Protein AF-A0AA96CWD0-F1 (afdb_monomer)

Organism: NCBI:txid3074453

Mean predicted aligned error: 17.25 Å

Nearest PDB structures (foldseek):
  5u0a-assembly1_D  TM=1.627E-01  e=8.931E+00  Thermobifida fusca YX

Foldseek 3Di:
DDDDDDDDDDDDDPPDPLVVLLCLLLVPCQQVPDPLPADWDKDFQQFKWKKKFQEFEAALPDAQCCVLFVLLLQLVLLQCVWQQKWKWKWWQAQQFIIIMIMGGQDTDDDPPPPDPDDDDDDPCSRCVSVVSSVCSRCVSRPQTDIDTRDDDPQDAADWKWWKWFFFDFAADPVRGGDQFPCLLDVLLDNATKMKMKIKGFDDPVLLVLLLVLLVVVLVVLVVVFKDWDKDKDKDKDKDDDDDDDDDDDDDDDDDDDDDFDFDFDFDDDDDDDDDDDDDDDDDDDDDDDDDDDDDDDDDDDDDDDDDDFPWGWTWGWGWDWDWDDDDDDDPDDDDDDDGDTITMTMTMTMTIGMDGDVSSVVSSVSSVVVSVQSVLCSVSTKIFMIMMMHHNDPVSRVSSLVSCQVSRHHDPRVSNHMDIHHTNVSPVVDRVSSVIWIFQPLVDASSSGSSVRGSTDIGHSSRVSSVNGHHCADTSSHHYYHDHADDQDDDPPQPPQFWQFQAFRDGSNHGDPDTDTHHPVVCVVPDDFDDDVVPCRLVSVLSVVLRQQPRPRDPHGDDDDDDDDDDCSNVVCCVRDPPDDDADEPDPPGPDDDDLLDDDQDPPVPDGDDPVNSLVVVLVVCVVVDPDDDCRSVVSSVVSVVVVVVVVVVVVVVVVVVVPD

Structure (mmCIF, N/CA/C/O backbone):
data_AF-A0AA96CWD0-F1
#
_entry.id   AF-A0AA96CWD0-F1
#
loop_
_atom_site.group_PDB
_atom_site.id
_atom_site.type_symbol
_atom_site.label_atom_id
_atom_site.label_alt_id
_atom_site.label_comp_id
_atom_site.label_asym_id
_atom_site.label_entity_id
_atom_site.label_seq_id
_atom_site.pdbx_PDB_ins_code
_atom_site.Cartn_x
_atom_site.Cartn_y
_atom_site.Cartn_z
_atom_site.occupancy
_atom_site.B_iso_or_equiv
_atom_site.auth_seq_id
_atom_site.auth_comp_id
_atom_site.auth_asym_id
_atom_site.auth_atom_id
_atom_site.pdbx_PDB_model_num
ATOM 1 N N . MET A 1 1 ? 33.778 1.135 -29.334 1.00 26.89 1 MET A N 1
ATOM 2 C CA . MET A 1 1 ? 33.347 -0.256 -29.577 1.00 26.89 1 MET A CA 1
ATOM 3 C C . MET A 1 1 ? 33.107 -0.353 -31.072 1.00 26.89 1 MET A C 1
ATOM 5 O O . MET A 1 1 ? 32.214 0.327 -31.556 1.00 26.89 1 MET A O 1
ATOM 9 N N . GLU A 1 2 ? 33.987 -1.024 -31.812 1.00 25.05 2 GLU A N 1
ATOM 10 C CA . GLU A 1 2 ? 33.908 -1.065 -33.279 1.00 25.05 2 GLU A CA 1
ATOM 11 C C . GLU A 1 2 ? 32.860 -2.088 -33.725 1.00 25.05 2 GLU A C 1
ATOM 13 O O . GLU A 1 2 ? 32.905 -3.245 -33.310 1.00 25.05 2 GLU A O 1
ATOM 18 N N . LEU A 1 3 ? 31.926 -1.665 -34.577 1.00 28.36 3 LEU A N 1
ATOM 19 C CA . LEU A 1 3 ? 31.007 -2.561 -35.273 1.00 28.36 3 LEU A CA 1
ATOM 20 C C . LEU A 1 3 ? 31.587 -2.868 -36.654 1.00 28.36 3 LEU A C 1
ATOM 22 O O . LEU A 1 3 ? 31.652 -1.993 -37.516 1.00 28.36 3 LEU A O 1
ATOM 26 N N . GLN A 1 4 ? 32.024 -4.113 -36.854 1.00 28.06 4 GLN A N 1
ATOM 27 C CA . GLN A 1 4 ? 32.469 -4.585 -38.162 1.00 28.06 4 GLN A CA 1
ATOM 28 C C . GLN A 1 4 ? 31.293 -4.594 -39.144 1.00 28.06 4 GLN A C 1
ATOM 30 O O . GLN A 1 4 ? 30.294 -5.282 -38.936 1.00 28.06 4 GLN A O 1
ATOM 35 N N . VAL A 1 5 ? 31.432 -3.845 -40.237 1.00 31.55 5 VAL A N 1
ATOM 36 C CA . VAL A 1 5 ? 30.447 -3.798 -41.320 1.00 31.55 5 VAL A CA 1
ATOM 37 C C . VAL A 1 5 ? 30.596 -5.052 -42.179 1.00 31.55 5 VAL A C 1
ATOM 39 O O . VAL A 1 5 ? 31.511 -5.149 -42.997 1.00 31.55 5 VAL A O 1
ATOM 42 N N . TYR A 1 6 ? 29.690 -6.015 -42.011 1.00 26.88 6 TYR A N 1
ATOM 43 C CA . TYR A 1 6 ? 29.583 -7.144 -42.932 1.00 26.88 6 TYR A CA 1
ATOM 44 C C . TYR A 1 6 ? 28.806 -6.712 -44.180 1.00 26.88 6 TYR A C 1
ATOM 46 O O . TYR A 1 6 ? 27.611 -6.428 -44.120 1.00 26.88 6 TYR A O 1
ATOM 54 N N . ASN A 1 7 ? 29.495 -6.651 -45.320 1.00 33.72 7 ASN A N 1
ATOM 55 C CA . ASN A 1 7 ? 28.885 -6.305 -46.600 1.00 33.72 7 ASN A CA 1
ATOM 56 C C . ASN A 1 7 ? 27.889 -7.384 -47.048 1.00 33.72 7 ASN A C 1
ATOM 58 O O . ASN A 1 7 ? 28.291 -8.494 -47.387 1.00 33.72 7 ASN A O 1
ATOM 62 N N . ASN A 1 8 ? 26.615 -7.014 -47.166 1.00 27.94 8 ASN A N 1
ATOM 63 C CA . ASN A 1 8 ? 25.709 -7.597 -48.151 1.00 27.94 8 ASN A CA 1
ATOM 64 C C . ASN A 1 8 ? 24.702 -6.537 -48.612 1.00 27.94 8 ASN A C 1
ATOM 66 O O . ASN A 1 8 ? 24.084 -5.849 -47.801 1.00 27.94 8 ASN A O 1
ATOM 70 N N . MET A 1 9 ? 24.563 -6.375 -49.928 1.00 33.97 9 MET A N 1
ATOM 71 C CA . MET A 1 9 ? 23.697 -5.354 -50.519 1.00 33.97 9 MET A CA 1
ATOM 72 C C . MET A 1 9 ? 22.221 -5.737 -50.383 1.00 33.97 9 MET A C 1
ATOM 74 O O . MET A 1 9 ? 21.738 -6.534 -51.180 1.00 33.97 9 MET A O 1
ATOM 78 N N . LEU A 1 10 ? 21.509 -5.136 -49.425 1.00 30.64 10 LEU A N 1
ATOM 79 C CA . LEU A 1 10 ? 20.051 -4.923 -49.426 1.00 30.64 10 LEU A CA 1
ATOM 80 C C . LEU A 1 10 ? 19.692 -3.940 -48.292 1.00 30.64 10 LEU A C 1
ATOM 82 O O . LEU A 1 10 ? 19.923 -4.242 -47.129 1.00 30.64 10 LEU A O 1
ATOM 86 N N . ASN A 1 11 ? 19.140 -2.769 -48.636 1.00 30.25 11 ASN A N 1
ATOM 87 C CA . ASN A 1 11 ? 18.630 -1.728 -47.721 1.00 30.25 11 ASN A CA 1
ATOM 88 C C . ASN A 1 11 ? 19.458 -1.445 -46.449 1.00 30.25 11 ASN A C 1
ATOM 90 O O . ASN A 1 11 ? 19.058 -1.784 -45.335 1.00 30.25 11 ASN A O 1
ATOM 94 N N . VAL A 1 12 ? 20.544 -0.678 -46.596 1.00 31.80 12 VAL A N 1
ATOM 95 C CA . VAL A 1 12 ? 21.165 0.010 -45.454 1.00 31.80 12 VAL A CA 1
ATOM 96 C C . VAL A 1 12 ? 20.226 1.128 -44.985 1.00 31.80 12 VAL A C 1
ATOM 98 O O . VAL A 1 12 ? 20.250 2.237 -45.517 1.00 31.80 12 VAL A O 1
ATOM 101 N N . GLN A 1 13 ? 19.385 0.849 -43.986 1.00 36.16 13 GLN A N 1
ATOM 102 C CA . GLN A 1 13 ? 18.829 1.921 -43.162 1.00 36.16 13 GLN A CA 1
ATOM 103 C C . GLN A 1 13 ? 19.978 2.546 -42.369 1.00 36.16 13 GLN A C 1
ATOM 105 O O . GLN A 1 13 ? 20.659 1.867 -41.603 1.00 36.16 13 GLN A O 1
ATOM 110 N N . GLU A 1 14 ? 20.181 3.848 -42.542 1.00 38.09 14 GLU A N 1
ATOM 111 C CA . GLU A 1 14 ? 21.115 4.627 -41.736 1.00 38.09 14 GLU A CA 1
ATOM 112 C C . GLU A 1 14 ? 20.566 4.732 -40.300 1.00 38.09 14 GLU A C 1
ATOM 114 O O . GLU A 1 14 ? 19.774 5.621 -39.969 1.00 38.09 14 GLU A O 1
ATOM 119 N N . ILE A 1 15 ? 20.930 3.768 -39.444 1.00 50.06 15 ILE A N 1
ATOM 120 C CA . ILE A 1 15 ? 20.527 3.756 -38.035 1.00 50.06 15 ILE A CA 1
ATOM 121 C C . ILE A 1 15 ? 21.251 4.899 -37.325 1.00 50.06 15 ILE A C 1
ATOM 123 O O . ILE A 1 15 ? 22.397 4.778 -36.893 1.00 50.06 15 ILE A O 1
ATOM 127 N N . LYS A 1 16 ? 20.550 6.026 -37.190 1.00 66.25 16 LYS A N 1
ATOM 128 C CA . LYS A 1 16 ? 20.989 7.156 -36.373 1.00 66.25 16 LYS A CA 1
ATOM 129 C C . LYS A 1 16 ? 21.209 6.698 -34.930 1.00 66.25 16 LYS A C 1
ATOM 131 O O . LYS A 1 16 ? 20.263 6.275 -34.264 1.00 66.25 16 LYS A O 1
ATOM 136 N N . LEU A 1 17 ? 22.455 6.793 -34.461 1.00 72.50 17 LEU A N 1
ATOM 137 C CA . LEU A 1 17 ? 22.888 6.324 -33.141 1.00 72.50 17 LEU A CA 1
ATOM 138 C C . LEU A 1 17 ? 22.046 6.926 -32.005 1.00 72.50 17 LEU A C 1
ATOM 140 O O . LEU A 1 17 ? 21.678 6.218 -31.073 1.00 72.50 17 LEU A O 1
ATOM 144 N N . ASP A 1 18 ? 21.664 8.198 -32.125 1.00 70.25 18 ASP A N 1
ATOM 145 C CA . ASP A 1 18 ? 20.766 8.880 -31.193 1.00 70.25 18 ASP A CA 1
ATOM 146 C C . ASP A 1 18 ? 19.390 8.204 -31.071 1.00 70.25 18 ASP A C 1
ATOM 148 O O . ASP A 1 18 ? 18.892 8.039 -29.961 1.00 70.25 18 ASP A O 1
ATOM 152 N N . LYS A 1 19 ? 18.804 7.723 -32.175 1.00 76.19 19 LYS A N 1
ATOM 153 C CA . LYS A 1 19 ? 17.524 6.995 -32.147 1.00 76.19 19 LYS A CA 1
ATOM 154 C C . LYS A 1 19 ? 17.652 5.596 -31.546 1.00 76.19 19 LYS A C 1
ATOM 156 O O . LYS A 1 19 ? 16.719 5.119 -30.907 1.00 76.19 19 LYS A O 1
ATOM 161 N N . ALA A 1 20 ? 18.792 4.935 -31.748 1.00 79.31 20 ALA A N 1
ATOM 162 C CA . ALA A 1 20 ? 19.068 3.648 -31.115 1.00 79.31 20 ALA A CA 1
ATOM 163 C C . ALA A 1 20 ? 19.204 3.802 -29.589 1.00 79.31 20 ALA A C 1
ATOM 165 O O . ALA A 1 20 ? 18.610 3.026 -28.843 1.00 79.31 20 ALA A O 1
ATOM 166 N N . ILE A 1 21 ? 19.907 4.846 -29.132 1.00 82.06 21 ILE A N 1
ATOM 167 C CA . ILE A 1 21 ? 20.021 5.198 -27.708 1.00 82.06 21 ILE A CA 1
ATOM 168 C C . ILE A 1 21 ? 18.653 5.587 -27.128 1.00 82.06 21 ILE A C 1
ATOM 170 O O . ILE A 1 21 ? 18.319 5.131 -26.037 1.00 82.06 21 ILE A O 1
ATOM 174 N N . GLN A 1 22 ? 17.831 6.349 -27.858 1.00 84.50 22 GLN A N 1
ATOM 175 C CA . GLN A 1 22 ? 16.472 6.689 -27.426 1.00 84.50 22 GLN A CA 1
ATOM 176 C C . GLN A 1 22 ? 15.615 5.434 -27.202 1.00 84.50 22 GLN A C 1
ATOM 178 O O . GLN A 1 22 ? 15.097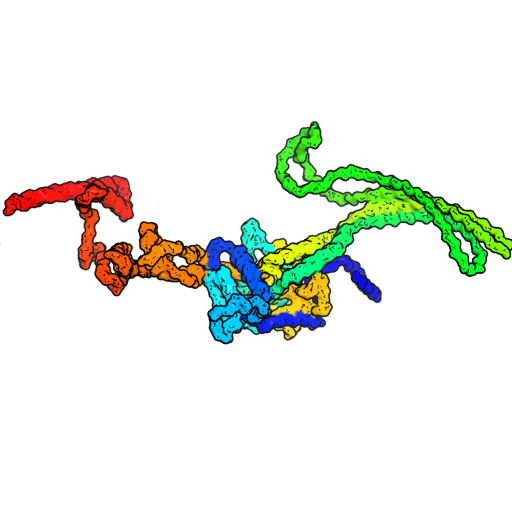 5.236 -26.107 1.00 84.50 22 GLN A O 1
ATOM 183 N N . ASN A 1 23 ? 15.525 4.546 -28.199 1.00 83.50 23 ASN A N 1
ATOM 184 C CA . ASN A 1 23 ? 14.752 3.303 -28.084 1.00 83.50 23 ASN A CA 1
ATOM 185 C C . ASN A 1 23 ? 15.246 2.396 -26.947 1.00 83.50 23 ASN A C 1
ATOM 187 O O . ASN A 1 23 ? 14.436 1.727 -26.307 1.00 83.50 23 ASN A O 1
ATOM 191 N N . PHE A 1 24 ? 16.556 2.389 -26.688 1.00 86.06 24 PHE A N 1
ATOM 192 C CA . PHE A 1 24 ? 17.161 1.683 -25.561 1.00 86.06 24 PHE A CA 1
ATOM 193 C C . PHE A 1 24 ? 16.743 2.282 -24.207 1.00 86.06 24 PHE A C 1
ATOM 195 O O . PHE A 1 24 ? 16.298 1.544 -23.330 1.00 86.06 24 PHE A O 1
ATOM 202 N N . LEU A 1 25 ? 16.831 3.607 -24.041 1.00 86.06 25 LEU A N 1
ATOM 203 C CA . LEU A 1 25 ? 16.458 4.304 -22.801 1.00 86.06 25 LEU A CA 1
ATOM 204 C C . LEU A 1 25 ? 14.950 4.242 -22.514 1.00 86.06 25 LEU A C 1
ATOM 206 O O . LEU A 1 25 ? 14.556 4.118 -21.358 1.00 86.06 25 LEU A O 1
ATOM 210 N N . GLU A 1 26 ? 14.109 4.301 -23.546 1.00 86.81 26 GLU A N 1
ATOM 211 C CA . GLU A 1 26 ? 12.646 4.157 -23.443 1.00 86.81 26 GLU A CA 1
ATOM 212 C C . GLU A 1 26 ? 12.194 2.683 -23.337 1.00 86.81 26 GLU A C 1
ATOM 214 O O . GLU A 1 26 ? 11.003 2.411 -23.147 1.00 86.81 26 GLU A O 1
ATOM 219 N N . ARG A 1 27 ? 13.130 1.727 -23.479 1.00 85.88 27 ARG A N 1
ATOM 220 C CA . ARG A 1 27 ? 12.914 0.265 -23.518 1.00 85.88 27 ARG A CA 1
ATOM 221 C C . ARG A 1 27 ? 11.836 -0.163 -24.523 1.00 85.88 27 ARG A C 1
ATOM 223 O O . ARG A 1 27 ? 11.023 -1.048 -24.250 1.00 85.88 27 ARG A O 1
ATOM 230 N N . ASN A 1 28 ? 11.796 0.501 -25.676 1.00 82.38 28 ASN A N 1
ATOM 231 C CA . ASN A 1 28 ? 10.819 0.233 -26.731 1.00 82.38 28 ASN A CA 1
ATOM 232 C C . ASN A 1 28 ? 11.059 -1.146 -27.363 1.00 82.38 28 ASN A C 1
ATOM 234 O O . ASN A 1 28 ? 12.200 -1.585 -27.495 1.00 82.38 28 ASN A O 1
ATOM 238 N N . SER A 1 29 ? 9.994 -1.801 -27.828 1.00 83.44 29 SER A N 1
ATOM 239 C CA . SER A 1 29 ? 10.010 -3.148 -28.427 1.00 83.44 29 SER A CA 1
ATOM 240 C C . SER A 1 29 ? 10.345 -4.307 -27.482 1.00 83.44 29 SER A C 1
ATOM 242 O O . SER A 1 29 ? 10.312 -5.451 -27.929 1.00 83.44 29 SER A O 1
ATOM 244 N N . TYR A 1 30 ? 10.591 -4.061 -26.190 1.00 84.06 30 TYR A N 1
ATOM 245 C CA . TYR A 1 30 ? 10.771 -5.129 -25.192 1.00 84.06 30 TYR A CA 1
ATOM 246 C C . TYR A 1 30 ? 9.483 -5.960 -25.038 1.00 84.06 30 TYR A C 1
ATOM 248 O O . TYR A 1 30 ? 9.532 -7.164 -24.805 1.00 84.06 30 TYR A O 1
ATOM 256 N N . GLU A 1 31 ? 8.323 -5.331 -25.233 1.00 85.12 31 GLU A N 1
ATOM 257 C CA . GLU A 1 31 ? 7.006 -5.969 -25.286 1.00 85.12 31 GLU A CA 1
ATOM 258 C C . GLU A 1 31 ? 6.828 -6.966 -26.449 1.00 85.12 31 GLU A C 1
ATOM 260 O O . GLU A 1 31 ? 6.049 -7.907 -26.320 1.00 85.12 31 GLU A O 1
ATOM 265 N N . ASN A 1 32 ? 7.585 -6.797 -27.540 1.00 85.56 32 ASN A N 1
ATOM 266 C CA . ASN A 1 32 ? 7.528 -7.630 -28.750 1.00 85.56 32 ASN A CA 1
ATOM 267 C C . ASN A 1 32 ? 8.599 -8.743 -28.750 1.00 85.56 32 ASN A C 1
ATOM 269 O O . ASN A 1 32 ? 8.912 -9.315 -29.796 1.00 85.56 32 ASN A O 1
ATOM 273 N N . TYR A 1 33 ? 9.236 -9.006 -27.606 1.00 82.81 33 TYR A N 1
ATOM 274 C CA . TYR A 1 33 ? 10.258 -10.041 -27.485 1.00 82.81 33 TYR A CA 1
ATOM 275 C C . TYR A 1 33 ? 9.620 -11.434 -27.599 1.00 82.81 33 TYR A C 1
ATOM 277 O O . TYR A 1 33 ? 8.812 -11.814 -26.756 1.00 82.81 33 TYR A O 1
ATOM 285 N N . ASN A 1 34 ? 9.981 -12.206 -28.632 1.00 76.31 34 ASN A N 1
ATOM 286 C CA . ASN A 1 34 ? 9.360 -13.504 -28.912 1.00 76.31 34 ASN A CA 1
ATOM 287 C C . ASN A 1 34 ? 9.898 -14.614 -27.989 1.00 76.31 34 ASN A C 1
ATOM 289 O O . ASN A 1 34 ? 10.918 -15.254 -28.256 1.00 76.31 34 ASN A O 1
ATOM 293 N N . ILE A 1 35 ? 9.128 -14.878 -26.937 1.00 75.88 35 ILE A N 1
ATOM 294 C CA . ILE A 1 35 ? 9.398 -15.851 -25.870 1.00 75.88 35 ILE A CA 1
ATOM 295 C C . ILE A 1 35 ? 9.294 -17.314 -26.340 1.00 75.88 35 ILE A C 1
ATOM 297 O O . ILE A 1 35 ? 9.825 -18.214 -25.691 1.00 75.88 35 ILE A O 1
ATOM 301 N N . ALA A 1 36 ? 8.603 -17.591 -27.448 1.00 69.50 36 ALA A N 1
ATOM 302 C CA . ALA A 1 36 ? 8.403 -18.955 -27.945 1.00 69.50 36 ALA A CA 1
ATOM 303 C C . ALA A 1 36 ? 9.600 -19.491 -28.756 1.00 69.50 36 ALA A C 1
ATOM 305 O O . ALA A 1 36 ? 9.686 -20.695 -28.994 1.00 69.50 36 ALA A O 1
ATOM 306 N N . THR A 1 37 ? 10.504 -18.609 -29.198 1.00 60.78 37 THR A N 1
ATOM 307 C CA . THR A 1 37 ? 11.629 -18.950 -30.097 1.00 60.78 37 THR A CA 1
ATOM 308 C C . THR A 1 37 ? 13.017 -18.700 -29.508 1.00 60.78 37 THR A C 1
ATOM 310 O O . THR A 1 37 ? 14.006 -19.047 -30.150 1.00 60.78 37 THR A O 1
ATOM 313 N N . GLN A 1 38 ? 13.105 -18.100 -28.318 1.00 66.38 38 GLN A N 1
ATOM 314 C CA . GLN A 1 38 ? 14.365 -17.731 -27.670 1.00 66.38 38 GLN A CA 1
ATOM 315 C C . GLN A 1 38 ? 14.415 -18.302 -26.252 1.00 66.38 38 GLN A C 1
ATOM 317 O O . GLN A 1 38 ? 13.410 -18.288 -25.539 1.00 66.38 38 GLN A O 1
ATOM 322 N N . ASP A 1 39 ? 15.585 -18.798 -25.847 1.00 68.44 39 ASP A N 1
A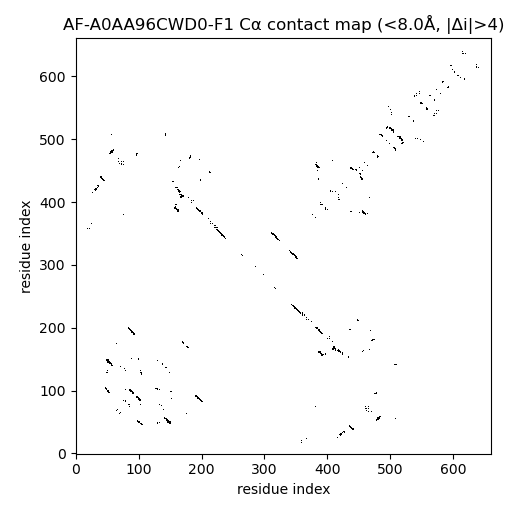TOM 323 C CA . ASP A 1 39 ? 15.792 -19.311 -24.495 1.00 68.44 39 ASP A CA 1
ATOM 324 C C . ASP A 1 39 ? 15.718 -18.157 -23.481 1.00 68.44 39 ASP A C 1
ATOM 326 O O . ASP A 1 39 ? 16.476 -17.188 -23.547 1.00 68.44 39 ASP A O 1
ATOM 330 N N . MET A 1 40 ? 14.777 -18.263 -22.541 1.00 78.44 40 MET A N 1
ATOM 331 C CA . MET A 1 40 ? 14.627 -17.328 -21.427 1.00 78.44 40 MET A CA 1
ATOM 332 C C . MET A 1 40 ? 15.193 -17.919 -20.142 1.00 78.44 40 MET A C 1
ATOM 334 O O . MET A 1 40 ? 14.894 -19.059 -19.783 1.00 78.44 40 MET A O 1
ATOM 338 N N . ASP A 1 41 ? 15.921 -17.099 -19.390 1.00 82.06 41 ASP A N 1
ATOM 339 C CA . ASP A 1 41 ? 16.363 -17.451 -18.047 1.00 82.06 41 ASP A CA 1
ATOM 340 C C . ASP A 1 41 ? 15.245 -17.174 -17.036 1.00 82.06 41 ASP A C 1
ATOM 342 O O . ASP A 1 41 ? 14.846 -16.027 -16.814 1.00 82.06 41 ASP A O 1
ATOM 346 N N . ILE A 1 42 ? 14.758 -18.234 -16.390 1.00 85.38 42 ILE A N 1
ATOM 347 C CA . ILE A 1 42 ? 13.667 -18.178 -15.411 1.00 85.38 42 ILE A CA 1
ATOM 348 C C . ILE A 1 42 ? 14.236 -18.321 -13.997 1.00 85.38 42 ILE A C 1
ATOM 350 O O . ILE A 1 42 ? 14.920 -19.295 -13.682 1.00 85.38 42 ILE A O 1
ATOM 354 N N . GLU A 1 43 ? 13.918 -17.372 -13.117 1.00 85.12 43 GLU A N 1
ATOM 355 C CA . GLU A 1 43 ? 14.274 -17.426 -11.696 1.00 85.12 43 GLU A CA 1
ATOM 356 C C . GLU A 1 43 ? 13.014 -17.583 -10.832 1.00 85.12 43 GLU A C 1
ATOM 358 O O . GLU A 1 43 ? 12.274 -16.628 -10.609 1.00 85.12 43 GLU A O 1
ATOM 363 N N . GLU A 1 44 ? 12.732 -18.811 -10.388 1.00 85.06 44 GLU A N 1
ATOM 364 C CA . GLU A 1 44 ? 11.509 -19.166 -9.650 1.00 85.06 44 GLU A CA 1
ATOM 365 C C . GLU A 1 44 ? 11.613 -18.878 -8.140 1.00 85.06 44 GLU A C 1
ATOM 367 O O . GLU A 1 44 ? 12.567 -19.287 -7.471 1.00 85.06 44 GLU A O 1
ATOM 372 N N . ASN A 1 45 ? 10.581 -18.262 -7.558 1.00 80.94 45 ASN A N 1
ATOM 373 C CA . ASN A 1 45 ? 10.537 -17.890 -6.141 1.00 80.94 45 ASN A CA 1
ATOM 374 C C . ASN A 1 45 ? 9.756 -18.915 -5.297 1.00 80.94 45 ASN A C 1
ATOM 376 O O . ASN A 1 45 ? 8.623 -18.687 -4.876 1.00 80.94 45 ASN A O 1
ATOM 380 N N . LYS A 1 46 ? 10.393 -20.057 -5.012 1.00 70.25 46 LYS A N 1
ATOM 381 C CA . LYS A 1 46 ? 9.760 -21.217 -4.340 1.00 70.25 46 LYS A CA 1
ATOM 382 C C . LYS A 1 46 ? 9.575 -21.077 -2.820 1.00 70.25 46 LYS A C 1
ATOM 384 O O . LYS A 1 46 ? 8.708 -21.731 -2.244 1.00 70.25 46 LYS A O 1
ATOM 389 N N . ASP A 1 47 ? 10.346 -20.202 -2.172 1.00 80.31 47 ASP A N 1
ATOM 390 C CA . ASP A 1 47 ? 10.356 -20.005 -0.713 1.00 80.31 47 ASP A CA 1
ATOM 391 C C . ASP A 1 47 ? 9.655 -18.708 -0.276 1.00 80.31 47 ASP A C 1
ATOM 393 O O . ASP A 1 47 ? 10.211 -17.898 0.468 1.00 80.31 47 ASP A O 1
ATOM 397 N N . ILE A 1 48 ? 8.415 -18.512 -0.731 1.00 86.69 48 ILE A N 1
ATOM 398 C CA . ILE A 1 48 ? 7.538 -17.410 -0.311 1.00 86.69 48 ILE A CA 1
ATOM 399 C C . ILE A 1 48 ? 6.415 -17.934 0.594 1.00 86.69 48 ILE A C 1
ATOM 401 O O . ILE A 1 48 ? 5.777 -18.950 0.285 1.00 86.69 48 ILE A O 1
ATOM 405 N N . ASP A 1 49 ? 6.143 -17.195 1.672 1.00 88.56 49 ASP A N 1
ATOM 406 C CA . ASP A 1 49 ? 4.915 -17.307 2.465 1.00 88.56 49 ASP A CA 1
ATOM 407 C C . ASP A 1 49 ? 4.105 -16.009 2.422 1.00 88.56 49 ASP A C 1
ATOM 409 O O . ASP A 1 49 ? 4.643 -14.928 2.169 1.00 88.56 49 ASP A O 1
ATOM 413 N N . PHE A 1 50 ? 2.803 -16.131 2.690 1.00 91.88 50 PHE A N 1
ATOM 414 C CA . PHE A 1 50 ? 1.810 -15.081 2.475 1.00 91.88 50 PHE A CA 1
ATOM 415 C C . PHE A 1 50 ? 0.964 -14.785 3.714 1.00 91.88 50 PHE A C 1
ATOM 417 O O . PHE A 1 50 ? 0.591 -15.686 4.473 1.00 91.88 50 PHE A O 1
ATOM 424 N N . ILE A 1 51 ? 0.615 -13.509 3.874 1.00 93.94 51 ILE A N 1
ATOM 425 C CA . ILE A 1 51 ? -0.534 -13.067 4.660 1.00 93.94 51 ILE A CA 1
ATOM 426 C C . ILE A 1 51 ? -1.682 -12.723 3.715 1.00 93.94 51 ILE A C 1
ATOM 428 O O . ILE A 1 51 ? -1.494 -11.957 2.772 1.00 93.94 51 ILE A O 1
ATOM 432 N N . LYS A 1 52 ? -2.881 -13.248 3.982 1.00 95.12 52 LYS A N 1
ATOM 433 C CA . LYS A 1 52 ? -4.114 -12.750 3.357 1.00 95.12 52 LYS A CA 1
ATOM 434 C C . LYS A 1 52 ? -4.649 -11.571 4.169 1.00 95.12 52 LYS A C 1
ATOM 436 O O . LYS A 1 52 ? -4.740 -11.675 5.394 1.00 95.12 52 LYS A O 1
ATOM 441 N N . ILE A 1 53 ? -5.038 -10.483 3.512 1.00 95.12 53 ILE A N 1
ATOM 442 C CA . ILE A 1 53 ? -5.703 -9.329 4.131 1.00 95.12 53 ILE A CA 1
ATOM 443 C C . ILE A 1 53 ? -7.225 -9.531 4.070 1.00 95.12 53 ILE A C 1
ATOM 445 O O . ILE A 1 53 ? -7.779 -9.743 2.997 1.00 95.12 53 ILE A O 1
ATOM 449 N N . ASN A 1 54 ? -7.904 -9.433 5.219 1.00 93.12 54 ASN A N 1
ATOM 450 C CA . ASN A 1 54 ? -9.372 -9.530 5.319 1.00 93.12 54 ASN A CA 1
ATOM 451 C C . ASN A 1 54 ? -10.030 -8.206 5.759 1.00 93.12 54 ASN A C 1
ATOM 453 O O . ASN A 1 54 ? -11.193 -7.932 5.452 1.00 93.12 54 ASN A O 1
ATOM 457 N N . HIS A 1 55 ? -9.311 -7.405 6.550 1.00 94.00 55 HIS A N 1
ATOM 458 C CA . HIS A 1 55 ? -9.788 -6.119 7.049 1.00 94.00 55 HIS A CA 1
ATOM 459 C C . HIS A 1 55 ? -8.655 -5.104 7.073 1.00 94.00 55 HIS A C 1
ATOM 461 O O . HIS A 1 55 ? -7.592 -5.417 7.608 1.00 94.00 55 HIS A O 1
ATOM 467 N N . ILE A 1 56 ? -8.904 -3.884 6.599 1.00 93.38 56 ILE A N 1
ATOM 468 C CA . ILE A 1 56 ? -7.962 -2.765 6.686 1.00 93.38 56 ILE A CA 1
ATOM 469 C C . ILE A 1 56 ? -8.539 -1.656 7.573 1.00 93.38 56 ILE A C 1
ATOM 471 O O . ILE A 1 56 ? -9.723 -1.313 7.521 1.00 93.38 56 ILE A O 1
ATOM 475 N N . SER A 1 57 ? -7.695 -1.107 8.442 1.00 91.75 57 SER A N 1
ATOM 476 C CA . SER A 1 57 ? -8.059 -0.091 9.429 1.00 91.75 57 SER A CA 1
ATOM 477 C C . SER A 1 57 ? -7.200 1.157 9.242 1.00 91.75 57 SER A C 1
ATOM 479 O O . SER A 1 57 ? -6.018 1.169 9.590 1.00 91.75 57 SER A O 1
ATOM 481 N N . TYR A 1 58 ? -7.810 2.217 8.713 1.00 91.00 58 TYR A N 1
ATOM 482 C CA . TYR A 1 58 ? -7.154 3.496 8.441 1.00 91.00 58 TYR A CA 1
ATOM 483 C C . TYR A 1 58 ? -7.433 4.528 9.528 1.00 91.00 58 TYR A C 1
ATOM 485 O O . TYR A 1 58 ? -8.499 4.530 10.149 1.00 91.00 58 TYR A O 1
ATOM 493 N N . ASP A 1 59 ? -6.497 5.456 9.728 1.00 87.25 59 ASP A N 1
ATOM 494 C CA . ASP A 1 59 ? -6.767 6.623 10.563 1.00 87.25 59 ASP A CA 1
ATOM 495 C C . ASP A 1 59 ? -7.758 7.556 9.867 1.00 87.25 59 ASP A C 1
ATOM 497 O O . ASP A 1 59 ? -7.564 7.926 8.712 1.00 87.25 59 ASP A O 1
ATOM 501 N N . ARG A 1 60 ? -8.798 7.988 10.578 1.00 85.00 60 ARG A N 1
ATOM 502 C CA . ARG A 1 60 ? -9.766 8.959 10.057 1.00 85.00 60 ARG A CA 1
ATOM 503 C C . ARG A 1 60 ? -9.137 10.332 9.788 1.00 85.00 60 ARG A C 1
ATOM 505 O O . ARG A 1 60 ? -9.725 11.100 9.035 1.00 85.00 60 ARG A O 1
ATOM 512 N N . SER A 1 61 ? -8.000 10.657 10.410 1.00 83.88 61 SER A N 1
ATOM 513 C CA . SER A 1 61 ? -7.315 11.940 10.197 1.00 83.88 61 SER A CA 1
ATOM 514 C C . SER A 1 61 ? -6.310 11.951 9.043 1.00 83.88 61 SER A C 1
ATOM 516 O O . SER A 1 61 ? -5.834 13.032 8.713 1.00 83.88 61 SER A O 1
ATOM 518 N N . LYS A 1 62 ? -5.942 10.791 8.482 1.00 82.25 62 LYS A N 1
ATOM 519 C CA . LYS A 1 62 ? -5.012 10.708 7.345 1.00 82.25 62 LYS A CA 1
ATOM 520 C C . LYS A 1 62 ? -5.755 10.876 6.025 1.00 82.25 62 LYS A C 1
ATOM 522 O O . LYS A 1 62 ? -6.912 10.463 5.911 1.00 82.25 62 LYS A O 1
ATOM 527 N N . ASP A 1 63 ? -5.079 11.456 5.040 1.00 84.19 63 ASP A N 1
ATOM 528 C CA . ASP A 1 63 ? -5.572 11.488 3.665 1.00 84.19 63 ASP A CA 1
ATOM 529 C C . ASP A 1 63 ? -5.170 10.223 2.881 1.00 84.19 63 ASP A C 1
ATOM 531 O O . ASP A 1 63 ? -4.480 9.334 3.384 1.00 84.19 63 ASP A O 1
ATOM 535 N N . GLU A 1 64 ? -5.653 10.106 1.644 1.00 76.31 64 GLU A N 1
ATOM 536 C CA . GLU A 1 64 ? -5.419 8.922 0.807 1.00 76.31 64 GLU A CA 1
ATOM 537 C C . GLU A 1 64 ? -3.972 8.817 0.296 1.00 76.31 64 GLU A C 1
ATOM 539 O O . GLU A 1 64 ? -3.533 7.717 -0.046 1.00 76.31 64 GLU A O 1
ATOM 544 N N . THR A 1 65 ? -3.228 9.928 0.295 1.00 80.06 65 THR A N 1
ATOM 545 C CA . THR A 1 65 ? -1.802 10.010 -0.058 1.00 80.06 65 THR A CA 1
ATOM 546 C C . THR A 1 65 ? -0.955 9.411 1.062 1.00 80.06 65 THR A C 1
ATOM 548 O O . THR A 1 65 ? -0.132 8.527 0.816 1.00 80.06 65 THR A O 1
ATOM 551 N N . ASP A 1 66 ? -1.210 9.833 2.304 1.00 79.88 66 ASP A N 1
ATOM 552 C CA . ASP A 1 66 ? -0.590 9.268 3.505 1.00 79.88 66 ASP A CA 1
ATOM 553 C C . ASP A 1 66 ? -0.841 7.757 3.587 1.00 79.88 66 ASP A C 1
ATOM 555 O O . ASP A 1 66 ? 0.078 6.981 3.848 1.00 79.88 66 ASP A O 1
ATOM 559 N N . ILE A 1 67 ? -2.093 7.344 3.354 1.00 81.94 67 ILE A N 1
ATOM 560 C CA . ILE A 1 67 ? -2.552 5.956 3.493 1.00 81.94 67 ILE A CA 1
ATOM 561 C C . ILE A 1 67 ? -1.934 5.021 2.445 1.00 81.94 67 ILE A C 1
ATOM 563 O O . ILE A 1 67 ? -1.488 3.932 2.810 1.00 81.94 67 ILE A O 1
ATOM 567 N N . ASN A 1 68 ? -1.925 5.406 1.164 1.00 80.50 68 ASN A N 1
ATOM 568 C CA . ASN A 1 68 ? -1.547 4.494 0.075 1.00 80.50 68 ASN A CA 1
ATOM 569 C C . ASN A 1 68 ? -0.093 4.638 -0.378 1.00 80.50 68 ASN A C 1
ATOM 571 O O . ASN A 1 68 ? 0.489 3.657 -0.826 1.00 80.50 68 ASN A O 1
ATOM 575 N N . LEU A 1 69 ? 0.516 5.821 -0.247 1.00 87.94 69 LEU A N 1
ATOM 576 C CA . LEU A 1 69 ? 1.911 6.026 -0.640 1.00 87.94 69 LEU A CA 1
ATOM 577 C C . LEU A 1 69 ? 2.849 5.973 0.557 1.00 87.94 69 LEU A C 1
ATOM 579 O O . LEU A 1 69 ? 3.732 5.122 0.589 1.00 87.94 69 LEU A O 1
ATOM 583 N N . ILE A 1 70 ? 2.681 6.869 1.532 1.00 89.25 70 ILE A N 1
ATOM 584 C CA . ILE A 1 70 ? 3.681 7.089 2.591 1.00 89.25 70 ILE A CA 1
ATOM 585 C C . ILE A 1 70 ? 3.696 5.932 3.597 1.00 89.25 70 ILE A C 1
ATOM 587 O O . ILE A 1 70 ? 4.766 5.449 3.977 1.00 89.25 70 ILE A O 1
ATOM 591 N N . ASP A 1 71 ? 2.527 5.455 4.017 1.00 91.25 71 ASP A N 1
ATOM 592 C CA . ASP A 1 71 ? 2.401 4.293 4.901 1.00 91.25 71 ASP A CA 1
ATOM 593 C C . ASP A 1 71 ? 2.867 3.003 4.209 1.00 91.25 71 ASP A C 1
ATOM 595 O O . ASP A 1 71 ? 3.575 2.197 4.815 1.00 91.25 71 ASP A O 1
ATOM 599 N N . PHE A 1 72 ? 2.570 2.834 2.919 1.00 92.50 72 PHE A N 1
ATOM 600 C CA . PHE A 1 72 ? 2.998 1.651 2.171 1.00 92.50 72 PHE A CA 1
ATOM 601 C C . PHE A 1 72 ? 4.503 1.673 1.841 1.00 92.50 72 PHE A C 1
ATOM 603 O O . PHE A 1 72 ? 5.179 0.652 1.965 1.00 92.50 72 PHE A O 1
ATOM 610 N N . GLN A 1 73 ? 5.082 2.847 1.560 1.00 92.75 73 GLN A N 1
ATOM 611 C CA . GLN A 1 73 ? 6.535 3.027 1.421 1.00 92.75 73 GLN A CA 1
ATOM 612 C C . GLN A 1 73 ? 7.292 2.626 2.695 1.00 92.75 73 GLN A C 1
ATOM 614 O O . GLN A 1 73 ? 8.375 2.048 2.606 1.00 92.75 73 GLN A O 1
ATOM 619 N N . GLN A 1 74 ? 6.731 2.884 3.883 1.00 92.00 74 GLN A N 1
ATOM 620 C CA . GLN A 1 74 ? 7.322 2.430 5.149 1.00 92.00 74 GLN A CA 1
ATOM 621 C C . GLN A 1 74 ? 7.308 0.898 5.273 1.00 92.00 74 GLN A C 1
ATOM 623 O O . GLN A 1 74 ? 8.293 0.324 5.742 1.00 92.00 74 GLN A O 1
ATOM 628 N N . ILE A 1 75 ? 6.243 0.227 4.813 1.00 93.94 75 ILE A N 1
ATOM 629 C CA . ILE A 1 75 ? 6.188 -1.244 4.736 1.00 93.94 75 ILE A CA 1
ATOM 630 C C . ILE A 1 75 ? 7.279 -1.759 3.794 1.00 93.94 75 ILE A C 1
ATOM 632 O O . ILE A 1 75 ? 8.081 -2.603 4.192 1.00 93.94 75 ILE A O 1
ATOM 636 N N . LEU A 1 76 ? 7.356 -1.221 2.575 1.00 94.75 76 LEU A N 1
ATOM 637 C CA . LEU A 1 76 ? 8.360 -1.612 1.584 1.00 94.75 76 LEU A CA 1
ATOM 638 C C . LEU A 1 76 ? 9.786 -1.401 2.112 1.00 94.75 76 LEU A C 1
ATOM 640 O O . LEU A 1 76 ? 10.595 -2.326 2.076 1.00 94.75 76 LEU A O 1
ATOM 644 N N . SER A 1 77 ? 10.0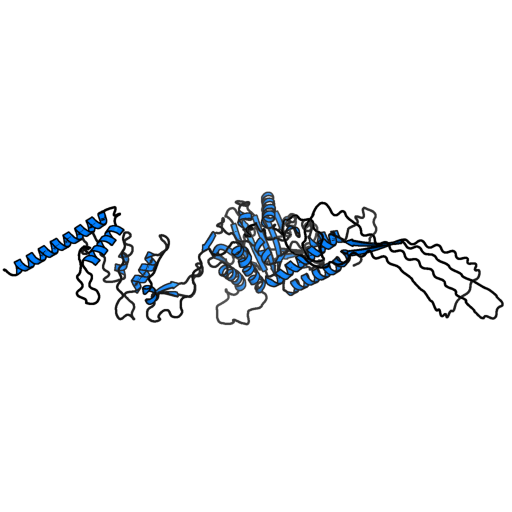86 -0.237 2.690 1.00 91.88 77 SER A N 1
ATOM 645 C CA . SER A 1 77 ? 11.397 0.062 3.284 1.00 91.88 77 SER A CA 1
ATOM 646 C C . SER A 1 77 ? 11.778 -0.935 4.392 1.00 91.88 77 SER A C 1
ATOM 648 O O . SER A 1 77 ? 12.895 -1.462 4.411 1.00 91.88 77 SER A O 1
ATOM 650 N N . ALA A 1 78 ? 10.829 -1.290 5.267 1.00 90.88 78 ALA A N 1
ATOM 651 C CA . ALA A 1 78 ? 11.037 -2.305 6.297 1.00 90.88 78 ALA A CA 1
ATOM 652 C C . ALA A 1 78 ? 11.328 -3.696 5.693 1.00 90.88 78 ALA A C 1
ATOM 654 O O . ALA A 1 78 ? 12.253 -4.378 6.143 1.00 90.88 78 ALA A O 1
ATOM 655 N N . ILE A 1 79 ? 10.604 -4.098 4.645 1.00 90.94 79 ILE A N 1
ATOM 656 C CA . ILE A 1 79 ? 10.797 -5.372 3.928 1.00 90.94 79 ILE A CA 1
ATOM 657 C C . ILE A 1 79 ? 12.153 -5.410 3.203 1.00 90.94 79 ILE A C 1
ATOM 659 O O . ILE A 1 79 ? 12.893 -6.384 3.355 1.00 90.94 79 ILE A O 1
ATOM 663 N N . SER A 1 80 ? 12.534 -4.335 2.505 1.00 89.88 80 SER A N 1
ATOM 664 C CA . SER A 1 80 ? 13.852 -4.162 1.872 1.00 89.88 80 SER A CA 1
ATOM 665 C C . SER A 1 80 ? 14.988 -4.383 2.877 1.00 89.88 80 SER A C 1
ATOM 667 O O . SER A 1 80 ? 15.907 -5.162 2.619 1.00 89.88 80 SER A O 1
ATOM 669 N N . SER A 1 81 ? 14.880 -3.798 4.076 1.00 84.81 81 SER A N 1
ATOM 670 C CA . SER A 1 81 ? 15.894 -3.949 5.130 1.00 84.81 81 SER A CA 1
ATOM 671 C C . SER A 1 81 ? 16.036 -5.372 5.693 1.00 84.81 81 SER A C 1
ATOM 673 O O . SER A 1 81 ? 17.095 -5.715 6.222 1.00 84.81 81 SER A O 1
ATOM 675 N N . LYS A 1 82 ? 14.978 -6.196 5.617 1.00 82.88 82 LYS A N 1
ATOM 676 C CA . LYS A 1 82 ? 14.861 -7.457 6.366 1.00 82.88 82 LYS A CA 1
ATOM 677 C C . LYS A 1 82 ? 14.916 -8.698 5.482 1.00 82.88 82 LYS A C 1
ATOM 679 O O . LYS A 1 82 ? 15.732 -9.582 5.724 1.00 82.88 82 LYS A O 1
ATOM 684 N N . THR A 1 83 ? 14.020 -8.788 4.508 1.00 83.12 83 THR A N 1
ATOM 685 C CA . THR A 1 83 ? 13.777 -9.994 3.699 1.00 83.12 83 THR A CA 1
ATOM 686 C C . THR A 1 83 ? 14.115 -9.788 2.229 1.00 83.12 83 THR A C 1
ATOM 688 O O . THR A 1 83 ? 14.332 -10.761 1.516 1.00 83.12 83 THR A O 1
ATOM 691 N N . LYS A 1 84 ? 14.200 -8.532 1.771 1.00 90.31 84 LYS A N 1
ATOM 692 C CA . LYS A 1 84 ? 14.526 -8.114 0.395 1.00 90.31 84 LYS A CA 1
ATOM 693 C C . LYS A 1 84 ? 13.558 -8.569 -0.700 1.00 90.31 84 LYS A C 1
ATOM 695 O O . LYS A 1 84 ? 13.629 -8.005 -1.782 1.00 90.31 84 LYS A O 1
ATOM 700 N N . LYS A 1 85 ? 12.653 -9.519 -0.453 1.00 92.62 85 LYS A N 1
ATOM 701 C CA . LYS A 1 85 ? 11.617 -9.940 -1.408 1.00 92.62 85 LYS A CA 1
ATOM 702 C C . LYS A 1 85 ? 10.230 -9.529 -0.926 1.00 92.62 85 LYS A C 1
ATOM 704 O O . LYS A 1 85 ? 9.844 -9.844 0.204 1.00 92.62 85 LYS A O 1
ATOM 709 N N . PHE A 1 86 ? 9.489 -8.852 -1.793 1.00 95.50 86 PHE A N 1
ATOM 710 C CA . PHE A 1 86 ? 8.106 -8.444 -1.592 1.00 95.50 86 PHE A CA 1
ATOM 711 C C . PHE A 1 86 ? 7.245 -9.007 -2.720 1.00 95.50 86 PHE A C 1
ATOM 713 O O . PHE A 1 86 ? 7.553 -8.804 -3.892 1.00 95.50 86 PHE A O 1
ATOM 720 N N . ILE A 1 87 ? 6.169 -9.701 -2.361 1.00 95.94 87 ILE A N 1
ATOM 721 C CA . ILE A 1 87 ? 5.172 -10.201 -3.305 1.00 95.94 87 ILE A CA 1
ATOM 722 C C . ILE A 1 87 ? 3.829 -9.548 -2.975 1.00 95.94 87 ILE A C 1
ATOM 724 O O . ILE A 1 87 ? 3.462 -9.452 -1.804 1.00 95.94 87 ILE A O 1
ATOM 728 N N . TYR A 1 88 ? 3.077 -9.143 -3.990 1.00 96.94 88 TYR A N 1
ATOM 729 C CA . TYR A 1 88 ? 1.707 -8.644 -3.850 1.00 96.94 88 TYR A CA 1
ATOM 730 C C . TYR A 1 88 ? 0.825 -9.384 -4.856 1.00 96.94 88 TYR A C 1
ATOM 732 O O . TYR A 1 88 ? 1.170 -9.458 -6.035 1.00 96.94 88 TYR A O 1
ATOM 740 N N . VAL A 1 89 ? -0.278 -9.979 -4.396 1.00 95.81 89 VAL A N 1
ATOM 741 C CA . VAL A 1 89 ? -1.192 -10.758 -5.247 1.00 95.81 89 VAL A CA 1
ATOM 742 C C . VAL A 1 89 ? -2.628 -10.324 -5.010 1.00 95.81 89 VAL A C 1
ATOM 744 O O . VAL A 1 89 ? -3.096 -10.350 -3.873 1.00 95.81 89 VAL A O 1
ATOM 747 N N . ILE A 1 90 ? -3.330 -9.993 -6.091 1.00 94.94 90 ILE A N 1
ATOM 748 C CA . ILE A 1 90 ? -4.791 -9.880 -6.125 1.00 94.94 90 ILE A CA 1
ATOM 749 C C . ILE A 1 90 ? -5.324 -11.078 -6.899 1.00 94.94 90 ILE A C 1
ATOM 751 O O . ILE A 1 90 ? -4.858 -11.351 -8.005 1.00 94.94 90 ILE A O 1
ATOM 755 N N . GLU A 1 91 ? -6.323 -11.750 -6.346 1.00 92.88 91 GLU A N 1
ATOM 756 C CA . GLU A 1 91 ? -7.036 -12.858 -6.971 1.00 92.88 91 GLU A CA 1
ATOM 757 C C . GLU A 1 91 ? -8.541 -12.563 -6.940 1.00 92.88 91 GLU A C 1
ATOM 759 O O . GLU A 1 91 ? -9.135 -12.442 -5.871 1.00 92.88 91 GLU A O 1
ATOM 764 N N . SER A 1 92 ? -9.149 -12.399 -8.116 1.00 92.31 92 SER A N 1
ATOM 765 C CA . SER A 1 92 ? -10.586 -12.168 -8.286 1.00 92.31 92 SER A CA 1
ATOM 766 C C . SER A 1 92 ? -11.267 -13.449 -8.757 1.00 92.31 92 SER A C 1
ATOM 768 O O . SER A 1 92 ? -10.819 -14.099 -9.708 1.00 92.31 92 SER A O 1
ATOM 770 N N . SER A 1 93 ? -12.366 -13.815 -8.103 1.00 87.50 93 SER A N 1
ATOM 771 C CA . SER A 1 93 ? -13.136 -15.031 -8.377 1.00 87.50 93 SER A CA 1
ATOM 772 C C . SER A 1 93 ? 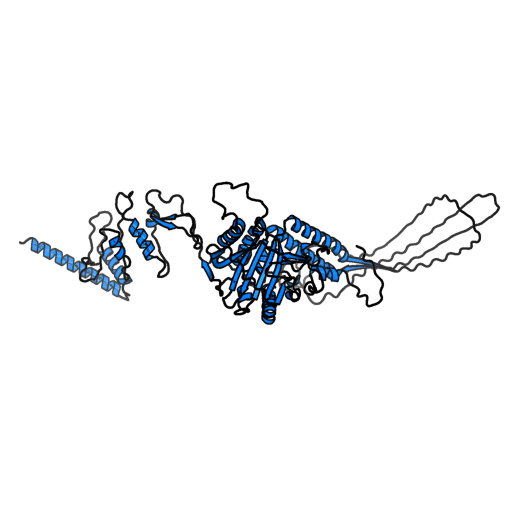-14.636 -14.789 -8.185 1.00 87.50 93 SER A C 1
ATOM 774 O O . SER A 1 93 ? -15.044 -13.739 -7.695 1.00 87.50 93 SER A O 1
ATOM 776 N N . GLU A 1 94 ? -15.469 -15.791 -8.477 1.00 80.12 94 GLU A N 1
ATOM 777 C CA . GLU A 1 94 ? -16.906 -15.765 -8.143 1.00 80.12 94 GLU A CA 1
ATOM 778 C C . GLU A 1 94 ? -17.190 -15.592 -6.634 1.00 80.12 94 GLU A C 1
ATOM 780 O O . GLU A 1 94 ? -18.302 -15.242 -6.253 1.00 80.12 94 GLU A O 1
ATOM 785 N N . ASN A 1 95 ? -16.196 -15.833 -5.768 1.00 80.69 95 ASN A N 1
ATOM 786 C CA . ASN A 1 95 ? -16.309 -15.707 -4.310 1.00 80.69 95 ASN A CA 1
ATOM 787 C C . ASN A 1 95 ? -15.801 -14.351 -3.776 1.00 80.69 95 ASN A C 1
ATOM 789 O O . ASN A 1 95 ? -15.587 -14.221 -2.569 1.00 80.69 95 ASN A O 1
ATOM 793 N N . GLY A 1 96 ? -15.559 -13.379 -4.660 1.00 88.88 96 GLY A N 1
ATOM 794 C CA . GLY A 1 96 ? -14.994 -12.073 -4.327 1.00 88.88 96 GLY A CA 1
ATOM 795 C C . GLY A 1 96 ? -13.478 -11.996 -4.528 1.00 88.88 96 GLY A C 1
ATOM 796 O O . GLY A 1 96 ? -12.890 -12.779 -5.285 1.00 88.88 96 GLY A O 1
ATOM 797 N N . ILE A 1 97 ? -12.863 -11.007 -3.872 1.00 92.31 97 ILE A N 1
ATOM 798 C CA . ILE A 1 97 ? -11.484 -10.569 -4.112 1.00 92.31 97 ILE A CA 1
ATOM 799 C C . ILE A 1 97 ? -10.603 -10.907 -2.908 1.00 92.31 97 ILE A C 1
ATOM 801 O O . ILE A 1 97 ? -10.825 -10.438 -1.788 1.00 92.31 97 ILE A O 1
ATOM 805 N N . ASP A 1 98 ? -9.549 -11.676 -3.161 1.00 94.12 98 ASP A N 1
ATOM 806 C CA . ASP A 1 98 ? -8.540 -12.048 -2.179 1.00 94.12 98 ASP A CA 1
ATOM 807 C C . ASP A 1 98 ? -7.244 -11.258 -2.435 1.00 94.12 98 ASP A C 1
ATOM 809 O O . ASP A 1 98 ? -6.676 -11.297 -3.526 1.00 94.12 98 ASP A O 1
ATOM 813 N N . LEU A 1 99 ? -6.765 -10.538 -1.414 1.00 95.12 99 LEU A N 1
ATOM 814 C CA . LEU A 1 99 ? -5.507 -9.784 -1.446 1.00 95.12 99 LEU A CA 1
ATOM 815 C C . LEU A 1 99 ? -4.474 -10.428 -0.524 1.00 95.12 99 LEU A C 1
ATOM 817 O O . LEU A 1 99 ? -4.741 -10.665 0.660 1.00 95.12 99 LEU A O 1
ATOM 821 N N . TYR A 1 100 ? -3.272 -10.633 -1.050 1.00 95.69 100 TYR A N 1
ATOM 822 C CA . TYR A 1 100 ? -2.159 -11.241 -0.338 1.00 95.69 100 TYR A CA 1
ATOM 823 C C . TYR A 1 100 ? -0.903 -10.378 -0.413 1.00 95.69 100 TYR A C 1
ATOM 825 O O . TYR A 1 100 ? -0.543 -9.880 -1.479 1.00 95.69 100 TYR A O 1
ATOM 833 N N . LEU A 1 101 ? -0.187 -10.287 0.708 1.00 96.06 101 LEU A N 1
ATOM 834 C CA . LEU A 1 101 ? 1.194 -9.804 0.753 1.00 96.06 101 LEU A CA 1
ATOM 835 C C . LEU A 1 101 ? 2.103 -10.983 1.099 1.00 96.06 101 LEU A C 1
ATOM 837 O O . LEU A 1 101 ? 1.797 -11.747 2.014 1.00 96.06 101 LEU A O 1
ATOM 841 N N . GLY A 1 102 ? 3.216 -11.135 0.391 1.00 93.44 102 GLY A N 1
ATOM 842 C CA . GLY A 1 102 ? 4.160 -12.233 0.573 1.00 93.44 102 GLY A CA 1
ATOM 843 C C . GLY A 1 102 ? 5.597 -11.767 0.762 1.00 93.44 102 GLY A C 1
ATOM 844 O O . GLY A 1 102 ? 5.985 -10.670 0.354 1.00 93.44 102 GLY A O 1
ATOM 845 N N . THR A 1 103 ? 6.404 -12.610 1.400 1.00 91.75 103 THR A N 1
ATOM 846 C CA . THR A 1 103 ? 7.841 -12.373 1.576 1.00 91.75 103 THR A CA 1
ATOM 847 C C . THR A 1 103 ? 8.614 -13.688 1.706 1.00 91.75 103 THR A C 1
ATOM 849 O O . THR A 1 103 ? 8.021 -14.755 1.874 1.00 91.75 103 THR A O 1
ATOM 852 N N . SER A 1 104 ? 9.942 -13.626 1.601 1.00 86.69 104 SER A N 1
ATOM 853 C CA . SER A 1 104 ? 10.811 -14.806 1.662 1.00 86.69 104 SER A CA 1
ATOM 854 C C . SER A 1 104 ? 10.771 -15.491 3.029 1.00 86.69 104 SER A C 1
ATOM 856 O O . SER A 1 104 ? 10.908 -14.817 4.052 1.00 86.69 104 SER A O 1
ATOM 858 N N . LYS A 1 105 ? 10.724 -16.825 3.044 1.00 74.75 105 LYS A N 1
ATOM 859 C CA . LYS A 1 105 ? 10.794 -17.654 4.261 1.00 74.75 105 LYS A CA 1
ATOM 860 C C . LYS A 1 105 ? 12.070 -17.472 5.072 1.00 74.75 105 LYS A C 1
ATOM 862 O O . LYS A 1 105 ? 12.020 -17.501 6.293 1.00 74.75 105 LYS A O 1
ATOM 867 N N . ASN A 1 106 ? 13.203 -17.313 4.388 1.00 64.31 106 ASN A N 1
ATOM 868 C CA . ASN A 1 106 ? 14.527 -17.258 4.997 1.00 64.31 106 ASN A CA 1
ATOM 869 C C . ASN A 1 106 ? 15.225 -15.953 4.607 1.00 64.31 106 ASN A C 1
ATOM 871 O O . ASN A 1 106 ? 15.655 -15.795 3.462 1.00 64.31 106 ASN A O 1
ATOM 875 N N . SER A 1 107 ? 15.394 -15.036 5.559 1.00 53.34 107 SER A N 1
ATOM 876 C CA . SER A 1 107 ? 16.349 -13.935 5.409 1.00 53.34 107 SER A CA 1
ATOM 877 C C . SER A 1 107 ? 17.782 -14.436 5.642 1.00 53.34 107 SER A C 1
ATOM 879 O O . SER A 1 107 ? 18.032 -15.238 6.544 1.00 53.34 107 SER A O 1
ATOM 881 N N . LYS A 1 108 ? 18.756 -13.969 4.842 1.00 44.53 108 LYS A N 1
ATOM 882 C CA . LYS A 1 108 ? 20.179 -14.173 5.174 1.00 44.53 108 LYS A CA 1
ATOM 883 C C . LYS A 1 108 ? 20.488 -13.466 6.498 1.00 44.53 108 LYS A C 1
ATOM 885 O O . LYS A 1 108 ? 20.041 -12.343 6.719 1.00 44.53 108 LYS A O 1
ATOM 890 N N . GLU A 1 109 ? 21.247 -14.141 7.358 1.00 44.59 109 GLU A N 1
ATOM 891 C CA . GLU A 1 109 ? 21.524 -13.750 8.744 1.00 44.59 109 GLU A CA 1
ATOM 892 C C . GLU A 1 109 ? 21.930 -12.274 8.907 1.00 44.59 109 GLU A C 1
ATOM 894 O O . GLU A 1 109 ? 22.926 -11.824 8.343 1.00 44.59 109 GLU A O 1
ATOM 899 N N . PHE A 1 110 ? 21.209 -11.535 9.759 1.00 40.03 110 PHE A N 1
ATOM 900 C CA . PHE A 1 110 ? 21.698 -10.246 10.276 1.00 40.03 110 PHE A CA 1
ATOM 901 C C . PHE A 1 110 ? 21.308 -9.929 11.734 1.00 40.03 110 PHE A C 1
ATOM 903 O O . PHE A 1 110 ? 21.828 -8.981 12.312 1.00 40.03 110 PHE A O 1
ATOM 910 N N . LEU A 1 111 ? 20.404 -10.692 12.368 1.00 40.59 111 LEU A N 1
ATOM 911 C CA . LEU A 1 111 ? 19.866 -10.361 13.703 1.00 40.59 111 LEU A CA 1
ATOM 912 C C . LEU A 1 111 ? 19.635 -11.585 14.612 1.00 40.59 111 LEU A C 1
ATOM 914 O O . LEU A 1 111 ? 18.585 -11.691 15.246 1.00 40.59 111 LEU A O 1
ATOM 918 N N . ASP A 1 112 ? 20.620 -12.482 14.711 1.00 42.97 112 ASP A N 1
ATOM 919 C CA . ASP A 1 112 ? 20.611 -13.571 15.711 1.00 42.97 112 ASP A CA 1
ATOM 920 C C . ASP A 1 112 ? 21.523 -13.297 16.934 1.00 42.97 112 ASP A C 1
ATOM 922 O O . ASP A 1 112 ? 21.377 -13.952 17.962 1.00 42.97 112 ASP A O 1
ATOM 926 N N . ASN A 1 113 ? 22.373 -12.257 16.900 1.00 36.81 113 ASN A N 1
ATOM 927 C CA . ASN A 1 113 ? 23.403 -11.993 17.927 1.00 36.81 113 ASN A CA 1
ATOM 928 C C . ASN A 1 113 ? 23.081 -10.901 18.977 1.00 36.81 113 ASN A C 1
ATOM 930 O O . ASN A 1 113 ? 23.976 -10.508 19.721 1.00 36.81 113 ASN A O 1
ATOM 934 N N . THR A 1 114 ? 21.851 -10.370 19.064 1.00 38.06 114 THR A N 1
ATOM 935 C CA . THR A 1 114 ? 21.557 -9.228 19.977 1.00 38.06 114 THR A CA 1
ATOM 936 C C . THR A 1 114 ? 20.373 -9.433 20.931 1.00 38.06 114 THR A C 1
ATOM 938 O O . THR A 1 114 ? 20.254 -8.699 21.905 1.00 38.06 114 THR A O 1
ATOM 941 N N . PHE A 1 115 ? 19.520 -10.443 20.718 1.00 37.84 115 PHE A N 1
ATOM 942 C CA . PHE A 1 115 ? 18.374 -10.731 21.599 1.00 37.84 115 PHE A CA 1
ATOM 943 C C . PHE A 1 115 ? 18.203 -12.233 21.889 1.00 37.84 115 PHE A C 1
ATOM 945 O O . PHE A 1 115 ? 17.111 -12.793 21.794 1.00 37.84 115 PHE A O 1
ATOM 952 N N . SER A 1 116 ? 19.280 -12.900 22.313 1.00 37.16 116 SER A N 1
ATOM 953 C CA . SER A 1 116 ? 19.218 -14.242 22.911 1.00 37.16 116 SER A CA 1
ATOM 954 C C . SER A 1 116 ? 18.707 -14.169 24.362 1.00 37.16 116 SER A C 1
ATOM 956 O O . SER A 1 116 ? 19.456 -14.376 25.317 1.00 37.16 116 SER A O 1
ATOM 958 N N . GLY A 1 117 ? 17.429 -13.822 24.530 1.00 37.12 117 GLY A N 1
ATOM 959 C CA . GLY A 1 117 ? 16.803 -13.560 25.828 1.00 37.12 117 GLY A CA 1
ATOM 960 C C . GLY A 1 117 ? 15.433 -14.216 25.973 1.00 37.12 117 GLY A C 1
ATOM 961 O O . GLY A 1 117 ? 14.429 -13.520 25.947 1.00 37.12 117 GLY A O 1
ATOM 962 N N . ILE A 1 118 ? 15.425 -15.543 26.161 1.00 43.41 118 ILE A N 1
ATOM 963 C CA . ILE A 1 118 ? 14.288 -16.355 26.640 1.00 43.41 118 ILE A CA 1
ATOM 964 C C . ILE A 1 118 ? 12.975 -16.149 25.856 1.00 43.41 118 ILE A C 1
ATOM 966 O O . ILE A 1 118 ? 12.148 -15.363 26.287 1.00 43.41 118 ILE A O 1
ATOM 970 N N . TYR A 1 119 ? 12.713 -16.945 24.808 1.00 36.91 119 TYR A N 1
ATOM 971 C CA . TYR A 1 119 ? 11.370 -17.508 24.555 1.00 36.91 119 TYR A CA 1
ATOM 972 C C . TYR A 1 119 ? 11.401 -18.700 23.572 1.00 36.91 119 TYR A C 1
ATOM 974 O O . TYR A 1 119 ? 11.800 -18.559 22.423 1.00 36.91 119 TYR A O 1
ATOM 982 N N . SER A 1 120 ? 10.850 -19.829 24.045 1.00 34.28 120 SER A N 1
ATOM 983 C CA . SER A 1 120 ? 9.986 -20.760 23.288 1.00 34.28 120 SER A CA 1
ATOM 984 C C . SER A 1 120 ? 10.566 -21.681 22.184 1.00 34.28 120 SER A C 1
ATOM 986 O O . SER A 1 120 ? 11.640 -21.491 21.621 1.00 34.28 120 SER A O 1
ATOM 988 N N . LYS A 1 121 ? 9.847 -22.792 21.957 1.00 38.12 121 LYS A N 1
ATOM 989 C CA . LYS A 1 121 ? 10.287 -24.029 21.283 1.00 38.12 121 LYS A CA 1
ATOM 990 C C . LYS A 1 121 ? 9.823 -24.115 19.823 1.00 38.12 121 LYS A C 1
ATOM 992 O O . LYS A 1 121 ? 8.641 -23.943 19.551 1.00 38.12 121 LYS A O 1
ATOM 997 N N . THR A 1 122 ? 10.744 -24.510 18.940 1.00 41.69 122 THR A N 1
ATOM 998 C CA . THR A 1 122 ? 10.609 -25.254 17.656 1.00 41.69 122 THR A CA 1
ATOM 999 C C . THR A 1 122 ? 9.567 -24.877 16.582 1.00 41.69 122 THR A C 1
ATOM 1001 O O . THR A 1 122 ? 9.869 -25.099 15.417 1.00 41.69 122 THR A O 1
ATOM 1004 N N . HIS A 1 123 ? 8.400 -24.305 16.887 1.00 41.72 123 HIS A N 1
ATOM 1005 C CA . HIS A 1 123 ? 7.425 -23.836 15.885 1.00 41.72 123 HIS A CA 1
ATOM 1006 C C . HIS A 1 123 ? 7.574 -22.340 15.561 1.00 41.72 123 HIS A C 1
ATOM 1008 O O . HIS A 1 123 ? 7.216 -21.902 14.473 1.00 41.72 123 HIS A O 1
ATOM 1014 N N . GLU A 1 124 ? 8.148 -21.534 16.461 1.00 47.50 124 GLU A N 1
ATOM 1015 C CA . GLU A 1 124 ? 8.288 -20.089 16.217 1.00 47.50 124 GLU A CA 1
ATOM 1016 C C . GLU A 1 124 ? 9.385 -19.710 15.218 1.00 47.50 124 GLU A C 1
ATOM 1018 O O . GLU A 1 124 ? 9.353 -18.596 14.697 1.00 47.50 124 GLU A O 1
ATOM 1023 N N . LYS A 1 125 ? 10.307 -20.631 14.899 1.00 48.91 125 LYS A N 1
ATOM 1024 C CA . LYS A 1 125 ? 11.319 -20.414 13.855 1.00 48.91 125 LYS A CA 1
ATOM 1025 C C . LYS A 1 125 ? 10.733 -20.380 12.440 1.00 48.91 125 LYS A C 1
ATOM 1027 O O . LYS A 1 125 ? 11.304 -19.700 11.603 1.00 48.91 125 LYS A O 1
ATOM 1032 N N . LEU A 1 126 ? 9.620 -21.073 12.176 1.00 53.03 126 LEU A N 1
ATOM 1033 C CA . LEU A 1 126 ? 9.135 -21.301 10.806 1.00 53.03 126 LEU A CA 1
ATOM 1034 C C . LEU A 1 126 ? 8.442 -20.090 10.155 1.00 53.03 126 LEU A C 1
ATOM 1036 O O . LEU A 1 126 ? 8.214 -20.104 8.956 1.00 53.03 126 LEU A O 1
ATOM 1040 N N . TYR A 1 127 ? 8.112 -19.055 10.936 1.00 63.97 127 TYR A N 1
ATOM 1041 C CA . TYR A 1 127 ? 7.342 -17.892 10.476 1.00 63.97 127 TYR A CA 1
ATOM 1042 C C . TYR A 1 127 ? 7.937 -16.554 10.951 1.00 63.97 127 TYR A C 1
ATOM 1044 O O . TYR A 1 127 ? 7.197 -15.591 11.133 1.00 63.97 127 TYR A O 1
ATOM 1052 N N . LYS A 1 128 ? 9.245 -16.463 11.229 1.00 79.88 128 LYS A N 1
ATOM 1053 C CA . LYS A 1 128 ? 9.872 -15.234 11.770 1.00 79.88 128 LYS A CA 1
ATOM 1054 C C . LYS A 1 128 ? 9.729 -14.056 10.791 1.00 79.88 128 LYS A C 1
ATOM 1056 O O . LYS A 1 128 ? 9.330 -12.964 11.197 1.00 79.88 128 LYS A O 1
ATOM 1061 N N . GLU A 1 129 ? 9.965 -14.301 9.511 1.00 83.81 129 GLU A N 1
ATOM 1062 C CA . GLU A 1 129 ? 9.846 -13.367 8.392 1.00 83.81 129 GLU A CA 1
ATOM 1063 C C . GLU A 1 129 ? 8.379 -13.038 8.079 1.00 83.81 129 GLU A C 1
ATOM 1065 O O . GLU A 1 129 ? 8.016 -11.869 7.943 1.00 83.81 129 GLU A O 1
ATOM 1070 N N . LEU A 1 130 ? 7.502 -14.046 8.074 1.00 86.31 130 LEU A N 1
ATOM 1071 C CA . LEU A 1 130 ? 6.071 -13.841 7.844 1.00 86.31 130 LEU A CA 1
ATOM 1072 C C . LEU A 1 130 ? 5.407 -13.041 8.978 1.00 86.31 130 LEU A C 1
ATOM 1074 O O . LEU A 1 130 ? 4.652 -12.103 8.726 1.00 86.31 130 LEU A O 1
ATOM 1078 N N . LYS A 1 131 ? 5.747 -13.345 10.239 1.00 87.62 131 LYS A N 1
ATOM 1079 C CA . LYS A 1 131 ? 5.354 -12.542 11.408 1.00 87.62 131 LYS A CA 1
ATOM 1080 C C . LYS A 1 131 ? 5.945 -11.133 11.347 1.00 87.62 131 LYS A C 1
ATOM 1082 O O . LYS A 1 131 ? 5.336 -10.219 11.892 1.00 87.62 131 LYS A O 1
ATOM 1087 N N . PHE A 1 132 ? 7.115 -10.926 10.742 1.00 90.25 132 PHE A N 1
ATOM 1088 C CA . PHE A 1 132 ? 7.669 -9.583 10.560 1.00 90.25 132 PHE A CA 1
ATOM 1089 C C . PHE A 1 132 ? 6.823 -8.769 9.572 1.00 90.25 132 PHE A C 1
ATOM 1091 O O . PHE A 1 132 ? 6.446 -7.645 9.907 1.00 90.25 132 PHE A O 1
ATOM 1098 N N . LEU A 1 133 ? 6.450 -9.349 8.425 1.00 91.75 133 LEU A N 1
ATOM 1099 C CA . LEU A 1 133 ? 5.530 -8.730 7.463 1.00 91.75 133 LEU A CA 1
ATOM 1100 C C . LEU A 1 133 ? 4.185 -8.386 8.125 1.00 91.75 133 LEU A C 1
ATOM 1102 O O . LEU A 1 133 ? 3.755 -7.233 8.090 1.00 91.75 133 LEU A O 1
ATOM 1106 N N . ASP A 1 134 ? 3.578 -9.357 8.812 1.00 91.88 134 ASP A N 1
ATOM 1107 C CA . ASP A 1 134 ? 2.304 -9.191 9.520 1.00 91.88 134 ASP A CA 1
ATOM 1108 C C . ASP A 1 134 ? 2.345 -8.098 10.599 1.00 91.88 134 ASP A C 1
ATOM 1110 O O . ASP A 1 134 ? 1.470 -7.233 10.648 1.00 91.88 134 ASP A O 1
ATOM 1114 N N . ASN A 1 135 ? 3.381 -8.086 11.446 1.00 89.81 135 ASN A N 1
ATOM 1115 C CA . ASN A 1 135 ? 3.528 -7.067 12.488 1.00 89.81 135 ASN A CA 1
ATOM 1116 C C . ASN A 1 135 ? 3.846 -5.681 11.917 1.00 89.81 135 ASN A C 1
ATOM 1118 O O . ASN A 1 135 ? 3.452 -4.687 12.524 1.00 89.81 135 ASN A O 1
ATOM 1122 N N . THR A 1 136 ? 4.527 -5.603 10.772 1.00 92.56 136 THR A N 1
ATOM 1123 C CA . THR A 1 136 ? 4.813 -4.337 10.081 1.00 92.56 136 THR A CA 1
ATOM 1124 C C . THR A 1 136 ? 3.526 -3.752 9.505 1.00 92.56 136 THR A C 1
ATOM 1126 O O . THR A 1 136 ? 3.149 -2.631 9.856 1.00 92.56 136 THR A O 1
ATOM 1129 N N . PHE A 1 137 ? 2.787 -4.548 8.725 1.00 92.94 137 PHE A N 1
ATOM 1130 C CA . PHE A 1 137 ? 1.484 -4.172 8.172 1.00 92.94 137 PHE A CA 1
ATOM 1131 C C . PHE A 1 137 ? 0.487 -3.799 9.281 1.00 92.94 137 PHE A C 1
ATOM 1133 O O . PHE A 1 137 ? -0.074 -2.705 9.280 1.00 92.94 137 PHE A O 1
ATOM 1140 N N . SER A 1 138 ? 0.334 -4.660 10.292 1.00 89.06 138 SER A N 1
ATOM 1141 C CA . SER A 1 138 ? -0.554 -4.442 11.444 1.00 89.06 138 SER A CA 1
ATOM 1142 C C . SER A 1 138 ? -0.068 -3.365 12.422 1.00 89.06 138 SER A C 1
ATOM 1144 O O . SER A 1 138 ? -0.804 -3.003 13.344 1.00 89.06 138 SER A O 1
ATOM 1146 N N . GLY A 1 139 ? 1.170 -2.887 12.285 1.00 87.50 139 GLY A N 1
ATOM 1147 C CA . GLY A 1 139 ? 1.701 -1.746 13.027 1.00 87.50 139 GLY A CA 1
ATOM 1148 C C . GLY A 1 139 ? 1.255 -0.437 12.386 1.00 87.50 139 GLY A C 1
ATOM 1149 O O . GLY A 1 139 ? 0.630 0.394 13.048 1.00 87.50 139 GLY A O 1
ATOM 1150 N N . ILE A 1 140 ? 1.513 -0.301 11.085 1.00 90.06 140 ILE A N 1
ATOM 1151 C CA . ILE A 1 140 ? 1.174 0.876 10.277 1.00 90.06 140 ILE A CA 1
ATOM 1152 C C . ILE A 1 140 ? -0.352 0.998 10.130 1.00 90.06 140 ILE A C 1
ATOM 1154 O O . ILE A 1 140 ? -0.954 1.947 10.644 1.00 90.06 140 ILE A O 1
ATOM 1158 N N . TYR A 1 141 ? -1.012 -0.030 9.596 1.00 90.50 141 TYR A N 1
ATOM 1159 C CA . TYR A 1 141 ? -2.473 -0.129 9.518 1.00 90.50 141 TYR A CA 1
ATOM 1160 C C . TYR A 1 141 ? -3.050 -0.769 10.790 1.00 90.50 141 TYR A C 1
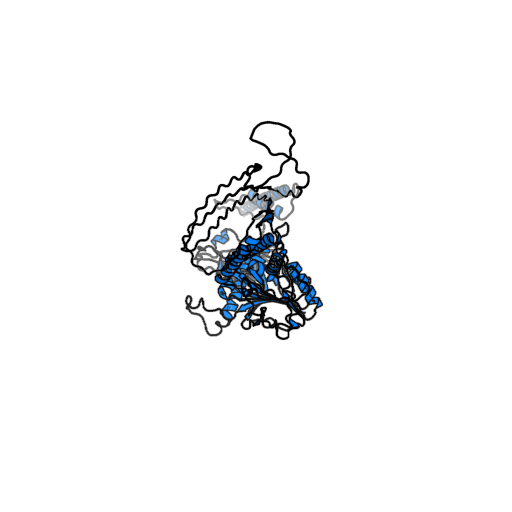ATOM 1162 O O . TYR A 1 141 ? -3.729 -1.799 10.762 1.00 90.50 141 TYR A O 1
ATOM 1170 N N . SER A 1 142 ? -2.749 -0.171 11.946 1.00 87.25 142 SER A N 1
ATOM 1171 C CA . SER A 1 142 ? -3.217 -0.652 13.252 1.00 87.25 142 SER A CA 1
ATOM 1172 C C . SER A 1 142 ? -4.743 -0.848 13.287 1.00 87.25 142 SER A C 1
ATOM 1174 O O . SER A 1 142 ? -5.516 0.067 12.993 1.00 87.25 142 SER A O 1
ATOM 1176 N N . GLY A 1 143 ? -5.166 -2.053 13.680 1.00 86.12 143 GLY A N 1
ATOM 1177 C CA . GLY A 1 143 ? -6.572 -2.481 13.732 1.00 86.12 143 GLY A CA 1
ATOM 1178 C C . GLY A 1 143 ? -7.033 -3.349 12.560 1.00 86.12 143 GLY A C 1
ATOM 1179 O O . GLY A 1 143 ? -8.161 -3.842 12.596 1.00 86.12 143 GLY A O 1
ATOM 1180 N N . SER A 1 144 ? -6.177 -3.531 11.553 1.00 91.38 144 SER A N 1
ATOM 1181 C CA . SER A 1 144 ? -6.381 -4.446 10.424 1.00 91.38 144 SER A CA 1
ATOM 1182 C C . SER A 1 144 ? -6.393 -5.913 10.870 1.00 91.38 144 SER A C 1
ATOM 1184 O O . SER A 1 144 ? -5.964 -6.237 11.981 1.00 91.38 144 SER A O 1
ATOM 1186 N N . GLN A 1 145 ? -6.908 -6.801 10.017 1.00 91.00 145 GLN A N 1
ATOM 1187 C CA . GLN A 1 145 ? -6.961 -8.245 10.264 1.00 91.00 145 GLN A CA 1
ATOM 1188 C C . GLN A 1 145 ? -6.423 -9.026 9.069 1.00 91.00 145 GLN A C 1
ATOM 1190 O O . GLN A 1 145 ? -6.818 -8.800 7.921 1.00 91.00 145 GLN A O 1
ATOM 1195 N N . THR A 1 146 ? -5.560 -9.982 9.383 1.00 92.44 146 THR A N 1
ATOM 1196 C CA . THR A 1 146 ? -4.774 -10.792 8.456 1.00 92.44 146 THR A CA 1
ATOM 1197 C C . THR A 1 146 ? -4.922 -12.281 8.787 1.00 92.44 146 THR A C 1
ATOM 1199 O O . THR A 1 146 ? -5.281 -12.655 9.908 1.00 92.44 146 THR A O 1
ATOM 1202 N N . GLN A 1 147 ? -4.656 -13.153 7.814 1.00 90.62 147 GLN A N 1
ATOM 1203 C CA . GLN A 1 147 ? -4.521 -14.601 8.009 1.00 90.62 147 GLN A CA 1
ATOM 1204 C C . GLN A 1 147 ? -3.113 -15.025 7.583 1.00 90.62 147 GLN A C 1
ATOM 1206 O O . GLN A 1 147 ? -2.743 -14.839 6.426 1.00 90.62 147 GLN A O 1
ATOM 1211 N N . LEU A 1 148 ? -2.337 -15.574 8.522 1.00 85.50 148 LEU A N 1
ATOM 1212 C CA . LEU A 1 148 ? -0.988 -16.103 8.288 1.00 85.50 148 LEU A CA 1
ATOM 1213 C C . LEU A 1 148 ? -1.041 -17.427 7.510 1.00 85.50 148 LEU A C 1
ATOM 1215 O O . LEU A 1 148 ? -1.961 -18.218 7.708 1.00 85.50 148 LEU A O 1
ATOM 1219 N N . ASP A 1 149 ? -0.019 -17.665 6.685 1.00 76.38 149 ASP A N 1
ATOM 1220 C CA . ASP A 1 149 ? 0.232 -18.901 5.923 1.00 76.38 149 ASP A CA 1
ATOM 1221 C C . ASP A 1 149 ? -0.954 -19.356 5.059 1.00 76.38 149 ASP A C 1
ATOM 1223 O O . ASP A 1 149 ? -1.264 -20.537 4.902 1.00 76.38 149 ASP A O 1
ATOM 1227 N N . LYS A 1 150 ? -1.651 -18.374 4.486 1.00 77.31 150 LYS A N 1
ATOM 1228 C CA . LYS A 1 150 ? -2.710 -18.610 3.514 1.00 77.31 150 LYS A CA 1
ATOM 1229 C C . LYS A 1 150 ? -2.193 -18.211 2.146 1.00 77.31 150 LYS A C 1
ATOM 1231 O O . LYS A 1 150 ? -2.161 -17.030 1.814 1.00 77.31 150 LYS A O 1
ATOM 1236 N N . LYS A 1 151 ? -1.756 -19.205 1.378 1.00 79.69 151 LYS A N 1
ATOM 1237 C CA . LYS A 1 151 ? -1.271 -19.011 0.010 1.00 79.69 151 LYS A CA 1
ATOM 1238 C C . LYS A 1 151 ? -2.425 -18.634 -0.939 1.00 79.69 151 LYS A C 1
ATOM 1240 O O . LYS A 1 151 ? -3.566 -19.034 -0.672 1.00 79.69 151 LYS A O 1
ATOM 1245 N N . PRO A 1 152 ? -2.145 -17.891 -2.026 1.00 81.50 152 PRO A N 1
ATOM 1246 C CA . PRO A 1 152 ? -3.046 -17.786 -3.172 1.00 81.50 152 PRO A CA 1
ATOM 1247 C C . PRO A 1 152 ? -3.427 -19.170 -3.700 1.00 81.50 152 PRO A C 1
ATOM 1249 O O . PRO A 1 152 ? -2.652 -20.127 -3.565 1.00 81.50 152 PRO A O 1
ATOM 1252 N N . LYS A 1 153 ? -4.606 -19.295 -4.312 1.00 71.25 153 LYS A N 1
ATOM 1253 C CA . LYS A 1 153 ? -4.989 -20.529 -5.002 1.00 71.25 153 LYS A CA 1
ATOM 1254 C C . LYS A 1 153 ? -4.429 -20.477 -6.413 1.00 71.25 153 LYS A C 1
ATOM 1256 O O . LYS A 1 153 ? -5.124 -20.100 -7.346 1.00 71.25 153 LYS A O 1
ATOM 1261 N N . PHE A 1 154 ? -3.158 -20.845 -6.547 1.00 63.47 154 PHE A N 1
ATOM 1262 C CA . PHE A 1 154 ? -2.419 -20.823 -7.807 1.00 63.47 154 PHE A CA 1
ATOM 1263 C C . PHE A 1 154 ? -2.935 -21.848 -8.839 1.00 63.47 154 PHE A C 1
ATOM 1265 O O . PHE A 1 154 ? -2.264 -22.818 -9.161 1.00 63.47 154 PHE A O 1
ATOM 1272 N N . GLU A 1 155 ? -4.136 -21.642 -9.367 1.00 69.31 155 GLU A N 1
ATOM 1273 C CA . GLU A 1 155 ? -4.588 -22.284 -10.601 1.00 69.31 155 GLU A CA 1
ATOM 1274 C C . GLU A 1 155 ? -4.024 -21.484 -11.789 1.00 69.31 155 GLU A C 1
ATOM 1276 O O . GLU A 1 155 ? -4.111 -20.249 -11.806 1.00 69.31 155 GLU A O 1
ATOM 1281 N N . ASP A 1 156 ? -3.377 -22.160 -12.744 1.00 67.00 156 ASP A N 1
ATOM 1282 C CA . ASP A 1 156 ? -2.803 -21.535 -13.942 1.00 67.00 156 ASP A CA 1
ATOM 1283 C C . ASP A 1 156 ? -3.932 -21.136 -14.912 1.00 67.00 156 ASP A C 1
ATOM 1285 O O . ASP A 1 156 ? -4.420 -21.950 -15.696 1.00 67.00 156 ASP A O 1
ATOM 1289 N N . GLY A 1 157 ? -4.335 -19.863 -14.865 1.00 75.75 157 GLY A N 1
ATOM 1290 C CA . GLY A 1 157 ? -5.278 -19.285 -15.821 1.00 75.75 157 GLY A CA 1
ATOM 1291 C C . GLY A 1 157 ? -4.712 -19.240 -17.246 1.00 75.75 157 GLY A C 1
ATOM 1292 O O . GLY A 1 157 ? -3.515 -18.985 -17.440 1.00 75.75 157 GLY A O 1
ATOM 1293 N N . LYS A 1 158 ? -5.582 -19.476 -18.233 1.00 86.94 158 LYS A N 1
ATOM 1294 C CA . LYS A 1 158 ? -5.258 -19.795 -19.639 1.00 86.94 158 LYS A CA 1
ATOM 1295 C C . LYS A 1 158 ? -4.460 -18.744 -20.419 1.00 86.94 158 LYS A C 1
ATOM 1297 O O . LYS A 1 158 ? -3.692 -19.128 -21.304 1.00 86.94 158 LYS A O 1
ATOM 1302 N N . TYR A 1 159 ? -4.593 -17.460 -20.110 1.00 91.88 159 TYR A N 1
ATOM 1303 C CA . TYR A 1 159 ? -3.867 -16.366 -20.765 1.00 91.88 159 TYR A CA 1
ATOM 1304 C C . TYR A 1 159 ? -3.101 -15.540 -19.736 1.00 91.88 159 TYR A C 1
ATOM 1306 O O . TYR A 1 159 ? -3.614 -15.286 -18.643 1.00 91.88 159 TYR A O 1
ATOM 1314 N N . SER A 1 160 ? -1.900 -15.080 -20.085 1.00 93.12 160 SER A N 1
ATOM 1315 C CA . SER A 1 160 ? -1.076 -14.276 -19.185 1.00 93.12 160 SER A CA 1
ATOM 1316 C C . SER A 1 160 ? -0.125 -13.316 -19.902 1.00 93.12 160 SER A C 1
ATOM 1318 O O . SER A 1 160 ? 0.324 -13.581 -21.014 1.00 93.12 160 SER A O 1
ATOM 1320 N N . LYS A 1 161 ? 0.191 -12.181 -19.271 1.00 94.44 161 LYS A N 1
ATOM 1321 C CA . LYS A 1 161 ? 1.117 -11.159 -19.800 1.00 94.44 161 LYS A CA 1
ATOM 1322 C C . LYS A 1 161 ? 1.977 -10.564 -18.691 1.00 94.44 161 LYS A C 1
ATOM 1324 O O . LYS A 1 161 ? 1.517 -10.444 -17.556 1.00 94.44 161 LYS A O 1
ATOM 1329 N N . ALA A 1 162 ? 3.190 -10.135 -19.030 1.00 95.19 162 ALA A N 1
ATOM 1330 C CA . ALA A 1 162 ? 4.027 -9.299 -18.174 1.00 95.19 162 ALA A CA 1
ATOM 1331 C C . ALA A 1 162 ? 3.822 -7.813 -18.500 1.00 95.19 162 ALA A C 1
ATOM 1333 O O . ALA A 1 162 ? 3.664 -7.455 -19.667 1.00 95.19 162 ALA A O 1
ATOM 1334 N N . MET A 1 163 ? 3.860 -6.946 -17.488 1.00 95.81 163 MET A N 1
ATOM 1335 C CA . MET A 1 163 ? 3.812 -5.491 -17.634 1.00 95.81 163 MET A CA 1
ATOM 1336 C C . MET A 1 163 ? 5.220 -4.886 -17.606 1.00 95.81 163 MET A C 1
ATOM 1338 O O . MET A 1 163 ? 6.023 -5.152 -16.709 1.00 95.81 163 MET A O 1
ATOM 1342 N N . LEU A 1 164 ? 5.478 -4.001 -18.560 1.00 93.88 164 LEU A N 1
ATOM 1343 C CA . LEU A 1 164 ? 6.668 -3.166 -18.675 1.00 93.88 164 LEU A CA 1
ATOM 1344 C C . LEU A 1 164 ? 6.307 -1.690 -18.473 1.00 93.88 164 LEU A C 1
ATOM 1346 O O . LEU A 1 164 ? 5.161 -1.290 -18.694 1.00 93.88 164 LEU A O 1
ATOM 1350 N N . GLY A 1 165 ? 7.302 -0.885 -18.107 1.00 93.62 165 GLY A N 1
ATOM 1351 C CA . GLY A 1 165 ? 7.179 0.562 -17.941 1.00 93.62 165 GLY A CA 1
ATOM 1352 C C . GLY A 1 165 ? 7.066 1.013 -16.485 1.00 93.62 165 GLY A C 1
ATOM 1353 O O . GLY A 1 165 ? 6.924 0.209 -15.558 1.00 93.62 165 GLY A O 1
ATOM 1354 N N . ILE A 1 166 ? 7.145 2.329 -16.285 1.00 94.75 166 ILE A N 1
ATOM 1355 C CA . ILE A 1 166 ? 7.216 2.953 -14.960 1.00 94.75 166 ILE A CA 1
ATOM 1356 C C . ILE A 1 166 ? 5.866 3.608 -14.612 1.00 94.75 166 ILE A C 1
ATOM 1358 O O . ILE A 1 166 ? 5.408 4.513 -15.324 1.00 94.75 166 ILE A O 1
ATOM 1362 N N . PRO A 1 167 ? 5.212 3.197 -13.507 1.00 94.38 167 PRO A N 1
ATOM 1363 C CA . PRO A 1 167 ? 4.041 3.899 -13.002 1.00 94.38 167 PRO A CA 1
ATOM 1364 C C . PRO A 1 167 ? 4.468 5.267 -12.469 1.00 94.38 167 PRO A C 1
ATOM 1366 O O . PRO A 1 167 ? 5.552 5.416 -11.909 1.00 94.38 167 PRO A O 1
ATOM 1369 N N . SER A 1 168 ? 3.605 6.268 -12.579 1.00 92.56 168 SER A N 1
ATOM 1370 C CA . SER A 1 168 ? 3.856 7.561 -11.944 1.00 92.56 168 SER A CA 1
ATOM 1371 C C . SER A 1 168 ? 2.592 8.101 -11.297 1.00 92.56 168 SER A C 1
ATOM 1373 O O . SER A 1 168 ? 1.478 7.662 -11.594 1.00 92.56 168 SER A O 1
ATOM 1375 N N . LEU A 1 169 ? 2.760 9.079 -10.410 1.00 89.25 169 LEU A N 1
ATOM 1376 C CA . LEU A 1 169 ? 1.625 9.735 -9.777 1.00 89.25 169 LEU A CA 1
ATOM 1377 C C . LEU A 1 169 ? 0.800 10.509 -10.802 1.00 89.25 169 LEU A C 1
ATOM 1379 O O . LEU A 1 169 ? 1.356 11.172 -11.677 1.00 89.25 169 LEU A O 1
ATOM 1383 N N . LYS A 1 170 ? -0.522 10.437 -10.661 1.00 85.56 170 LYS A N 1
ATOM 1384 C CA . LYS A 1 170 ? -1.484 11.263 -11.393 1.00 85.56 170 LYS A CA 1
ATOM 1385 C C . LYS A 1 170 ? -2.051 12.329 -10.462 1.00 85.56 170 LYS A C 1
ATOM 1387 O O . LYS A 1 170 ? -2.889 12.013 -9.609 1.00 85.56 170 LYS A O 1
ATOM 1392 N N . ARG A 1 171 ? -1.585 13.573 -10.585 1.00 71.56 171 ARG A N 1
ATOM 1393 C CA . ARG A 1 171 ? -1.986 14.679 -9.700 1.00 71.56 171 ARG A CA 1
ATOM 1394 C C . ARG A 1 171 ? -3.057 15.543 -10.368 1.00 71.56 171 ARG A C 1
ATOM 1396 O O . ARG A 1 171 ? -2.783 16.256 -11.325 1.00 71.56 171 ARG A O 1
ATOM 1403 N N . ASP A 1 172 ? -4.267 15.539 -9.808 1.00 67.19 172 ASP A N 1
ATOM 1404 C CA . ASP A 1 172 ? -5.283 16.543 -10.160 1.00 67.19 172 ASP A CA 1
ATOM 1405 C C . ASP A 1 172 ? -4.888 17.939 -9.637 1.00 67.19 172 ASP A C 1
ATOM 1407 O O . ASP A 1 172 ? -3.996 18.080 -8.794 1.00 67.19 172 ASP A O 1
ATOM 1411 N N . SER A 1 173 ? -5.619 18.976 -10.069 1.00 62.44 173 SER A N 1
ATOM 1412 C CA . SER A 1 173 ? -5.509 20.363 -9.571 1.00 62.44 173 SER A CA 1
ATOM 1413 C C . SER A 1 173 ? -5.460 20.472 -8.043 1.00 62.44 173 SER A C 1
ATOM 1415 O O . SER A 1 173 ? -4.763 21.323 -7.491 1.00 62.44 173 SER A O 1
ATOM 1417 N N . ASP A 1 174 ? -6.181 19.579 -7.366 1.00 61.16 174 ASP A N 1
ATOM 1418 C CA . ASP A 1 174 ? -6.337 19.516 -5.914 1.00 61.16 174 ASP A CA 1
ATOM 1419 C C . ASP A 1 174 ? -5.176 18.796 -5.198 1.00 61.16 174 ASP A C 1
ATOM 1421 O O . ASP A 1 174 ? -5.202 18.674 -3.974 1.00 61.16 174 ASP A O 1
ATOM 1425 N N . LYS A 1 175 ? -4.182 18.278 -5.938 1.00 63.09 175 LYS A N 1
ATOM 1426 C CA . LYS A 1 175 ? -3.053 17.455 -5.450 1.00 63.09 175 LYS A CA 1
ATOM 1427 C C . LYS A 1 175 ? -3.437 16.161 -4.712 1.00 63.09 175 LYS A C 1
ATOM 1429 O O . LYS A 1 175 ? -2.581 15.549 -4.081 1.00 63.09 175 LYS A O 1
ATOM 1434 N N . LYS A 1 176 ? -4.697 15.728 -4.792 1.00 66.62 176 LYS A N 1
ATOM 1435 C CA . LYS A 1 176 ? -5.173 14.486 -4.164 1.00 66.62 176 LYS A CA 1
ATOM 1436 C C . LYS A 1 176 ? -4.610 13.264 -4.887 1.00 66.62 176 LYS A C 1
ATOM 1438 O O . LYS A 1 176 ? -4.590 13.229 -6.118 1.00 66.62 176 LYS A O 1
ATOM 1443 N N . TYR A 1 177 ? -4.201 12.256 -4.118 1.00 72.50 177 TYR A N 1
ATOM 1444 C CA . TYR A 1 177 ? -3.902 10.935 -4.658 1.00 72.50 177 TYR A CA 1
ATOM 1445 C C . TYR A 1 177 ? -5.153 10.326 -5.296 1.00 72.50 177 TYR A C 1
ATOM 1447 O O . TYR A 1 177 ? -6.241 10.392 -4.732 1.00 72.50 177 TYR A O 1
ATOM 1455 N N . ASN A 1 178 ? -4.991 9.750 -6.486 1.00 70.75 178 ASN A N 1
ATOM 1456 C CA . ASN A 1 178 ? -6.107 9.389 -7.357 1.00 70.75 178 ASN A CA 1
ATOM 1457 C C . ASN A 1 178 ? -6.029 7.950 -7.888 1.00 70.75 178 ASN A C 1
ATOM 1459 O O . ASN A 1 178 ? -6.840 7.578 -8.735 1.00 70.75 178 ASN A O 1
ATOM 1463 N N . GLN A 1 179 ? -5.065 7.147 -7.441 1.00 81.94 179 GLN A N 1
ATOM 1464 C CA . GLN A 1 179 ? -4.770 5.818 -7.990 1.00 81.94 179 GLN A CA 1
ATOM 1465 C C . GLN A 1 179 ? -5.083 4.748 -6.935 1.00 81.94 179 GLN A C 1
ATOM 1467 O O . GLN A 1 179 ? -4.200 4.076 -6.411 1.00 81.94 179 GLN A O 1
ATOM 1472 N N . SER A 1 180 ? -6.361 4.662 -6.555 1.00 83.62 180 SER A N 1
ATOM 1473 C CA . SER A 1 180 ? -6.840 3.683 -5.576 1.00 83.62 180 SER A CA 1
ATOM 1474 C C . SER A 1 180 ? -7.178 2.347 -6.241 1.00 83.62 180 SER A C 1
ATOM 1476 O O . SER A 1 180 ? -7.527 2.299 -7.426 1.00 83.62 180 SER A O 1
ATOM 1478 N N . LEU A 1 181 ? -7.095 1.260 -5.470 1.00 90.69 181 LEU A N 1
ATOM 1479 C CA . LEU A 1 181 ? -7.290 -0.094 -5.984 1.00 90.69 181 LEU A CA 1
ATOM 1480 C C . LEU A 1 181 ? -8.695 -0.302 -6.589 1.00 90.69 181 LEU A C 1
ATOM 1482 O O . LEU A 1 181 ? -8.854 -1.017 -7.576 1.00 90.69 181 LEU A O 1
ATOM 1486 N N . GLU A 1 182 ? -9.718 0.383 -6.077 1.00 91.62 182 GLU A N 1
ATOM 1487 C CA . GLU A 1 182 ? -11.090 0.315 -6.597 1.00 91.62 182 GLU A CA 1
ATOM 1488 C C . GLU A 1 182 ? -11.206 0.745 -8.065 1.00 91.62 182 GLU A C 1
ATOM 1490 O O . GLU A 1 182 ? -12.071 0.238 -8.778 1.00 91.62 182 GLU A O 1
ATOM 1495 N N . LYS A 1 183 ? -10.317 1.623 -8.557 1.00 91.25 183 LYS A N 1
ATOM 1496 C CA . LYS A 1 183 ? -10.299 2.015 -9.978 1.00 91.25 183 LYS A CA 1
ATOM 1497 C C . LYS A 1 183 ? -9.857 0.876 -10.903 1.00 91.25 183 LYS A C 1
ATOM 1499 O O . LYS A 1 183 ? -10.132 0.943 -12.096 1.00 91.25 183 LYS A O 1
ATOM 1504 N N . ILE A 1 184 ? -9.218 -0.160 -10.356 1.00 94.31 184 ILE A N 1
ATOM 1505 C CA . ILE A 1 184 ? -8.901 -1.415 -11.050 1.00 94.31 184 ILE A CA 1
ATOM 1506 C C . ILE A 1 184 ? -10.037 -2.423 -10.853 1.00 94.31 184 ILE A C 1
ATOM 1508 O O . ILE A 1 184 ? -10.471 -3.065 -11.804 1.00 94.31 184 ILE A O 1
ATOM 1512 N N . LEU A 1 185 ? -10.544 -2.552 -9.625 1.00 93.75 185 LEU A N 1
ATOM 1513 C CA . LEU A 1 185 ? -11.482 -3.619 -9.267 1.00 93.75 185 LEU A CA 1
ATOM 1514 C C . LEU A 1 185 ? -12.923 -3.377 -9.737 1.00 93.75 185 LEU A C 1
ATOM 1516 O O . LEU A 1 185 ? -13.597 -4.334 -10.102 1.00 93.75 185 LEU A O 1
ATOM 1520 N N . PHE A 1 186 ? -13.414 -2.133 -9.753 1.00 92.19 186 PHE A N 1
ATOM 1521 C CA . PHE A 1 186 ? -14.803 -1.846 -10.143 1.00 92.19 186 PHE A CA 1
ATOM 1522 C C . PHE A 1 186 ? -15.089 -2.089 -11.642 1.00 92.19 186 PHE A C 1
ATOM 1524 O O . PHE A 1 186 ? -16.108 -2.713 -11.932 1.00 92.19 186 PHE A O 1
ATOM 1531 N N . PRO A 1 187 ? -14.221 -1.705 -12.607 1.00 93.00 187 PRO A N 1
ATOM 1532 C CA . PRO A 1 187 ? -14.376 -2.127 -14.010 1.00 93.00 187 PRO A CA 1
ATOM 1533 C C . PRO A 1 187 ? -14.301 -3.653 -14.194 1.00 93.00 187 PRO A C 1
ATOM 1535 O O . PRO A 1 187 ? -14.933 -4.230 -15.082 1.00 93.00 187 PRO A O 1
ATOM 1538 N N . MET A 1 188 ? -13.549 -4.321 -13.318 1.00 93.19 188 MET A N 1
ATOM 1539 C CA . MET A 1 188 ? -13.297 -5.759 -13.364 1.00 93.19 188 MET A CA 1
ATOM 1540 C C . MET A 1 188 ? -14.254 -6.588 -12.485 1.00 93.19 188 MET A C 1
ATOM 1542 O O . MET A 1 188 ? -14.013 -7.774 -12.253 1.00 93.19 188 MET A O 1
ATOM 1546 N N . GLN A 1 189 ? -15.348 -5.993 -11.996 1.00 88.38 189 GLN A N 1
ATOM 1547 C CA . GLN A 1 189 ? -16.293 -6.665 -11.106 1.00 88.38 189 GLN A CA 1
ATOM 1548 C C . GLN A 1 189 ? -16.913 -7.911 -11.769 1.00 88.38 189 GLN A C 1
ATOM 1550 O O . GLN A 1 189 ? -17.290 -7.886 -12.941 1.00 88.38 189 GLN A O 1
ATOM 1555 N N . ASN A 1 190 ? -17.045 -8.994 -10.994 1.00 86.56 190 ASN A N 1
ATOM 1556 C CA . ASN A 1 190 ? -17.540 -10.314 -11.419 1.00 86.56 190 ASN A CA 1
ATOM 1557 C C . ASN A 1 190 ? -16.695 -11.019 -12.502 1.00 86.56 190 ASN A C 1
ATOM 1559 O O . ASN A 1 190 ? -17.168 -11.979 -13.109 1.00 86.56 190 ASN A O 1
ATOM 1563 N N . LYS A 1 191 ? -15.458 -10.573 -12.757 1.00 91.69 191 LYS A N 1
ATOM 1564 C CA . LYS A 1 191 ? -14.530 -11.221 -13.697 1.00 91.69 191 LYS A CA 1
ATOM 1565 C C . LYS A 1 191 ? -13.427 -11.933 -12.925 1.00 91.69 191 LYS A C 1
ATOM 1567 O O . LYS A 1 191 ? -12.931 -11.402 -11.929 1.00 91.69 191 LYS A O 1
ATOM 1572 N N . SER A 1 192 ? -13.020 -13.115 -13.389 1.00 92.50 192 SER A N 1
ATOM 1573 C CA . SER A 1 192 ? -11.896 -13.825 -12.779 1.00 92.50 192 SER A CA 1
ATOM 1574 C C . SER A 1 192 ? -10.575 -13.421 -13.424 1.00 92.50 192 SER A C 1
ATOM 1576 O O . SER A 1 192 ? -10.397 -13.500 -14.642 1.00 92.50 192 SER A O 1
ATOM 1578 N N . PHE A 1 193 ? -9.657 -12.944 -12.593 1.00 93.81 193 PHE A N 1
ATOM 1579 C CA . PHE A 1 193 ? -8.324 -12.520 -12.995 1.00 93.81 193 PHE A CA 1
ATOM 1580 C C . PHE A 1 193 ? -7.376 -12.552 -11.796 1.00 93.81 193 PHE A C 1
ATOM 1582 O O . PHE A 1 193 ? -7.805 -12.486 -10.641 1.00 93.81 193 PHE A O 1
ATOM 1589 N N . ARG A 1 194 ? -6.076 -12.590 -12.077 1.00 93.94 194 ARG A N 1
ATOM 1590 C CA . ARG A 1 194 ? -5.008 -12.468 -11.086 1.00 93.94 194 ARG A CA 1
ATOM 1591 C C . ARG A 1 194 ? -4.043 -11.357 -11.492 1.00 93.94 194 ARG A C 1
ATOM 1593 O O . ARG A 1 194 ? -3.710 -11.227 -12.670 1.00 93.94 194 ARG A O 1
ATOM 1600 N N . ILE A 1 195 ? -3.582 -10.584 -10.514 1.00 95.81 195 ILE A N 1
ATOM 1601 C CA . ILE A 1 195 ? -2.444 -9.663 -10.638 1.00 95.81 195 ILE A CA 1
ATOM 1602 C C . ILE A 1 195 ? -1.372 -10.161 -9.672 1.00 95.81 195 ILE A C 1
ATOM 1604 O O . ILE A 1 195 ? -1.667 -10.368 -8.496 1.00 95.81 195 ILE A O 1
ATOM 1608 N N . VAL A 1 196 ? -0.144 -10.350 -10.149 1.00 95.75 196 VAL A N 1
ATOM 1609 C CA . VAL A 1 196 ? 0.998 -10.826 -9.354 1.00 95.75 196 VAL A CA 1
ATOM 1610 C C . VAL A 1 196 ? 2.157 -9.855 -9.520 1.00 95.75 196 VAL A C 1
ATOM 1612 O O . VAL A 1 196 ? 2.642 -9.662 -10.628 1.00 95.75 196 VAL A O 1
ATOM 1615 N N . ILE A 1 197 ? 2.638 -9.275 -8.426 1.00 97.31 197 ILE A N 1
ATOM 1616 C CA . ILE A 1 197 ? 3.841 -8.440 -8.390 1.00 97.31 197 ILE A CA 1
ATOM 1617 C C . ILE A 1 197 ? 4.925 -9.205 -7.637 1.00 97.31 197 ILE A C 1
ATOM 1619 O O . ILE A 1 197 ? 4.713 -9.607 -6.493 1.00 97.31 197 ILE A O 1
ATOM 1623 N N . VAL A 1 198 ? 6.085 -9.376 -8.267 1.00 96.19 198 VAL A N 1
ATOM 1624 C CA . VAL A 1 198 ? 7.295 -9.988 -7.703 1.00 96.19 198 VAL A CA 1
ATOM 1625 C C . VAL A 1 198 ? 8.382 -8.918 -7.663 1.00 96.19 198 VAL A C 1
ATOM 1627 O O . VAL A 1 198 ? 8.874 -8.519 -8.717 1.00 96.19 198 VAL A O 1
ATOM 1630 N N . ALA A 1 199 ? 8.743 -8.432 -6.474 1.00 96.31 199 ALA A N 1
ATOM 1631 C CA . ALA A 1 199 ? 9.699 -7.341 -6.293 1.00 96.31 199 ALA A CA 1
ATOM 1632 C C . ALA A 1 199 ? 10.896 -7.753 -5.423 1.00 96.31 199 ALA A C 1
ATOM 1634 O O . ALA A 1 199 ? 10.740 -8.198 -4.282 1.00 96.31 199 ALA A O 1
ATOM 1635 N N . GLU A 1 200 ? 12.107 -7.541 -5.938 1.00 94.75 200 GLU A N 1
ATOM 1636 C CA . GLU A 1 200 ? 13.364 -7.816 -5.238 1.00 94.75 200 GLU A CA 1
ATOM 1637 C C . GLU A 1 200 ? 14.167 -6.540 -5.014 1.00 94.75 200 GLU A C 1
ATOM 1639 O O . GLU A 1 200 ? 14.466 -5.796 -5.945 1.00 94.75 200 GLU A O 1
ATOM 1644 N N . SER A 1 201 ? 14.522 -6.269 -3.763 1.00 95.00 201 SER A N 1
ATOM 1645 C CA . SER A 1 201 ? 15.212 -5.045 -3.386 1.00 95.00 201 SER A CA 1
ATOM 1646 C C . SER A 1 201 ? 16.666 -5.065 -3.853 1.00 95.00 201 SER A C 1
ATOM 1648 O O . SER A 1 201 ? 17.453 -5.921 -3.438 1.00 95.00 201 SER A O 1
ATOM 1650 N N . TYR A 1 202 ? 17.044 -4.050 -4.631 1.00 95.06 202 TYR A N 1
ATOM 1651 C CA . TYR A 1 202 ? 18.445 -3.748 -4.904 1.00 95.06 202 TYR A CA 1
ATOM 1652 C C . TYR A 1 202 ? 19.182 -3.393 -3.610 1.00 95.06 202 TYR A C 1
ATOM 1654 O O . TYR A 1 202 ? 18.594 -2.835 -2.681 1.00 95.06 202 TYR A O 1
ATOM 1662 N N . ASP A 1 203 ? 20.485 -3.670 -3.562 1.00 92.69 203 ASP A N 1
ATOM 1663 C CA . ASP A 1 203 ? 21.340 -3.128 -2.512 1.00 92.69 203 ASP A CA 1
ATOM 1664 C C . ASP A 1 203 ? 21.904 -1.744 -2.891 1.00 92.69 203 ASP A C 1
ATOM 1666 O O . ASP A 1 203 ? 21.937 -1.327 -4.053 1.00 92.69 203 ASP A O 1
ATOM 1670 N N . ASN A 1 204 ? 22.380 -1.011 -1.883 1.00 93.12 204 ASN A N 1
ATOM 1671 C CA . ASN A 1 204 ? 22.927 0.335 -2.070 1.00 93.12 204 ASN A CA 1
ATOM 1672 C C . ASN A 1 204 ? 24.218 0.364 -2.908 1.00 93.12 204 ASN A C 1
ATOM 1674 O O . ASN A 1 204 ? 24.664 1.453 -3.277 1.00 93.12 204 ASN A O 1
ATOM 1678 N N . ARG A 1 205 ? 24.848 -0.787 -3.183 1.00 94.75 205 ARG A N 1
ATOM 1679 C CA . ARG A 1 205 ? 26.001 -0.883 -4.083 1.00 94.75 205 ARG A CA 1
ATOM 1680 C C . ARG A 1 205 ? 25.512 -0.914 -5.528 1.00 94.75 205 ARG A C 1
ATOM 1682 O O . ARG A 1 205 ? 25.936 -0.056 -6.295 1.00 94.75 205 ARG A O 1
ATOM 1689 N N . THR A 1 206 ? 24.577 -1.801 -5.862 1.00 95.06 206 THR A N 1
ATOM 1690 C CA . THR A 1 206 ? 23.958 -1.892 -7.191 1.00 95.06 206 THR A CA 1
ATOM 1691 C C . THR A 1 206 ? 23.283 -0.582 -7.593 1.00 95.06 206 THR A C 1
ATOM 1693 O O . THR A 1 206 ? 23.463 -0.134 -8.720 1.00 95.06 206 THR A O 1
ATOM 1696 N N . ILE A 1 207 ? 22.582 0.100 -6.677 1.00 96.12 207 ILE A N 1
ATOM 1697 C CA . ILE A 1 207 ? 21.972 1.413 -6.973 1.00 96.12 207 ILE A CA 1
ATOM 1698 C C . ILE A 1 207 ? 23.043 2.446 -7.375 1.00 96.12 207 ILE A C 1
ATOM 1700 O O . ILE A 1 207 ? 22.869 3.169 -8.353 1.00 96.12 207 ILE A O 1
ATOM 1704 N N . LYS A 1 208 ? 24.175 2.502 -6.658 1.00 96.56 208 LYS A N 1
ATOM 1705 C CA . LYS A 1 208 ? 25.287 3.418 -6.976 1.00 96.56 208 LYS A CA 1
ATOM 1706 C C . LYS A 1 208 ? 26.011 3.042 -8.268 1.00 96.56 208 LYS A C 1
ATOM 1708 O O . LYS A 1 208 ? 26.423 3.933 -9.002 1.00 96.56 208 LYS A O 1
ATOM 1713 N N . GLU A 1 209 ? 26.150 1.750 -8.543 1.00 96.38 209 GLU A N 1
ATOM 1714 C CA . GLU A 1 209 ? 26.720 1.229 -9.787 1.00 96.38 209 GLU A CA 1
ATOM 1715 C C . GLU A 1 209 ? 25.855 1.619 -10.993 1.00 96.38 209 GLU A C 1
ATOM 1717 O O . GLU A 1 209 ? 26.364 2.204 -11.943 1.00 96.38 209 GLU A O 1
ATOM 1722 N N . ILE A 1 210 ? 24.533 1.435 -10.906 1.00 96.19 210 ILE A N 1
ATOM 1723 C CA . ILE A 1 210 ? 23.574 1.882 -11.927 1.00 96.19 210 ILE A CA 1
ATOM 1724 C C . ILE A 1 210 ? 23.663 3.398 -12.158 1.00 96.19 210 ILE A C 1
ATOM 1726 O O . ILE A 1 210 ? 23.728 3.830 -13.308 1.00 96.19 210 ILE A O 1
ATOM 1730 N N . ILE A 1 211 ? 23.710 4.211 -11.092 1.00 96.75 211 ILE A N 1
ATOM 1731 C CA . ILE A 1 211 ? 23.886 5.672 -11.206 1.00 96.75 211 ILE A CA 1
ATOM 1732 C C . ILE A 1 211 ? 25.196 6.005 -11.933 1.00 96.75 211 ILE A C 1
ATOM 1734 O O . ILE A 1 211 ? 25.185 6.816 -12.856 1.00 96.75 211 ILE A O 1
ATOM 1738 N N . SER A 1 212 ? 26.305 5.360 -11.560 1.00 96.12 212 SER A N 1
ATOM 1739 C CA . SER A 1 212 ? 27.607 5.562 -12.206 1.00 96.12 212 SER A CA 1
ATOM 1740 C C . SER A 1 212 ? 27.572 5.183 -13.688 1.00 96.12 212 SER A C 1
ATOM 1742 O O . SER A 1 212 ? 28.127 5.903 -14.512 1.00 96.12 212 SER A O 1
ATOM 1744 N N . ASN A 1 213 ? 26.891 4.094 -14.048 1.00 94.38 213 ASN A N 1
ATOM 1745 C CA . ASN A 1 213 ? 26.805 3.627 -15.432 1.00 94.38 213 ASN A CA 1
ATOM 1746 C C . ASN A 1 213 ? 25.920 4.551 -16.287 1.00 94.38 213 ASN A C 1
ATOM 1748 O O . ASN A 1 213 ? 26.276 4.850 -17.426 1.00 94.38 213 ASN A O 1
ATOM 1752 N N . TYR A 1 214 ? 24.832 5.094 -15.725 1.00 94.44 214 TYR A N 1
ATOM 1753 C CA . TYR A 1 214 ? 24.061 6.166 -16.367 1.00 94.44 214 TYR A CA 1
ATOM 1754 C C . TYR A 1 214 ? 24.883 7.451 -16.541 1.00 94.44 214 TYR A C 1
ATOM 1756 O O . TYR A 1 214 ? 24.857 8.036 -17.620 1.00 94.44 214 TYR A O 1
ATOM 1764 N N . GLN A 1 215 ? 25.667 7.864 -15.540 1.00 92.50 215 GLN A N 1
ATOM 1765 C CA . GLN A 1 215 ? 26.576 9.016 -15.654 1.00 92.50 215 GLN A CA 1
ATOM 1766 C C . GLN A 1 215 ? 27.641 8.803 -16.742 1.00 92.50 215 GLN A C 1
ATOM 1768 O O . GLN A 1 215 ? 27.932 9.716 -17.514 1.00 92.50 215 GLN A O 1
ATOM 1773 N N . THR A 1 216 ? 28.203 7.596 -16.851 1.00 91.31 216 THR A N 1
ATOM 1774 C CA . THR A 1 216 ? 29.134 7.239 -17.931 1.00 91.31 216 THR A CA 1
ATOM 1775 C C . THR A 1 216 ? 28.456 7.290 -19.300 1.00 91.31 216 THR A C 1
ATOM 1777 O O . THR A 1 216 ? 29.027 7.871 -20.222 1.00 91.31 216 THR A O 1
ATOM 1780 N N . LEU A 1 217 ? 27.234 6.762 -19.438 1.00 87.62 217 LEU A N 1
ATOM 1781 C CA . LEU A 1 217 ? 26.468 6.861 -20.685 1.00 87.62 217 LEU A CA 1
ATOM 1782 C C . LEU A 1 217 ? 26.159 8.323 -21.050 1.00 87.62 217 LEU A C 1
ATOM 1784 O O . LEU A 1 217 ? 26.316 8.697 -22.209 1.00 87.62 217 LEU A O 1
ATOM 1788 N N . GLY A 1 218 ? 25.791 9.156 -20.071 1.00 87.25 218 GLY A N 1
ATOM 1789 C CA . GLY A 1 218 ? 25.575 10.594 -20.255 1.00 87.25 218 GLY A CA 1
ATOM 1790 C C . GLY A 1 218 ? 26.826 11.308 -20.772 1.00 87.25 218 GLY A C 1
ATOM 1791 O O . GLY A 1 218 ? 26.756 12.024 -21.764 1.00 87.25 218 GLY A O 1
ATOM 1792 N N . ASN A 1 219 ? 27.998 11.033 -20.189 1.00 83.62 219 ASN A N 1
ATOM 1793 C CA . ASN A 1 219 ? 29.275 11.597 -20.649 1.00 83.62 219 ASN A CA 1
ATOM 1794 C C . ASN A 1 219 ? 29.634 11.204 -22.096 1.00 83.62 219 ASN A C 1
ATOM 1796 O O . ASN A 1 219 ? 30.233 12.002 -22.819 1.00 83.62 219 ASN A O 1
ATOM 1800 N N . GLU A 1 220 ? 29.304 9.983 -22.528 1.00 83.00 220 GLU A N 1
ATOM 1801 C CA . GLU A 1 220 ? 29.497 9.556 -23.921 1.00 83.00 220 GLU A CA 1
ATOM 1802 C C . GLU A 1 220 ? 28.485 10.218 -24.864 1.00 83.00 220 GLU A C 1
ATOM 1804 O O . GLU A 1 220 ? 28.857 10.687 -25.941 1.00 83.00 220 GLU A O 1
ATOM 1809 N N . LEU A 1 221 ? 27.225 10.318 -24.439 1.00 82.44 221 LEU A N 1
ATOM 1810 C CA . LEU A 1 221 ? 26.152 10.958 -25.191 1.00 82.44 221 LEU A CA 1
ATOM 1811 C C . LEU A 1 221 ? 26.384 12.465 -25.376 1.00 82.44 221 LEU A C 1
ATOM 1813 O O . LEU A 1 221 ? 26.156 12.970 -26.475 1.00 82.44 221 LEU A O 1
ATOM 1817 N N . HIS A 1 222 ? 26.911 13.164 -24.366 1.00 84.44 222 HIS A N 1
ATOM 1818 C CA . HIS A 1 222 ? 27.193 14.606 -24.405 1.00 84.44 222 HIS A CA 1
ATOM 1819 C C . HIS A 1 222 ? 28.065 15.011 -25.600 1.00 84.44 222 HIS A C 1
ATOM 1821 O O . HIS A 1 222 ? 27.851 16.049 -26.229 1.00 84.44 222 HIS A O 1
ATOM 1827 N N . LYS A 1 223 ? 29.011 14.141 -25.982 1.00 81.00 223 LYS A N 1
ATOM 1828 C CA . LYS A 1 223 ? 29.899 14.319 -27.147 1.00 81.00 223 LYS A CA 1
ATOM 1829 C C . LYS A 1 223 ? 29.130 14.422 -28.469 1.00 81.00 223 LYS A C 1
ATOM 1831 O O . LYS A 1 223 ? 29.642 14.987 -29.430 1.00 81.00 223 LYS A O 1
ATOM 1836 N N . LEU A 1 224 ? 27.917 13.870 -28.530 1.00 77.12 224 LEU A N 1
ATOM 1837 C CA . LEU A 1 224 ? 27.051 13.890 -29.708 1.00 77.12 224 LEU A CA 1
ATOM 1838 C C . LEU A 1 224 ? 26.118 15.108 -29.739 1.00 77.12 224 LEU A C 1
ATOM 1840 O O . LEU A 1 224 ? 25.614 15.435 -30.815 1.00 77.12 224 LEU A O 1
ATOM 1844 N N . VAL A 1 225 ? 25.885 15.769 -28.597 1.00 79.50 225 VAL A N 1
ATOM 1845 C CA . VAL A 1 225 ? 24.860 16.815 -28.430 1.00 79.50 225 VAL A CA 1
ATOM 1846 C C . VAL A 1 225 ? 25.247 18.125 -29.098 1.00 79.50 225 VAL A C 1
ATOM 1848 O O . VAL A 1 225 ? 24.396 18.739 -29.736 1.00 79.50 225 VAL A O 1
ATOM 1851 N N . LYS A 1 226 ? 26.510 18.551 -28.982 1.00 76.94 226 LYS A N 1
ATOM 1852 C CA . LYS A 1 226 ? 27.031 19.764 -29.630 1.00 76.94 226 LYS A CA 1
ATOM 1853 C C . LYS A 1 226 ? 28.237 19.420 -30.484 1.00 76.94 226 LYS A C 1
ATOM 1855 O O . LYS A 1 226 ? 29.249 18.960 -29.964 1.00 76.94 226 LYS A O 1
ATOM 1860 N N . GLN A 1 227 ? 28.131 19.669 -31.784 1.00 68.62 227 GLN A N 1
ATOM 1861 C CA . GLN A 1 227 ? 29.192 19.389 -32.745 1.00 68.62 227 GLN A CA 1
ATOM 1862 C C . GLN A 1 227 ? 29.483 20.644 -33.565 1.00 68.62 227 GLN A C 1
ATOM 1864 O O . GLN A 1 227 ? 28.648 21.081 -34.357 1.00 68.62 227 GLN A O 1
ATOM 1869 N N . SER A 1 228 ? 30.677 21.210 -33.399 1.00 67.44 228 SER A N 1
ATOM 1870 C CA . SER A 1 228 ? 31.177 22.276 -34.269 1.00 67.44 228 SER A CA 1
ATOM 1871 C C . SER A 1 228 ? 31.665 21.655 -35.577 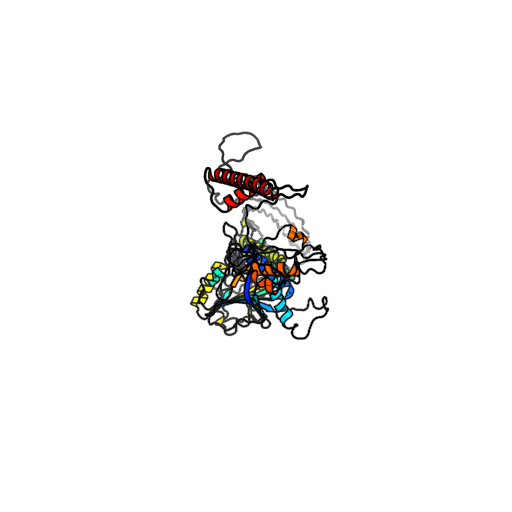1.00 67.44 228 SER A C 1
ATOM 1873 O O . SER A 1 228 ? 32.730 21.035 -35.621 1.00 67.44 228 SER A O 1
ATOM 1875 N N . LYS A 1 229 ? 30.885 21.794 -36.649 1.00 60.22 229 LYS A N 1
ATOM 1876 C CA . LYS A 1 229 ? 31.257 21.320 -37.986 1.00 60.22 229 LYS A CA 1
ATOM 1877 C C . LYS A 1 229 ? 32.003 22.429 -38.715 1.00 60.22 229 LYS A C 1
ATOM 1879 O O . LYS A 1 229 ? 31.477 23.525 -38.892 1.00 60.22 229 LYS A O 1
ATOM 1884 N N . ASN A 1 230 ? 33.228 22.136 -39.143 1.00 58.91 230 ASN A N 1
ATOM 1885 C CA . ASN A 1 230 ? 33.997 22.997 -40.030 1.00 58.91 230 ASN A CA 1
ATOM 1886 C C . ASN A 1 230 ? 33.979 22.389 -41.436 1.00 58.91 230 ASN A C 1
ATOM 1888 O O . ASN A 1 230 ? 34.426 21.260 -41.630 1.00 58.91 230 ASN A O 1
ATOM 1892 N N . ILE A 1 231 ? 33.429 23.129 -42.396 1.00 57.09 231 ILE A N 1
ATOM 1893 C CA . ILE A 1 231 ? 33.520 22.812 -43.819 1.00 57.09 231 ILE A CA 1
ATOM 1894 C C . ILE A 1 231 ? 34.554 23.765 -44.404 1.00 57.09 231 ILE A C 1
ATOM 1896 O O . ILE A 1 231 ? 34.335 24.977 -44.451 1.00 57.09 231 ILE A O 1
ATOM 1900 N N . GLN A 1 232 ? 35.679 23.201 -44.829 1.00 54.78 232 GLN A N 1
ATOM 1901 C CA . GLN A 1 232 ? 36.776 23.922 -45.451 1.00 54.78 232 GLN A CA 1
ATOM 1902 C C . GLN A 1 232 ? 36.890 23.479 -46.906 1.00 54.78 232 GLN A C 1
ATOM 1904 O O . GLN A 1 232 ? 37.152 22.308 -47.171 1.00 54.78 232 GLN A O 1
ATOM 1909 N N . ASP A 1 233 ? 36.714 24.420 -47.830 1.00 44.78 233 ASP A N 1
ATOM 1910 C CA . ASP A 1 233 ? 37.002 24.210 -49.247 1.00 44.78 233 ASP A CA 1
ATOM 1911 C C . ASP A 1 233 ? 38.259 25.008 -49.627 1.00 44.78 233 ASP A C 1
ATOM 1913 O O . ASP A 1 233 ? 38.420 26.175 -49.239 1.00 44.78 233 ASP A O 1
ATOM 1917 N N . SER A 1 234 ? 39.192 24.353 -50.316 1.00 53.06 234 SER A N 1
ATOM 1918 C CA . SER A 1 234 ? 40.530 24.887 -50.580 1.00 53.06 234 SER A CA 1
ATOM 1919 C C . SER A 1 234 ? 41.052 24.442 -51.941 1.00 53.06 234 SER A C 1
ATOM 1921 O O . SER A 1 234 ? 41.485 23.302 -52.117 1.00 53.06 234 SER A O 1
ATOM 1923 N N . SER A 1 235 ? 41.083 25.375 -52.890 1.00 39.66 235 SER A N 1
ATOM 1924 C CA . SER A 1 235 ? 41.738 25.194 -54.184 1.00 39.66 235 SER A CA 1
ATOM 1925 C C . SER A 1 235 ? 43.173 25.723 -54.125 1.00 39.66 235 SER A C 1
ATOM 1927 O O . SER A 1 235 ? 43.381 26.921 -53.910 1.00 39.66 235 SER A O 1
ATOM 1929 N N . SER A 1 236 ? 44.159 24.859 -54.357 1.00 47.06 236 SER A N 1
ATOM 1930 C CA . SER A 1 236 ? 45.564 25.236 -54.530 1.00 47.06 236 SER A CA 1
ATOM 1931 C C . SER A 1 236 ? 46.026 24.892 -55.946 1.00 47.06 236 SER A C 1
ATOM 1933 O O . SER A 1 236 ? 45.831 23.777 -56.421 1.00 47.06 236 SER A O 1
ATOM 1935 N N . ASN A 1 237 ? 46.649 25.854 -56.629 1.00 39.53 237 ASN A N 1
ATOM 1936 C CA . ASN A 1 237 ? 47.310 25.619 -57.910 1.00 39.53 237 ASN A CA 1
ATOM 1937 C C . ASN A 1 237 ? 48.821 25.786 -57.720 1.00 39.53 237 ASN A C 1
ATOM 1939 O O . ASN A 1 237 ? 49.270 26.844 -57.277 1.00 39.53 237 ASN A O 1
ATOM 1943 N N . SER A 1 238 ? 49.597 24.751 -58.035 1.00 42.47 238 SER A N 1
ATOM 1944 C CA . SER A 1 238 ? 51.061 24.776 -57.967 1.00 42.47 238 SER A CA 1
ATOM 1945 C C . SER A 1 238 ? 51.655 24.209 -59.249 1.00 42.47 238 SER A C 1
ATOM 1947 O O . SER A 1 238 ? 51.460 23.030 -59.547 1.00 42.47 238 SER A O 1
ATOM 1949 N N . GLU A 1 239 ? 52.415 25.020 -59.977 1.00 36.88 239 GLU A N 1
ATOM 1950 C CA . GLU A 1 239 ? 53.238 24.544 -61.087 1.00 36.88 239 GLU A CA 1
ATOM 1951 C C . GLU A 1 239 ? 54.650 24.228 -60.590 1.00 36.88 239 GLU A C 1
ATOM 1953 O O . GLU A 1 239 ? 55.288 25.045 -59.927 1.00 36.88 239 GLU A O 1
ATOM 1958 N N . GLY A 1 240 ? 55.141 23.037 -60.928 1.00 38.50 240 GLY A N 1
ATOM 1959 C CA . GLY A 1 240 ? 56.508 22.606 -60.662 1.00 38.50 240 GLY A CA 1
ATOM 1960 C C . GLY A 1 240 ? 57.060 21.881 -61.882 1.00 38.50 240 GLY A C 1
ATOM 1961 O O . GLY A 1 240 ? 56.473 20.904 -62.344 1.00 38.50 240 GLY A O 1
ATOM 1962 N N . VAL A 1 241 ? 58.188 22.353 -62.412 1.00 37.53 241 VAL A N 1
ATOM 1963 C CA . VAL A 1 241 ? 58.868 21.729 -63.555 1.00 37.53 241 VAL A CA 1
ATOM 1964 C C . VAL A 1 241 ? 60.019 20.877 -63.031 1.00 37.53 241 VAL A C 1
ATOM 1966 O O . VAL A 1 241 ? 60.878 21.367 -62.303 1.00 37.53 241 VAL A O 1
ATOM 1969 N N . THR A 1 242 ? 60.051 19.594 -63.388 1.00 34.91 242 THR A N 1
ATOM 1970 C CA . THR A 1 242 ? 61.114 18.658 -62.988 1.00 34.91 242 THR A CA 1
ATOM 1971 C C . THR A 1 242 ? 61.559 17.828 -64.190 1.00 34.91 242 THR A C 1
ATOM 1973 O O . THR A 1 242 ? 60.730 17.224 -64.864 1.00 34.91 242 THR A O 1
ATOM 1976 N N . LEU A 1 243 ? 62.870 17.772 -64.440 1.00 35.88 243 LEU A N 1
ATOM 1977 C CA . LEU A 1 243 ? 63.505 16.805 -65.341 1.00 35.88 243 LEU A CA 1
ATOM 1978 C C . LEU A 1 243 ? 64.538 16.006 -64.544 1.00 35.88 243 LEU A C 1
ATOM 1980 O O . LEU A 1 243 ? 65.373 16.589 -63.853 1.00 35.88 243 LEU A O 1
ATOM 1984 N N . THR A 1 244 ? 64.510 14.677 -64.635 1.00 36.59 244 THR A N 1
ATOM 1985 C CA . THR A 1 244 ? 65.501 13.798 -63.992 1.00 36.59 244 THR A CA 1
ATOM 1986 C C . THR A 1 244 ? 65.593 12.468 -64.739 1.00 36.59 244 THR A C 1
ATOM 1988 O O . THR A 1 244 ? 64.572 11.897 -65.113 1.00 36.59 244 THR A O 1
ATOM 1991 N N . ILE A 1 245 ? 66.816 11.971 -64.943 1.00 32.59 245 ILE A N 1
ATOM 1992 C CA . ILE A 1 245 ? 67.116 10.627 -65.456 1.00 32.59 245 ILE A CA 1
ATOM 1993 C C . ILE A 1 245 ? 68.291 10.079 -64.636 1.00 32.59 245 ILE A C 1
ATOM 1995 O O . ILE A 1 245 ? 69.294 10.775 -64.487 1.00 32.59 245 ILE A O 1
ATOM 1999 N N . GLY A 1 246 ? 68.193 8.837 -64.153 1.00 31.64 246 GLY A N 1
ATOM 2000 C CA . GLY A 1 246 ? 69.315 8.107 -63.547 1.00 31.64 246 GLY A CA 1
ATOM 2001 C C . GLY A 1 246 ? 68.992 7.471 -62.193 1.00 31.64 246 GLY A C 1
ATOM 2002 O O . GLY A 1 246 ? 68.281 8.047 -61.377 1.00 31.64 246 GLY A O 1
ATOM 2003 N N . SER A 1 247 ? 69.525 6.270 -61.967 1.00 31.33 247 SER A N 1
ATOM 2004 C CA . SER A 1 247 ? 69.263 5.419 -60.800 1.00 31.33 247 SER A CA 1
ATOM 2005 C C . SER A 1 247 ? 70.540 5.124 -60.010 1.00 31.33 247 SER A C 1
ATOM 2007 O O . SER A 1 247 ? 71.501 4.637 -60.607 1.00 31.33 247 SER A O 1
ATOM 2009 N N . SER A 1 248 ? 70.530 5.295 -58.684 1.00 31.39 248 SER A N 1
ATOM 2010 C CA . SER A 1 248 ? 71.479 4.626 -57.776 1.00 31.39 248 SER A CA 1
ATOM 2011 C C . SER A 1 248 ? 71.037 4.675 -56.308 1.00 31.39 248 SER A C 1
ATOM 2013 O O . SER A 1 248 ? 70.166 5.454 -55.928 1.00 31.39 248 SER A O 1
ATOM 2015 N N . GLU A 1 249 ? 71.663 3.817 -55.506 1.00 30.16 249 GLU A N 1
ATOM 2016 C CA . GLU A 1 249 ? 71.351 3.494 -54.109 1.00 30.16 249 GLU A CA 1
ATOM 2017 C C . GLU A 1 249 ? 71.863 4.538 -53.087 1.00 30.16 249 GLU A C 1
ATOM 2019 O O . GLU A 1 249 ? 72.661 5.418 -53.414 1.00 30.16 249 GLU A O 1
ATOM 2024 N N . SER A 1 250 ? 71.372 4.465 -51.845 1.00 35.28 250 SER A N 1
ATOM 2025 C CA . SER A 1 250 ? 71.387 5.565 -50.866 1.00 35.28 250 SER A CA 1
ATOM 2026 C C . SER A 1 250 ? 72.392 5.433 -49.715 1.00 35.28 250 SER A C 1
ATOM 2028 O O . SER A 1 250 ? 72.583 4.347 -49.177 1.00 35.28 250 SER A O 1
ATOM 2030 N N . ASN A 1 251 ? 72.857 6.576 -49.197 1.00 27.42 251 ASN A N 1
ATOM 2031 C CA . ASN A 1 251 ? 72.890 6.838 -47.749 1.00 27.42 251 ASN A CA 1
ATOM 2032 C C . ASN A 1 251 ? 72.884 8.356 -47.486 1.00 27.42 251 ASN A C 1
ATOM 2034 O O . ASN A 1 251 ? 73.406 9.125 -48.296 1.00 27.42 251 ASN A O 1
ATOM 2038 N N . THR A 1 252 ? 72.244 8.811 -46.404 1.00 37.84 252 THR A N 1
ATOM 2039 C CA . THR A 1 252 ? 71.882 10.231 -46.222 1.00 37.84 252 THR A CA 1
ATOM 2040 C C . THR A 1 252 ? 72.017 10.692 -44.771 1.00 37.84 252 THR A C 1
ATOM 2042 O O . THR A 1 252 ? 71.488 10.054 -43.870 1.00 37.84 252 THR A O 1
ATOM 2045 N N . GLU A 1 253 ? 72.631 11.859 -44.574 1.00 29.44 253 GLU A N 1
ATOM 2046 C CA . GLU A 1 253 ? 72.463 12.711 -43.389 1.00 29.44 253 GLU A CA 1
ATOM 2047 C C . GLU A 1 253 ? 71.995 14.097 -43.850 1.00 29.44 253 GLU A C 1
ATOM 2049 O O . GLU A 1 253 ? 72.350 14.544 -44.944 1.00 29.44 253 GLU A O 1
ATOM 2054 N N . GLY A 1 254 ? 71.190 14.784 -43.037 1.00 33.19 254 GLY A N 1
ATOM 2055 C CA . GLY A 1 254 ? 70.637 16.086 -43.398 1.00 33.19 254 GLY A CA 1
ATOM 2056 C C . GLY A 1 254 ? 70.209 16.918 -42.193 1.00 33.19 254 GLY A C 1
ATOM 2057 O O . GLY A 1 254 ? 69.812 16.388 -41.158 1.00 33.19 254 GLY A O 1
ATOM 2058 N N . SER A 1 255 ? 70.269 18.237 -42.357 1.00 27.78 255 SER A N 1
ATOM 2059 C CA . SER A 1 255 ? 69.737 19.232 -41.427 1.00 27.78 255 SER A CA 1
ATOM 2060 C C . SER A 1 255 ? 68.891 20.253 -42.193 1.00 27.78 255 SER A C 1
ATOM 2062 O O . SER A 1 255 ? 69.061 20.444 -43.398 1.00 27.78 255 SER A O 1
ATOM 2064 N N . SER A 1 256 ? 67.932 20.876 -41.508 1.00 35.00 256 SER A N 1
ATOM 2065 C CA . SER A 1 256 ? 66.979 21.806 -42.120 1.00 35.00 256 SER A CA 1
ATOM 2066 C C . SER A 1 256 ? 66.538 22.870 -41.118 1.00 35.00 256 SER A C 1
ATOM 2068 O O . SER A 1 256 ? 66.274 22.552 -39.962 1.00 35.00 256 SER A O 1
ATOM 2070 N N . GLU A 1 257 ? 66.441 24.118 -41.574 1.00 27.28 257 GLU A N 1
ATOM 2071 C CA . GLU A 1 257 ? 65.809 25.222 -40.844 1.00 27.28 257 GLU A CA 1
ATOM 2072 C C . GLU A 1 257 ? 64.623 25.758 -41.652 1.00 27.28 257 GLU A C 1
ATOM 2074 O O . GLU A 1 257 ? 64.549 25.598 -42.873 1.00 27.28 257 GLU A O 1
ATOM 2079 N N . SER A 1 258 ? 63.643 26.352 -40.975 1.00 30.72 258 SER A N 1
ATOM 2080 C CA . SER A 1 258 ? 62.394 26.817 -41.586 1.00 30.72 258 SER A CA 1
ATOM 2081 C C . SER A 1 258 ? 61.854 28.034 -40.846 1.00 30.72 258 SER A C 1
ATOM 2083 O O . SER A 1 258 ? 61.903 28.089 -39.619 1.00 30.72 258 SER A O 1
ATOM 2085 N N . TYR A 1 259 ? 61.304 28.998 -41.585 1.00 29.17 259 TYR A N 1
ATOM 2086 C CA . TYR A 1 259 ? 60.697 30.204 -41.026 1.00 29.17 259 TYR A CA 1
ATOM 2087 C C . TYR A 1 259 ? 59.353 30.483 -41.699 1.00 29.17 259 TYR A C 1
ATOM 2089 O O . TYR A 1 259 ? 59.234 30.382 -42.918 1.00 29.17 259 TYR A O 1
ATOM 2097 N N . SER A 1 260 ? 58.340 30.841 -40.909 1.00 32.28 260 SER A N 1
ATOM 2098 C CA . SER A 1 260 ? 57.004 31.192 -41.397 1.00 32.28 260 SER A CA 1
ATOM 2099 C C . SE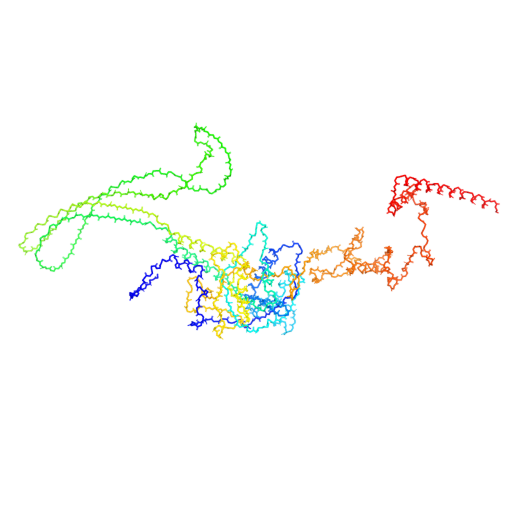R A 1 260 ? 56.463 32.407 -40.645 1.00 32.28 260 SER A C 1
ATOM 2101 O O . SER A 1 260 ? 56.731 32.583 -39.457 1.00 32.28 260 SER A O 1
ATOM 2103 N N . GLN A 1 261 ? 55.681 33.243 -41.330 1.00 26.41 261 GLN A N 1
ATOM 2104 C CA . GLN A 1 261 ? 54.839 34.255 -40.694 1.00 26.41 261 GLN A CA 1
ATOM 2105 C C . GLN A 1 261 ? 53.399 34.091 -41.168 1.00 26.41 261 GLN A C 1
ATOM 2107 O O . GLN A 1 261 ? 53.143 33.821 -42.336 1.00 26.41 261 GLN A O 1
ATOM 2112 N N . THR A 1 262 ? 52.455 34.271 -40.248 1.00 35.56 262 THR A N 1
ATOM 2113 C CA . THR A 1 262 ? 51.013 34.238 -40.516 1.00 35.56 262 THR A CA 1
ATOM 2114 C C . THR A 1 262 ? 50.393 35.531 -39.998 1.00 35.56 262 THR A C 1
ATOM 2116 O O . THR A 1 262 ? 50.688 35.952 -38.879 1.00 35.56 262 THR A O 1
ATOM 2119 N N . LYS A 1 263 ? 49.514 36.154 -40.788 1.00 27.14 263 LYS A N 1
ATOM 2120 C CA . LYS A 1 263 ? 48.672 37.282 -40.367 1.00 27.14 263 LYS A CA 1
ATOM 2121 C C . LYS A 1 263 ? 47.213 36.927 -40.631 1.00 27.14 263 LYS A C 1
ATOM 2123 O O . LYS A 1 263 ? 46.818 36.802 -41.781 1.00 27.14 263 LYS A O 1
ATOM 2128 N N . GLY A 1 264 ? 46.427 36.785 -39.567 1.00 31.47 264 GLY A N 1
ATOM 2129 C CA . GLY A 1 264 ? 44.975 36.630 -39.644 1.00 31.47 264 GLY A CA 1
ATOM 2130 C C . GLY A 1 264 ? 44.265 37.895 -39.164 1.00 31.47 264 GLY A C 1
ATOM 2131 O O . GLY A 1 264 ? 44.718 38.528 -38.209 1.00 31.47 264 GLY A O 1
ATOM 2132 N N . SER A 1 265 ? 43.148 38.242 -39.802 1.00 29.48 265 SER A N 1
ATOM 2133 C CA . SER A 1 265 ? 42.200 39.250 -39.314 1.00 29.48 265 SER A CA 1
ATOM 2134 C C . SER A 1 265 ? 40.843 38.590 -39.082 1.00 29.48 265 SER A C 1
ATOM 2136 O O . SER A 1 265 ? 40.423 37.745 -39.871 1.00 29.48 265 SER A O 1
ATOM 2138 N N . SER A 1 266 ? 40.152 38.964 -38.005 1.00 31.48 266 SER A N 1
ATOM 2139 C CA . SER A 1 266 ? 38.815 38.453 -37.695 1.00 31.48 266 SER A CA 1
ATOM 2140 C C . SER A 1 266 ? 37.883 39.597 -37.306 1.00 31.48 266 SER A C 1
ATOM 2142 O O . SER A 1 266 ? 37.970 40.111 -36.187 1.00 31.48 266 SER A O 1
ATOM 2144 N N . ASP A 1 267 ? 36.952 39.948 -38.190 1.00 27.09 267 ASP A N 1
ATOM 2145 C CA . ASP A 1 267 ? 35.872 40.875 -37.859 1.00 27.09 267 ASP A CA 1
ATOM 2146 C C . ASP A 1 267 ? 34.829 40.165 -36.989 1.00 27.09 267 ASP A C 1
ATOM 2148 O O . ASP A 1 267 ? 33.929 39.472 -37.468 1.00 27.09 267 ASP A O 1
ATOM 2152 N N . LYS A 1 268 ? 34.958 40.326 -35.669 1.00 29.47 268 LYS A N 1
ATOM 2153 C CA . LYS A 1 268 ? 33.916 39.925 -34.720 1.00 29.47 268 LYS A CA 1
ATOM 2154 C C . LYS A 1 268 ? 32.840 41.002 -34.664 1.00 29.47 268 LYS A C 1
ATOM 2156 O O . LYS A 1 268 ? 33.062 42.062 -34.083 1.00 29.47 268 LYS A O 1
ATOM 2161 N N . ALA A 1 269 ? 31.651 40.692 -35.175 1.00 27.92 269 ALA A N 1
ATOM 2162 C CA . ALA A 1 269 ? 30.455 41.458 -34.849 1.00 27.92 269 ALA A CA 1
ATOM 2163 C C . ALA A 1 269 ? 30.203 41.392 -33.329 1.00 27.92 269 ALA A C 1
ATOM 2165 O O . ALA A 1 269 ? 30.029 40.317 -32.751 1.00 27.92 269 ALA A O 1
ATOM 2166 N N . THR A 1 270 ? 30.223 42.544 -32.665 1.00 29.78 270 THR A N 1
ATOM 2167 C CA . THR A 1 270 ? 30.071 42.670 -31.213 1.00 29.78 270 THR A CA 1
ATOM 2168 C C . THR A 1 270 ? 28.603 42.581 -30.791 1.00 29.78 270 THR A C 1
ATOM 2170 O O . THR A 1 270 ? 27.909 43.592 -30.724 1.00 29.78 270 THR A O 1
ATOM 2173 N N . SER A 1 271 ? 28.138 41.389 -30.407 1.00 24.47 271 SER A N 1
ATOM 2174 C CA . SER A 1 271 ? 26.948 41.241 -29.554 1.00 24.47 271 SER A CA 1
ATOM 2175 C C . SER A 1 271 ? 27.381 41.039 -28.100 1.00 24.47 271 SER A C 1
ATOM 2177 O O . SER A 1 271 ? 27.880 39.980 -27.713 1.00 24.47 271 SER A O 1
ATOM 2179 N N . SER A 1 272 ? 27.243 42.093 -27.302 1.00 24.61 272 SER A N 1
ATOM 2180 C CA . SER A 1 272 ? 27.584 42.127 -25.881 1.00 24.61 272 SER A CA 1
ATOM 2181 C C . SER A 1 272 ? 26.714 41.191 -25.028 1.00 24.61 272 SER A C 1
ATOM 2183 O O . SER A 1 272 ? 25.571 40.915 -25.366 1.00 24.61 272 SER A O 1
ATOM 2185 N N . LYS A 1 273 ? 27.288 40.748 -23.895 1.00 29.02 273 LYS A N 1
ATOM 2186 C CA . LYS A 1 273 ? 26.640 40.251 -22.659 1.00 29.02 273 LYS A CA 1
ATOM 2187 C C . LYS A 1 273 ? 25.132 39.924 -22.740 1.00 29.02 273 LYS A C 1
ATOM 2189 O O . LYS A 1 273 ? 24.336 40.849 -22.775 1.00 29.02 273 LYS A O 1
ATOM 2194 N N . VAL A 1 274 ? 24.762 38.673 -22.451 1.00 25.75 274 VAL A N 1
ATOM 2195 C CA . VAL A 1 274 ? 24.113 38.291 -21.172 1.00 25.75 274 VAL A CA 1
ATOM 2196 C C . VAL A 1 274 ? 24.333 36.791 -20.949 1.00 25.75 274 VAL A C 1
ATOM 2198 O O . VAL A 1 274 ? 23.891 35.962 -21.735 1.00 25.75 274 VAL A O 1
ATOM 2201 N N . GLY A 1 275 ? 24.984 36.449 -19.838 1.00 25.48 275 GLY A N 1
ATOM 2202 C CA . GLY A 1 275 ? 24.760 35.176 -19.156 1.00 25.48 275 GLY A CA 1
ATOM 2203 C C . GLY A 1 275 ? 23.872 35.415 -17.931 1.00 25.48 275 GLY A C 1
ATOM 2204 O O . GLY A 1 275 ? 23.921 36.502 -17.360 1.00 25.48 275 GLY A O 1
ATOM 2205 N N . SER A 1 276 ? 23.118 34.389 -17.524 1.00 26.92 276 SER A N 1
ATOM 2206 C CA . SER A 1 276 ? 22.220 34.329 -16.351 1.00 26.92 276 SER A CA 1
ATOM 2207 C C . SER A 1 276 ? 21.027 35.303 -16.309 1.00 26.92 276 SER A C 1
ATOM 2209 O O . SER A 1 276 ? 21.205 36.511 -16.225 1.00 26.92 276 SER A O 1
ATOM 2211 N N . MET A 1 277 ? 19.801 34.756 -16.263 1.00 22.20 277 MET A N 1
ATOM 2212 C CA . MET A 1 277 ? 18.940 34.739 -15.057 1.00 22.20 277 MET A CA 1
ATOM 2213 C C . MET A 1 277 ? 17.500 34.304 -15.412 1.00 22.20 277 MET A C 1
ATOM 2215 O O . MET A 1 277 ? 16.818 34.973 -16.181 1.00 22.20 277 MET A O 1
ATOM 2219 N N . LEU A 1 278 ? 17.010 33.206 -14.822 1.00 28.34 278 LEU A N 1
ATOM 2220 C CA . LEU A 1 278 ? 15.571 32.900 -14.774 1.00 28.34 278 LEU A CA 1
ATOM 2221 C C . LEU A 1 278 ? 14.918 33.702 -13.633 1.00 28.34 278 LEU A C 1
ATOM 2223 O O . LEU A 1 278 ? 15.425 33.620 -12.515 1.00 28.34 278 LEU A O 1
ATOM 2227 N N . SER A 1 279 ? 13.794 34.400 -13.871 1.00 23.25 279 SER A N 1
ATOM 2228 C CA . SER A 1 279 ? 12.602 34.511 -12.977 1.00 23.25 279 SER A CA 1
ATOM 2229 C C . SER A 1 279 ? 11.610 35.636 -13.378 1.00 23.25 279 SER A C 1
ATOM 2231 O O . SER A 1 279 ? 12.012 36.627 -13.971 1.00 23.25 279 SER A O 1
ATOM 2233 N N . THR A 1 280 ? 10.318 35.413 -13.064 1.00 25.11 280 THR A N 1
ATOM 2234 C CA . THR A 1 280 ? 9.122 36.297 -12.860 1.00 25.11 280 THR A CA 1
ATOM 2235 C C . THR A 1 280 ? 9.234 37.832 -13.127 1.00 25.11 280 THR A C 1
ATOM 2237 O O . THR A 1 280 ? 10.236 38.442 -12.788 1.00 25.11 280 THR A O 1
ATOM 2240 N N . ALA A 1 281 ? 8.215 38.585 -13.600 1.00 22.47 281 ALA A N 1
ATOM 2241 C CA . ALA A 1 281 ? 6.750 38.404 -13.502 1.00 22.47 281 ALA A CA 1
ATOM 2242 C C . ALA A 1 281 ? 5.880 39.214 -14.529 1.00 22.47 281 ALA A C 1
ATOM 2244 O O . ALA A 1 281 ? 6.358 39.672 -15.560 1.00 22.47 281 ALA A O 1
ATOM 2245 N N . ILE A 1 282 ? 4.577 39.346 -14.220 1.00 27.25 282 ILE A N 1
ATOM 2246 C CA . ILE A 1 282 ? 3.436 39.982 -14.932 1.00 27.25 282 ILE A CA 1
ATOM 2247 C C . ILE A 1 282 ? 3.380 41.526 -14.754 1.00 27.25 282 ILE A C 1
ATOM 2249 O O . ILE A 1 282 ? 3.645 42.001 -13.652 1.00 27.25 282 ILE A O 1
ATOM 2253 N N . GLY A 1 283 ? 2.907 42.305 -15.751 1.00 20.50 283 GLY A N 1
ATOM 2254 C CA . GLY A 1 283 ? 2.469 43.711 -15.552 1.00 20.50 283 GLY A CA 1
ATOM 2255 C C . GLY A 1 283 ? 2.137 44.529 -16.825 1.00 20.50 283 GLY A C 1
ATOM 2256 O O . GLY A 1 283 ? 2.769 44.349 -17.858 1.00 20.50 283 GLY A O 1
ATOM 2257 N N . THR A 1 284 ? 1.150 45.437 -16.757 1.00 24.89 284 THR A N 1
ATOM 2258 C CA . THR A 1 284 ? 0.605 46.260 -17.875 1.00 24.89 284 THR A CA 1
ATOM 2259 C C . THR A 1 284 ? 0.999 47.749 -17.811 1.00 24.89 284 THR A C 1
ATOM 2261 O O . THR A 1 284 ? 0.943 48.320 -16.724 1.00 24.89 284 THR A O 1
ATOM 2264 N N . GLY A 1 285 ? 1.241 48.435 -18.944 1.00 21.97 285 GLY A N 1
ATOM 2265 C CA . GLY A 1 285 ? 1.337 49.914 -18.984 1.00 21.97 285 GLY A CA 1
ATOM 2266 C C . GLY A 1 285 ? 1.900 50.520 -20.285 1.00 21.97 285 GLY A C 1
ATOM 2267 O O . GLY A 1 285 ? 2.636 49.853 -21.003 1.00 21.97 285 GLY A O 1
ATOM 2268 N N . ILE A 1 286 ? 1.549 51.780 -20.589 1.00 27.97 286 ILE A N 1
ATOM 2269 C CA . ILE A 1 286 ? 1.891 52.522 -21.829 1.00 27.97 286 ILE A CA 1
ATOM 2270 C C . ILE A 1 286 ? 2.813 53.715 -21.501 1.00 27.97 286 ILE A C 1
ATOM 2272 O O . ILE A 1 286 ? 2.542 54.425 -20.535 1.00 27.97 286 ILE A O 1
ATOM 2276 N N . GLY A 1 287 ? 3.826 54.010 -22.331 1.00 21.84 287 GLY A N 1
ATOM 2277 C CA . GLY A 1 287 ? 4.566 55.285 -22.267 1.00 21.84 287 GLY A CA 1
ATOM 2278 C C . GLY A 1 287 ? 5.763 55.407 -23.226 1.00 21.84 287 GLY A C 1
ATOM 2279 O O . GLY A 1 287 ? 6.647 54.559 -23.222 1.00 21.84 287 GLY A O 1
ATOM 2280 N N . PHE A 1 288 ? 5.814 56.484 -24.021 1.00 32.75 288 PHE A N 1
ATOM 2281 C CA . PHE A 1 288 ? 6.990 56.896 -24.811 1.00 32.75 288 PHE A CA 1
ATOM 2282 C C . PHE A 1 288 ? 7.889 57.830 -23.976 1.00 32.75 288 PHE A C 1
ATOM 2284 O O . PHE A 1 288 ? 7.377 58.773 -23.375 1.00 32.75 288 PHE A O 1
ATOM 2291 N N . GLY A 1 289 ? 9.217 57.649 -23.999 1.00 22.92 289 GLY A N 1
ATOM 2292 C CA . GLY A 1 289 ? 10.152 58.609 -23.390 1.00 22.92 289 GLY A CA 1
ATOM 2293 C C . GLY A 1 289 ? 11.632 58.212 -23.472 1.00 22.92 289 GLY A C 1
ATOM 2294 O O . GLY A 1 289 ? 12.013 57.126 -23.053 1.00 22.92 289 GLY A O 1
ATOM 2295 N N . LEU A 1 290 ? 12.475 59.112 -23.988 1.00 32.12 290 LEU A N 1
ATOM 2296 C CA . LEU A 1 290 ? 13.939 58.987 -24.017 1.00 32.12 290 LEU A CA 1
ATOM 2297 C C . LEU A 1 290 ? 14.556 59.580 -22.736 1.00 32.12 290 LEU A C 1
ATOM 2299 O O . LEU A 1 290 ? 14.500 60.799 -22.589 1.00 32.12 290 LEU A O 1
ATOM 2303 N N . ALA A 1 291 ? 15.197 58.781 -21.868 1.00 24.62 291 ALA A N 1
ATOM 2304 C CA . ALA A 1 291 ? 16.219 59.265 -20.915 1.00 24.62 291 ALA A CA 1
ATOM 2305 C C . ALA A 1 291 ? 16.968 58.144 -20.151 1.00 24.62 291 ALA A C 1
ATOM 2307 O O . ALA A 1 291 ? 16.382 57.458 -19.323 1.00 24.62 291 ALA A O 1
ATOM 2308 N N . GLY A 1 292 ? 18.297 58.093 -20.305 1.00 26.88 292 GLY A N 1
ATOM 2309 C CA . GLY A 1 292 ? 19.238 57.612 -19.277 1.00 26.88 292 GLY A CA 1
ATOM 2310 C C . GLY A 1 292 ? 19.418 56.087 -19.077 1.00 26.88 292 GLY A C 1
ATOM 2311 O O . GLY A 1 292 ? 18.577 55.296 -19.487 1.00 26.88 292 GLY A O 1
ATOM 2312 N N . PRO A 1 293 ? 20.530 55.637 -18.447 1.00 28.64 293 PRO A N 1
ATOM 2313 C CA . PRO A 1 293 ? 20.952 54.226 -18.474 1.00 28.64 293 PRO A CA 1
ATOM 2314 C C . PRO A 1 293 ? 20.325 53.311 -17.402 1.00 28.64 293 PRO A C 1
ATOM 2316 O O . PRO A 1 293 ? 20.895 52.263 -17.102 1.00 28.64 293 PRO A O 1
ATOM 2319 N N . ALA A 1 294 ? 19.210 53.698 -16.773 1.00 29.06 294 ALA A N 1
ATOM 2320 C CA . ALA A 1 294 ? 18.628 52.941 -15.662 1.00 29.06 294 ALA A CA 1
ATOM 2321 C C . ALA A 1 294 ? 17.101 53.102 -15.560 1.00 29.06 294 ALA A C 1
ATOM 2323 O O . ALA A 1 294 ? 16.618 54.117 -15.063 1.00 29.06 294 ALA A O 1
ATOM 2324 N N . GLY A 1 295 ? 16.353 52.059 -15.940 1.00 22.12 295 GLY A N 1
ATOM 2325 C CA . GLY A 1 295 ? 14.943 51.901 -15.567 1.00 22.12 295 GLY A CA 1
ATOM 2326 C C . GLY A 1 295 ? 14.012 51.375 -16.666 1.00 22.12 295 GLY A C 1
ATOM 2327 O O . GLY A 1 295 ? 14.114 51.775 -17.815 1.00 22.12 295 GLY A O 1
ATOM 2328 N N . ALA A 1 296 ? 13.062 50.538 -16.232 1.00 22.56 296 ALA A N 1
ATOM 2329 C CA . ALA A 1 296 ? 11.828 50.112 -16.907 1.00 22.56 296 ALA A CA 1
ATOM 2330 C C . ALA A 1 296 ? 11.925 49.297 -18.219 1.00 22.56 296 ALA A C 1
ATOM 2332 O O . ALA A 1 296 ? 12.324 49.772 -19.276 1.00 22.56 296 ALA A O 1
ATOM 2333 N N . ALA A 1 297 ? 11.403 48.068 -18.153 1.00 32.41 297 ALA A N 1
ATOM 2334 C CA . ALA A 1 297 ? 11.035 47.263 -19.312 1.00 32.41 297 ALA A CA 1
ATOM 2335 C C . ALA A 1 297 ? 9.542 47.442 -19.645 1.00 32.41 297 ALA A C 1
ATOM 2337 O O . ALA A 1 297 ? 8.699 47.231 -18.777 1.00 32.41 297 ALA A O 1
ATOM 2338 N N . ALA A 1 298 ? 9.233 47.782 -20.899 1.00 23.59 298 ALA A N 1
ATOM 2339 C CA . ALA A 1 298 ? 7.959 47.575 -21.604 1.00 23.59 298 ALA A CA 1
ATOM 2340 C C . ALA A 1 298 ? 8.150 48.044 -23.065 1.00 23.59 298 ALA A C 1
ATOM 2342 O O . ALA A 1 298 ? 8.782 49.067 -23.291 1.00 23.59 298 ALA A O 1
ATOM 2343 N N . GLY A 1 299 ? 7.654 47.386 -24.111 1.00 22.11 299 GLY A N 1
ATOM 2344 C CA . GLY A 1 299 ? 7.000 46.083 -24.193 1.00 22.11 299 GLY A CA 1
ATOM 2345 C C . GLY A 1 299 ? 6.400 45.904 -25.594 1.00 22.11 299 GLY A C 1
ATOM 2346 O O . GLY A 1 299 ? 5.584 46.719 -26.007 1.00 22.11 299 GLY A O 1
ATOM 2347 N N . ALA A 1 300 ? 6.801 44.861 -26.327 1.00 22.38 300 ALA A N 1
ATOM 2348 C CA . ALA A 1 300 ? 6.176 44.452 -27.590 1.00 22.38 300 ALA A CA 1
ATOM 2349 C C . ALA A 1 300 ? 6.583 43.010 -27.942 1.00 22.38 300 ALA A C 1
ATOM 2351 O O . ALA A 1 300 ? 7.534 42.777 -28.685 1.00 22.38 300 ALA A O 1
ATOM 2352 N N . ALA A 1 301 ? 5.867 42.026 -27.397 1.00 28.66 301 ALA A N 1
ATOM 2353 C CA . ALA A 1 301 ? 5.944 40.657 -27.895 1.00 28.66 301 ALA A CA 1
ATOM 2354 C C . ALA A 1 301 ? 5.006 40.524 -29.104 1.00 28.66 301 ALA A C 1
ATOM 2356 O O . ALA A 1 301 ? 3.787 40.543 -28.937 1.00 28.66 301 ALA A O 1
ATOM 2357 N N . ALA A 1 302 ? 5.560 40.389 -30.309 1.00 22.09 302 ALA A N 1
ATOM 2358 C CA . ALA A 1 302 ? 4.788 40.075 -31.508 1.00 22.09 302 ALA A CA 1
ATOM 2359 C C . ALA A 1 302 ? 5.641 39.319 -32.540 1.00 22.09 302 ALA A C 1
ATOM 2361 O O . ALA A 1 302 ? 6.516 39.902 -33.167 1.00 22.09 302 ALA A O 1
ATOM 2362 N N . GLY A 1 303 ? 5.324 38.037 -32.746 1.00 23.80 303 GLY A N 1
ATOM 2363 C CA . GLY A 1 303 ? 5.637 37.309 -33.981 1.00 23.80 303 GLY A CA 1
ATOM 2364 C C . GLY A 1 303 ? 7.065 36.775 -34.154 1.00 23.80 303 GLY A C 1
ATOM 2365 O O . GLY A 1 303 ? 7.943 37.478 -34.628 1.00 23.80 303 GLY A O 1
ATOM 2366 N N . GLY A 1 304 ? 7.230 35.473 -33.893 1.00 28.77 304 GLY A N 1
ATOM 2367 C CA . GLY A 1 304 ? 8.122 34.568 -34.633 1.00 28.77 304 GLY A CA 1
ATOM 2368 C C . GLY A 1 304 ? 9.578 34.988 -34.859 1.00 28.77 304 GLY A C 1
ATOM 2369 O O . GLY A 1 304 ? 9.906 35.574 -35.889 1.00 28.77 304 GLY A O 1
ATOM 2370 N N . PHE A 1 305 ? 10.486 34.517 -33.998 1.00 23.17 305 PHE A N 1
ATOM 2371 C CA . PHE A 1 305 ? 11.901 34.464 -34.366 1.00 23.17 305 PHE A CA 1
ATOM 2372 C C . PHE A 1 305 ? 12.156 33.340 -35.376 1.00 23.17 305 PHE A C 1
ATOM 2374 O O . PHE A 1 305 ? 12.233 32.158 -35.045 1.00 23.17 305 PHE A O 1
ATOM 2381 N N . ILE A 1 306 ? 12.257 33.771 -36.631 1.00 25.55 306 ILE A N 1
ATOM 2382 C CA . ILE A 1 306 ? 12.747 33.024 -37.789 1.00 25.55 306 ILE A CA 1
ATOM 2383 C C . ILE A 1 306 ? 14.137 32.450 -37.481 1.00 25.55 306 ILE A C 1
ATOM 2385 O O . ILE A 1 306 ? 14.959 33.109 -36.846 1.00 25.55 306 ILE A O 1
ATOM 2389 N N . GLY A 1 307 ? 14.416 31.237 -37.970 1.00 28.09 307 GLY A N 1
ATOM 2390 C CA . GLY A 1 307 ? 15.727 30.604 -37.838 1.00 28.09 307 GLY A CA 1
ATOM 2391 C C . GLY A 1 307 ? 16.834 31.429 -38.499 1.00 28.09 307 GLY A C 1
ATOM 2392 O O . GLY A 1 307 ? 16.984 31.414 -39.719 1.00 28.09 307 GLY A O 1
ATOM 2393 N N . SER A 1 308 ? 17.621 32.135 -37.689 1.00 23.44 308 SER A N 1
ATOM 2394 C CA . SER A 1 308 ? 18.781 32.906 -38.129 1.00 23.44 308 SER A CA 1
ATOM 2395 C C . SER A 1 308 ? 20.066 32.105 -37.914 1.00 23.44 308 SER A C 1
ATOM 2397 O O . SER A 1 308 ? 20.667 32.151 -36.839 1.00 23.44 308 SER A O 1
ATOM 2399 N N . ASN A 1 309 ? 20.502 31.385 -38.948 1.00 28.92 309 ASN A N 1
ATOM 2400 C CA . ASN A 1 309 ? 21.846 30.811 -38.991 1.00 28.92 309 ASN A CA 1
ATOM 2401 C C . ASN A 1 309 ? 22.883 31.947 -38.919 1.00 28.92 309 ASN A C 1
ATOM 2403 O O . ASN A 1 309 ? 22.963 32.783 -39.821 1.00 28.92 309 ASN A O 1
ATOM 2407 N N . LEU A 1 310 ? 23.669 31.987 -37.842 1.00 27.80 310 LEU A N 1
ATOM 2408 C CA . LEU A 1 310 ? 24.749 32.957 -37.655 1.00 27.80 310 LEU A CA 1
ATOM 2409 C C . LEU A 1 310 ? 25.990 32.509 -38.439 1.00 27.80 310 LEU A C 1
ATOM 2411 O O . LEU A 1 310 ? 26.842 31.788 -37.927 1.00 27.80 310 LEU A O 1
ATOM 2415 N N . PHE A 1 311 ? 26.089 32.938 -39.697 1.00 28.53 311 PHE A N 1
ATOM 2416 C CA . PHE A 1 311 ? 27.246 32.651 -40.545 1.00 28.53 311 PHE A CA 1
ATOM 2417 C C . PHE A 1 311 ? 28.430 33.570 -40.212 1.00 28.53 311 PHE A C 1
ATOM 2419 O O . PHE A 1 311 ? 28.461 34.733 -40.617 1.00 28.53 311 PHE A O 1
ATOM 2426 N N . ALA A 1 312 ? 29.443 33.036 -39.529 1.00 27.48 312 ALA A N 1
ATOM 2427 C CA . ALA A 1 312 ? 30.756 33.669 -39.441 1.00 27.48 312 ALA A CA 1
ATOM 2428 C C . ALA A 1 312 ? 31.602 33.272 -40.664 1.00 27.48 312 ALA A C 1
ATOM 2430 O O . ALA A 1 312 ? 31.917 32.097 -40.850 1.00 27.48 312 ALA A O 1
ATOM 2431 N N . LYS A 1 313 ? 31.974 34.246 -41.502 1.00 29.91 313 LYS A N 1
ATOM 2432 C CA . LYS A 1 313 ? 32.872 34.038 -42.648 1.00 29.91 313 LYS A CA 1
ATOM 2433 C C . LYS A 1 313 ? 34.297 34.419 -42.255 1.00 29.91 313 LYS A C 1
ATOM 2435 O O . LYS A 1 313 ? 34.565 35.589 -41.992 1.00 29.91 313 LYS A O 1
ATOM 2440 N N . THR A 1 314 ? 35.215 33.457 -42.257 1.00 33.66 314 THR A N 1
ATOM 2441 C CA . THR A 1 314 ? 36.651 33.705 -42.055 1.00 33.66 314 THR A CA 1
ATOM 2442 C C . THR A 1 314 ? 37.395 33.490 -43.368 1.00 33.66 314 THR A C 1
ATOM 2444 O O . THR A 1 314 ? 37.156 32.506 -44.065 1.00 33.66 314 THR A O 1
ATOM 2447 N N . VAL A 1 315 ? 38.286 34.421 -43.713 1.00 30.12 315 VAL A N 1
ATOM 2448 C CA . VAL A 1 315 ? 39.146 34.345 -44.900 1.00 30.12 315 VAL A CA 1
ATOM 2449 C C . VAL A 1 315 ? 40.591 34.412 -44.422 1.00 30.12 315 VAL A C 1
ATOM 2451 O O . VAL A 1 315 ? 40.981 35.392 -43.792 1.00 30.12 315 VAL A O 1
ATOM 2454 N N . ASN A 1 316 ? 41.364 33.364 -44.702 1.00 33.44 316 ASN A N 1
ATOM 2455 C CA . ASN A 1 316 ? 42.803 33.316 -44.456 1.00 33.44 316 ASN A CA 1
ATOM 2456 C C . ASN A 1 316 ? 43.536 33.333 -45.798 1.00 33.44 316 ASN A C 1
ATOM 2458 O O . ASN A 1 316 ? 43.195 32.565 -46.697 1.00 33.44 316 ASN A O 1
ATOM 2462 N N . GLU A 1 317 ? 44.565 34.169 -45.892 1.00 30.28 317 GLU A N 1
ATOM 2463 C CA . GLU A 1 317 ? 45.458 34.276 -47.043 1.00 30.28 317 GLU A CA 1
ATOM 2464 C C . GLU A 1 317 ? 46.898 34.099 -46.538 1.00 30.28 317 GLU A C 1
ATOM 2466 O O . GLU A 1 317 ? 47.315 34.750 -45.578 1.00 30.28 317 GLU A O 1
ATOM 2471 N N . SER A 1 318 ? 47.646 33.168 -47.133 1.00 32.97 318 SER A N 1
ATOM 2472 C CA . SER A 1 318 ? 48.998 32.805 -46.694 1.00 32.97 318 SER A CA 1
ATOM 2473 C C . SER A 1 318 ? 49.922 32.607 -47.889 1.00 32.97 318 SER A C 1
ATOM 2475 O O . SER A 1 318 ? 49.614 31.802 -48.768 1.00 32.97 318 SER A O 1
ATOM 2477 N N . GLU A 1 319 ? 51.072 33.278 -47.884 1.00 31.25 319 GLU A N 1
ATOM 2478 C CA . GLU A 1 319 ? 52.134 33.107 -48.880 1.00 31.25 319 GLU A CA 1
ATOM 2479 C C . GLU A 1 319 ? 53.350 32.447 -48.217 1.00 31.25 319 GLU A C 1
ATOM 2481 O O . GLU A 1 319 ? 53.731 32.792 -47.098 1.00 31.25 319 GLU A O 1
ATOM 2486 N N . THR A 1 320 ? 53.935 31.446 -48.877 1.00 34.06 320 THR A N 1
ATOM 2487 C CA . THR A 1 320 ? 55.073 30.667 -48.362 1.00 34.06 320 THR A CA 1
ATOM 2488 C C . THR A 1 320 ? 56.185 30.632 -49.404 1.00 34.06 320 THR A C 1
ATOM 2490 O O . THR A 1 320 ? 55.937 30.300 -50.561 1.00 34.06 320 THR A O 1
ATOM 2493 N N . HIS A 1 321 ? 57.417 30.927 -48.986 1.00 32.97 321 HIS A N 1
ATOM 2494 C CA . HIS A 1 321 ? 58.607 30.831 -49.829 1.00 32.97 321 HIS A CA 1
ATOM 2495 C C . HIS A 1 321 ? 59.646 29.911 -49.187 1.00 32.97 321 HIS A C 1
ATOM 2497 O O . HIS A 1 321 ? 60.027 30.096 -48.033 1.00 32.97 321 HIS A O 1
ATOM 2503 N N . SER A 1 322 ? 60.131 28.937 -49.957 1.00 32.50 322 SER A N 1
ATOM 2504 C CA . SER A 1 322 ? 61.140 27.963 -49.532 1.00 32.50 322 SER A CA 1
ATOM 2505 C C . SER A 1 322 ? 62.208 27.798 -50.610 1.00 32.50 322 SER A C 1
ATOM 2507 O O . SER A 1 322 ? 61.875 27.545 -51.769 1.00 32.50 322 SER A O 1
ATOM 2509 N N . THR A 1 323 ? 63.484 27.871 -50.233 1.00 32.53 323 THR A N 1
ATOM 2510 C CA . THR A 1 323 ? 64.624 27.611 -51.126 1.00 32.53 323 THR A CA 1
ATOM 2511 C C . THR A 1 323 ? 65.592 26.628 -50.481 1.00 32.53 323 THR A C 1
ATOM 2513 O O . THR A 1 323 ? 66.104 26.897 -49.398 1.00 32.53 323 THR A O 1
ATOM 2516 N N . SER A 1 324 ? 65.889 25.524 -51.166 1.00 33.62 324 SER A N 1
ATOM 2517 C CA . SER A 1 324 ? 66.863 24.509 -50.744 1.00 33.62 324 SER A CA 1
ATOM 2518 C C . SER A 1 324 ? 68.000 24.387 -51.760 1.00 33.62 324 SER A C 1
ATOM 2520 O O . SER A 1 324 ? 67.747 24.372 -52.966 1.00 33.62 324 SER A O 1
ATOM 2522 N N . THR A 1 325 ? 69.242 24.234 -51.294 1.00 31.94 325 THR A N 1
ATOM 2523 C CA . THR A 1 325 ? 70.422 24.026 -52.154 1.00 31.94 325 THR A CA 1
ATOM 2524 C C . THR A 1 325 ? 71.301 22.898 -51.620 1.00 31.94 325 THR A C 1
ATOM 2526 O O . THR A 1 325 ? 71.971 23.073 -50.604 1.00 31.94 325 THR A O 1
ATOM 2529 N N . ASN A 1 326 ? 71.349 21.771 -52.334 1.00 32.62 326 ASN A N 1
ATOM 2530 C CA . ASN A 1 326 ? 72.253 20.661 -52.023 1.00 32.62 326 ASN A CA 1
ATOM 2531 C C . ASN A 1 326 ? 73.641 20.877 -52.644 1.00 32.62 326 ASN A C 1
ATOM 2533 O O . ASN A 1 326 ? 73.760 21.354 -53.774 1.00 32.62 326 ASN A O 1
ATOM 2537 N N . LYS A 1 327 ? 74.692 20.459 -51.930 1.00 30.09 327 LYS A N 1
ATOM 2538 C CA . LYS A 1 327 ? 76.054 20.296 -52.461 1.00 30.09 327 LYS A CA 1
ATOM 2539 C C . LYS A 1 327 ? 76.645 18.979 -51.968 1.00 30.09 327 LYS A C 1
ATOM 2541 O O . LYS A 1 327 ? 76.921 18.838 -50.782 1.00 30.09 327 LYS A O 1
ATOM 2546 N N . SER A 1 328 ? 76.887 18.050 -52.885 1.00 28.91 328 SER A N 1
ATOM 2547 C CA . SER A 1 328 ? 77.674 16.835 -52.661 1.00 28.91 328 SER A CA 1
ATOM 2548 C C . SER A 1 328 ? 79.055 16.972 -53.314 1.00 28.91 328 SER A C 1
ATOM 2550 O O . SER A 1 328 ? 79.234 17.720 -54.277 1.00 28.91 328 SER A O 1
ATOM 2552 N N . ARG A 1 329 ? 80.058 16.268 -52.778 1.00 30.23 329 ARG A N 1
ATOM 2553 C CA . ARG A 1 329 ? 81.402 16.169 -53.368 1.00 30.23 329 ARG A CA 1
ATOM 2554 C C . ARG A 1 329 ? 81.732 14.696 -53.582 1.00 30.23 329 ARG A C 1
ATOM 2556 O O . ARG A 1 329 ? 81.841 13.943 -52.620 1.00 30.23 329 ARG A O 1
ATOM 2563 N N . THR A 1 330 ? 81.913 14.308 -54.837 1.00 31.52 330 THR A N 1
ATOM 2564 C CA . THR A 1 330 ? 82.240 12.937 -55.249 1.00 31.52 330 THR A CA 1
ATOM 2565 C C . THR A 1 330 ? 83.206 13.018 -56.428 1.00 31.52 330 THR A C 1
ATOM 2567 O O . THR A 1 330 ? 83.068 13.908 -57.267 1.00 31.52 330 THR A O 1
ATOM 2570 N N . ASN A 1 331 ? 84.204 12.132 -56.494 1.00 34.75 331 ASN A N 1
ATOM 2571 C CA . ASN A 1 331 ? 85.211 12.142 -57.563 1.00 34.75 331 ASN A CA 1
ATOM 2572 C C . ASN A 1 331 ? 84.660 11.504 -58.853 1.00 34.75 331 ASN A C 1
ATOM 2574 O O . ASN A 1 331 ? 85.023 10.397 -59.239 1.00 34.75 331 ASN A O 1
ATOM 2578 N N . SER A 1 332 ? 83.765 12.233 -59.513 1.00 30.11 332 SER A N 1
ATOM 2579 C CA . SER A 1 332 ? 83.236 11.952 -60.848 1.00 30.11 332 SER A CA 1
ATOM 2580 C C . SER A 1 332 ? 82.703 13.261 -61.427 1.00 30.11 332 SER A C 1
ATOM 2582 O O . SER A 1 332 ? 81.889 13.923 -60.782 1.00 30.11 332 SER A O 1
ATOM 2584 N N . THR A 1 333 ? 83.156 13.660 -62.614 1.00 42.03 333 THR A N 1
ATOM 2585 C CA . THR A 1 333 ? 82.750 14.925 -63.245 1.00 42.03 333 THR A CA 1
ATOM 2586 C C . THR A 1 333 ? 81.292 14.874 -63.693 1.00 42.03 333 THR A C 1
ATOM 2588 O O . THR A 1 333 ? 80.995 14.327 -64.750 1.00 42.03 333 THR A O 1
ATOM 2591 N N . ASN A 1 334 ? 80.402 15.468 -62.900 1.00 34.16 334 ASN A N 1
ATOM 2592 C CA . ASN A 1 334 ? 79.018 15.749 -63.269 1.00 34.16 334 ASN A CA 1
ATOM 2593 C C . ASN A 1 334 ? 78.608 17.085 -62.640 1.00 34.16 334 ASN A C 1
ATOM 2595 O O . ASN A 1 334 ? 78.790 17.288 -61.440 1.00 34.16 334 ASN A O 1
ATOM 2599 N N . GLU A 1 335 ? 78.062 17.992 -63.446 1.00 32.25 335 GLU A N 1
ATOM 2600 C CA . GLU A 1 335 ? 77.606 19.309 -63.006 1.00 32.25 335 GLU A CA 1
ATOM 2601 C C . GLU A 1 335 ? 76.088 19.402 -63.207 1.00 32.25 335 GLU A C 1
ATOM 2603 O O . GLU A 1 335 ? 75.582 19.197 -64.309 1.00 32.25 335 GLU A O 1
ATOM 2608 N N . SER A 1 336 ? 75.344 19.662 -62.131 1.00 34.19 336 SER A N 1
ATOM 2609 C CA . SER A 1 336 ? 73.879 19.721 -62.157 1.00 34.19 336 SER A CA 1
ATOM 2610 C C . SER A 1 336 ? 73.372 20.828 -61.240 1.00 34.19 336 SER A C 1
ATOM 2612 O O . SER A 1 336 ? 73.646 20.814 -60.03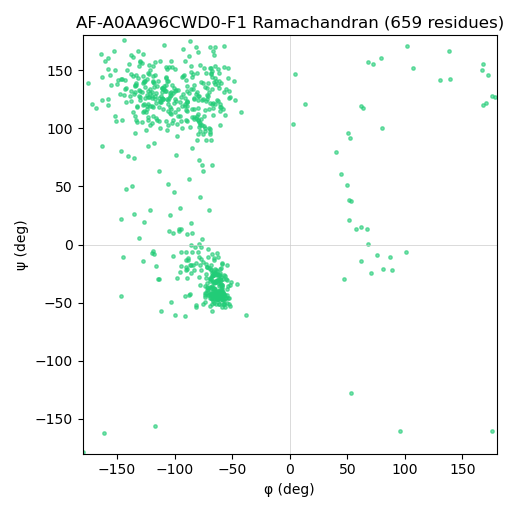8 1.00 34.19 336 SER A O 1
ATOM 2614 N N . THR A 1 337 ? 72.611 21.776 -61.786 1.00 33.62 337 THR A N 1
ATOM 2615 C CA . THR A 1 337 ? 72.045 22.908 -61.037 1.00 33.62 337 THR A CA 1
ATOM 2616 C C . THR A 1 337 ? 70.519 22.878 -61.101 1.00 33.62 337 THR A C 1
ATOM 2618 O O . THR A 1 337 ? 69.929 23.142 -62.143 1.00 33.62 337 THR A O 1
ATOM 2621 N N . SER A 1 338 ? 69.866 22.587 -59.975 1.00 37.38 338 SER A N 1
ATOM 2622 C CA . SER A 1 338 ? 68.407 22.669 -59.825 1.00 37.38 338 SER A CA 1
ATOM 2623 C C . SER A 1 338 ? 68.024 23.931 -59.054 1.00 37.38 338 SER A C 1
ATOM 2625 O O . SER A 1 338 ? 68.539 24.155 -57.955 1.00 37.38 338 SER A O 1
ATOM 2627 N N . LYS A 1 339 ? 67.098 24.737 -59.582 1.00 35.81 339 LYS A N 1
ATOM 2628 C CA . LYS A 1 339 ? 66.619 25.964 -58.930 1.00 35.81 339 LYS A CA 1
ATOM 2629 C C . LYS A 1 339 ? 65.098 25.913 -58.785 1.00 35.81 339 LYS A C 1
ATOM 2631 O O . LYS A 1 339 ? 64.382 26.199 -59.736 1.00 35.81 339 LYS A O 1
ATOM 2636 N N . ASN A 1 340 ? 64.623 25.532 -57.600 1.00 40.12 340 ASN A N 1
ATOM 2637 C CA . ASN A 1 340 ? 63.195 25.487 -57.279 1.00 40.12 340 ASN A CA 1
ATOM 2638 C C . ASN A 1 340 ? 62.717 26.848 -56.753 1.00 40.12 340 ASN A C 1
ATOM 2640 O O . ASN A 1 340 ? 63.322 27.404 -55.834 1.00 40.12 340 ASN A O 1
ATOM 2644 N N . GLN A 1 341 ? 61.621 27.361 -57.312 1.00 37.16 341 GLN A N 1
ATOM 2645 C CA . GLN A 1 341 ? 60.888 28.521 -56.802 1.00 37.16 341 GLN A CA 1
ATOM 2646 C C . GLN A 1 341 ? 59.392 28.203 -56.807 1.00 37.16 341 GLN A C 1
ATOM 2648 O O . GLN A 1 341 ? 58.720 28.368 -57.819 1.00 37.16 341 GLN A O 1
ATOM 2653 N N . ASN A 1 342 ? 58.874 27.768 -55.659 1.00 41.41 342 ASN A N 1
ATOM 2654 C CA . ASN A 1 342 ? 57.439 27.592 -55.465 1.00 41.41 342 ASN A CA 1
ATOM 2655 C C . ASN A 1 342 ? 56.825 28.901 -54.955 1.00 41.41 342 ASN A C 1
ATOM 2657 O O . ASN A 1 342 ? 57.327 29.498 -54.000 1.00 41.41 342 ASN A O 1
ATOM 2661 N N . THR A 1 343 ? 55.722 29.316 -55.576 1.00 38.62 343 THR A N 1
ATOM 2662 C CA . THR A 1 343 ? 54.835 30.370 -55.068 1.00 38.62 343 THR A CA 1
ATOM 2663 C C . THR A 1 343 ? 53.419 29.812 -55.077 1.00 38.62 343 THR A C 1
ATOM 2665 O O . THR A 1 343 ? 52.828 29.645 -56.140 1.00 38.62 343 THR A O 1
ATOM 2668 N N . SER A 1 344 ? 52.892 29.468 -53.904 1.00 42.47 344 SER A N 1
ATOM 2669 C CA . SER A 1 344 ? 51.532 28.952 -53.736 1.00 42.47 344 SER A CA 1
ATOM 2670 C C . SER A 1 344 ? 50.642 30.019 -53.104 1.00 42.47 344 SER A C 1
ATOM 2672 O O . SER A 1 344 ? 50.949 30.542 -52.034 1.00 42.47 344 SER A O 1
ATOM 2674 N N . LYS A 1 345 ? 49.521 30.326 -53.762 1.00 40.72 345 LYS A N 1
ATOM 2675 C CA . LYS A 1 345 ? 48.489 31.223 -53.236 1.00 40.72 345 LYS A CA 1
ATOM 2676 C C . LYS A 1 345 ? 47.219 30.417 -52.983 1.00 40.72 345 LYS A C 1
ATOM 2678 O O . LYS A 1 345 ? 46.546 30.003 -53.924 1.00 40.72 345 LYS A O 1
ATOM 2683 N N . THR A 1 346 ? 46.924 30.167 -51.712 1.00 44.62 346 THR A N 1
ATOM 2684 C CA . THR A 1 346 ? 45.792 29.331 -51.291 1.00 44.62 346 THR A CA 1
ATOM 2685 C C . THR A 1 346 ? 44.654 30.213 -50.798 1.00 44.62 346 THR A C 1
ATOM 2687 O O . THR A 1 346 ? 44.770 30.829 -49.740 1.00 44.62 346 THR A O 1
ATOM 2690 N N . ASN A 1 347 ? 43.538 30.238 -51.528 1.00 42.62 347 ASN A N 1
ATOM 2691 C CA . ASN A 1 347 ? 42.288 30.805 -51.024 1.00 42.62 347 ASN A CA 1
ATOM 2692 C C . ASN A 1 347 ? 41.503 29.705 -50.306 1.00 42.62 347 ASN A C 1
ATOM 2694 O O . ASN A 1 347 ? 41.133 28.703 -50.916 1.00 42.62 347 ASN A O 1
ATOM 2698 N N . THR A 1 348 ? 41.254 29.904 -49.014 1.00 47.84 348 THR A N 1
ATOM 2699 C CA . THR A 1 348 ? 40.490 28.969 -48.179 1.00 47.84 348 THR A CA 1
ATOM 2700 C C . THR A 1 348 ? 39.177 29.611 -47.759 1.00 47.84 348 THR A C 1
ATOM 2702 O O . THR A 1 348 ? 39.191 30.666 -47.118 1.00 47.84 348 THR A O 1
ATOM 2705 N N . LEU A 1 349 ? 38.049 28.964 -48.061 1.00 45.47 349 LEU A N 1
ATOM 2706 C CA . LEU A 1 349 ? 36.754 29.325 -47.489 1.00 45.47 349 LEU A CA 1
ATOM 2707 C C . LEU A 1 349 ? 36.408 28.319 -46.387 1.00 45.47 349 LEU A C 1
ATOM 2709 O O . LEU A 1 349 ? 36.040 27.182 -46.669 1.00 45.47 349 LEU A O 1
ATOM 2713 N N . GLY A 1 350 ? 36.543 28.749 -45.132 1.00 54.31 350 GLY A N 1
ATOM 2714 C CA . GLY A 1 350 ? 36.113 27.982 -43.965 1.00 54.31 350 GLY A CA 1
ATOM 2715 C C . GLY A 1 350 ? 34.766 28.484 -43.451 1.00 54.31 350 GLY A C 1
ATOM 2716 O O . GLY A 1 350 ? 34.647 29.654 -43.080 1.00 54.31 350 GLY A O 1
ATOM 2717 N N . ILE A 1 351 ? 33.768 27.603 -43.401 1.00 53.34 351 ILE A N 1
ATOM 2718 C CA . ILE A 1 351 ? 32.496 27.837 -42.711 1.00 53.34 351 ILE A CA 1
ATOM 2719 C C . ILE A 1 351 ? 32.466 26.930 -41.482 1.00 53.34 351 ILE A C 1
ATOM 2721 O O . ILE A 1 351 ? 32.455 25.708 -41.611 1.00 53.34 351 ILE A O 1
ATOM 2725 N N . THR A 1 352 ? 32.419 27.530 -40.293 1.00 58.09 352 THR A N 1
ATOM 2726 C CA . THR A 1 352 ? 32.159 26.806 -39.042 1.00 58.09 352 THR A CA 1
ATOM 2727 C C . THR A 1 352 ? 30.724 27.068 -38.608 1.00 58.09 352 THR A C 1
ATOM 2729 O O . THR A 1 352 ? 30.313 28.227 -38.538 1.00 58.09 352 THR A O 1
ATOM 2732 N N . PHE A 1 353 ? 29.977 26.017 -38.282 1.00 62.28 353 PHE A N 1
ATOM 2733 C CA . PHE A 1 353 ? 28.673 26.126 -37.631 1.00 62.28 353 PHE A CA 1
ATOM 2734 C C . PHE A 1 353 ? 28.543 25.103 -36.500 1.00 62.28 353 PHE A C 1
ATOM 2736 O O . PHE A 1 353 ? 29.051 23.986 -36.593 1.00 62.28 353 PHE A O 1
ATOM 2743 N N . ASP A 1 354 ? 27.848 25.493 -35.434 1.00 67.81 354 ASP A N 1
ATOM 2744 C CA . ASP A 1 354 ? 27.530 24.605 -34.320 1.00 67.81 354 ASP A CA 1
ATOM 2745 C C . ASP A 1 354 ? 26.183 23.924 -34.576 1.00 67.81 354 ASP A C 1
ATOM 2747 O O . ASP A 1 354 ? 25.148 24.582 -34.695 1.00 67.81 354 ASP A O 1
ATOM 2751 N N . GLU A 1 355 ? 26.189 22.596 -34.651 1.00 70.44 355 GLU A N 1
ATOM 2752 C CA . GLU A 1 355 ? 24.984 21.779 -34.766 1.00 70.44 355 GLU A CA 1
ATOM 2753 C C . GLU A 1 355 ? 24.616 21.198 -33.395 1.00 70.44 355 GLU A C 1
ATOM 2755 O O . GLU A 1 355 ? 25.467 20.642 -32.694 1.00 70.44 355 GLU A O 1
ATOM 2760 N N . ILE A 1 356 ? 23.339 21.320 -33.016 1.00 76.94 356 ILE A N 1
ATOM 2761 C CA . ILE A 1 356 ? 22.794 20.727 -31.790 1.00 76.94 356 ILE A CA 1
ATOM 2762 C C . ILE A 1 356 ? 21.932 19.521 -32.162 1.00 76.94 356 ILE A C 1
ATOM 2764 O O . ILE A 1 356 ? 20.871 19.677 -32.773 1.00 76.94 356 ILE A O 1
ATOM 2768 N N . ASN A 1 357 ? 22.346 18.322 -31.752 1.00 79.94 357 ASN A N 1
ATOM 2769 C CA . ASN A 1 357 ? 21.542 17.116 -31.924 1.00 79.94 357 ASN A CA 1
ATOM 2770 C C . ASN A 1 357 ? 20.453 17.055 -30.840 1.00 79.94 357 ASN A C 1
ATOM 2772 O O . ASN A 1 357 ? 20.702 16.661 -29.700 1.00 79.94 357 ASN A O 1
ATOM 2776 N N . LYS A 1 358 ? 19.223 17.430 -31.211 1.00 84.50 358 LYS A N 1
ATOM 2777 C CA . LYS A 1 358 ? 18.067 17.441 -30.302 1.00 84.50 358 LYS A CA 1
ATOM 2778 C C . LYS A 1 358 ? 17.610 16.057 -29.835 1.00 84.50 358 LYS A C 1
ATOM 2780 O O . LYS A 1 358 ? 17.099 15.958 -28.725 1.00 84.50 358 LYS A O 1
AT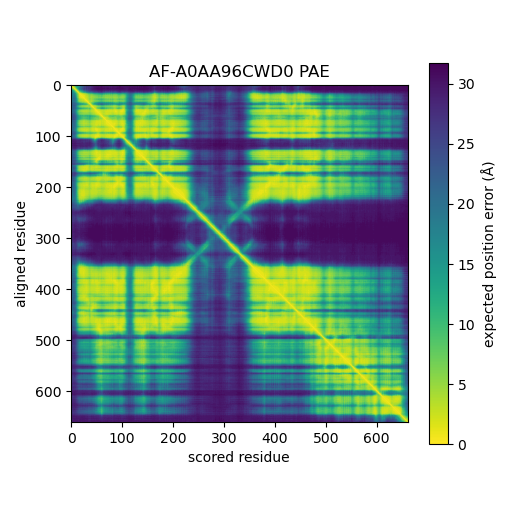OM 2785 N N . SER A 1 359 ? 17.842 14.996 -30.609 1.00 83.06 359 SER A N 1
ATOM 2786 C CA . SER A 1 359 ? 17.601 13.622 -30.147 1.00 83.06 359 SER A CA 1
ATOM 2787 C C . SER A 1 359 ? 18.569 13.243 -29.019 1.00 83.06 359 SER A C 1
ATOM 2789 O O . SER A 1 359 ? 18.167 12.644 -28.024 1.00 83.06 359 SER A O 1
ATOM 2791 N N . ALA A 1 360 ? 19.846 13.618 -29.157 1.00 82.50 360 ALA A N 1
ATOM 2792 C CA . ALA A 1 360 ? 20.861 13.365 -28.138 1.00 82.50 360 ALA A CA 1
ATOM 2793 C C . ALA A 1 360 ? 20.605 14.206 -26.873 1.00 82.50 360 ALA A C 1
ATOM 2795 O O . ALA A 1 360 ? 20.635 13.659 -25.777 1.00 82.50 360 ALA A O 1
ATOM 2796 N N . GLU A 1 361 ? 20.251 15.489 -27.020 1.00 87.25 361 GLU A N 1
ATOM 2797 C CA . GLU A 1 361 ? 19.828 16.354 -25.902 1.00 87.25 361 GLU A CA 1
ATOM 2798 C C . GLU A 1 361 ? 18.611 15.759 -25.165 1.00 87.25 361 GLU A C 1
ATOM 2800 O O . GLU A 1 361 ? 18.569 15.736 -23.937 1.00 87.25 361 GLU A O 1
ATOM 2805 N N . TYR A 1 362 ? 17.628 15.212 -25.888 1.00 90.12 362 TYR A N 1
ATOM 2806 C CA . TYR A 1 362 ? 16.496 14.511 -25.277 1.00 90.12 362 TYR A CA 1
ATOM 2807 C C . TYR A 1 362 ? 16.936 13.262 -24.493 1.00 90.12 362 TYR A C 1
ATOM 2809 O O . TYR A 1 362 ? 16.501 13.065 -23.359 1.00 90.12 362 TYR A O 1
ATOM 2817 N N . CYS A 1 363 ? 17.846 12.460 -25.050 1.00 88.75 363 CYS A N 1
ATOM 2818 C CA . CYS A 1 363 ? 18.397 11.289 -24.367 1.00 88.75 363 CYS A CA 1
ATOM 2819 C C . CYS A 1 363 ? 19.210 11.658 -23.108 1.00 88.75 363 CYS A C 1
ATOM 2821 O O . CYS A 1 363 ? 19.158 10.911 -22.133 1.00 88.75 363 CYS A O 1
ATOM 2823 N N . GLU A 1 364 ? 19.896 12.809 -23.066 1.00 89.50 364 GLU A N 1
ATOM 2824 C CA . GLU A 1 364 ? 20.538 13.303 -21.833 1.00 89.50 364 GLU A CA 1
ATOM 2825 C C . GLU A 1 364 ? 19.495 13.590 -20.752 1.00 89.50 364 GLU A C 1
ATOM 2827 O O . GLU A 1 364 ? 19.605 13.087 -19.637 1.00 89.50 364 GLU A O 1
ATOM 2832 N N . ASN A 1 365 ? 18.424 14.307 -21.107 1.00 91.94 365 ASN A N 1
ATOM 2833 C CA . ASN A 1 365 ? 17.322 14.590 -20.185 1.00 91.94 365 ASN A CA 1
ATOM 2834 C C . ASN A 1 365 ? 16.640 13.304 -19.667 1.00 91.94 365 ASN A C 1
ATOM 2836 O O . ASN A 1 365 ? 16.134 13.287 -18.544 1.00 91.94 365 ASN A O 1
ATOM 2840 N N . LEU A 1 366 ? 16.614 12.219 -20.455 1.00 92.06 366 LEU A N 1
ATOM 2841 C CA . LEU A 1 366 ? 16.167 10.901 -19.984 1.00 92.06 366 LEU A CA 1
ATOM 2842 C C . LEU A 1 366 ? 17.152 10.281 -18.984 1.00 92.06 366 LEU A C 1
ATOM 2844 O O . LEU A 1 366 ? 16.727 9.786 -17.940 1.00 92.06 366 LEU A O 1
ATOM 2848 N N . ILE A 1 367 ? 18.454 10.316 -19.276 1.00 93.62 367 ILE A N 1
ATOM 2849 C CA . ILE A 1 367 ? 19.504 9.801 -18.384 1.00 93.62 367 ILE A CA 1
ATOM 2850 C C . ILE A 1 367 ? 19.476 10.529 -17.034 1.00 93.62 367 ILE A C 1
ATOM 2852 O O . ILE A 1 367 ? 19.487 9.867 -15.995 1.00 93.62 367 ILE A O 1
ATOM 2856 N N . ASP A 1 368 ? 19.345 11.856 -17.031 1.00 94.75 368 ASP A N 1
ATOM 2857 C CA . ASP A 1 368 ? 19.238 12.656 -15.805 1.00 94.75 368 ASP A CA 1
ATOM 2858 C C . ASP A 1 368 ? 18.004 12.275 -14.971 1.00 94.75 368 ASP A C 1
ATOM 2860 O O . ASP A 1 368 ? 18.111 12.098 -13.755 1.00 94.75 368 ASP A O 1
ATOM 2864 N N . LYS A 1 369 ? 16.848 12.038 -15.610 1.00 93.75 369 LYS A N 1
ATOM 2865 C CA . LYS A 1 369 ? 15.643 11.524 -14.930 1.00 93.75 369 LYS A CA 1
ATOM 2866 C C . LYS A 1 369 ? 15.857 10.140 -14.317 1.00 93.75 369 LYS A C 1
ATOM 2868 O O . LYS A 1 369 ? 15.417 9.899 -13.190 1.00 93.75 369 LYS A O 1
ATOM 2873 N N . TYR A 1 370 ? 16.531 9.222 -15.016 1.00 94.62 370 TYR A N 1
ATOM 2874 C CA . TYR A 1 370 ? 16.883 7.923 -14.435 1.00 94.62 370 TYR A CA 1
ATOM 2875 C C . TYR A 1 370 ? 17.822 8.094 -13.236 1.00 94.62 370 TYR A C 1
ATOM 2877 O O . TYR A 1 370 ? 17.563 7.509 -12.183 1.00 94.62 370 TYR A O 1
ATOM 2885 N N . ILE A 1 371 ? 18.855 8.934 -13.342 1.00 96.25 371 ILE A N 1
ATOM 2886 C CA . ILE A 1 371 ? 19.765 9.243 -12.230 1.00 96.25 371 ILE A CA 1
ATOM 2887 C C . ILE A 1 371 ? 18.983 9.787 -11.025 1.00 96.25 371 ILE A C 1
ATOM 2889 O O . ILE A 1 371 ? 19.158 9.270 -9.920 1.00 96.25 371 ILE A O 1
ATOM 2893 N N . GLU A 1 372 ? 18.078 10.751 -11.217 1.00 95.06 372 GLU A N 1
ATOM 2894 C CA . GLU A 1 372 ? 17.236 11.300 -10.145 1.00 95.06 372 GLU A CA 1
ATOM 2895 C C . GLU A 1 372 ? 16.358 10.214 -9.493 1.00 95.06 372 GLU A C 1
ATOM 2897 O O . GLU A 1 372 ? 16.270 10.134 -8.264 1.00 95.06 372 GLU A O 1
ATOM 2902 N N . ARG A 1 373 ? 15.750 9.320 -10.284 1.00 94.62 373 ARG A N 1
ATOM 2903 C CA . ARG A 1 373 ? 14.948 8.195 -9.766 1.00 94.62 373 ARG A CA 1
ATOM 2904 C C . ARG A 1 373 ? 15.770 7.214 -8.933 1.00 94.62 373 ARG A C 1
ATOM 2906 O O . ARG A 1 373 ? 15.332 6.838 -7.846 1.00 94.62 373 ARG A O 1
ATOM 2913 N N . PHE A 1 374 ? 16.963 6.827 -9.384 1.00 95.88 374 PHE A N 1
ATOM 2914 C CA . PHE A 1 374 ? 17.843 5.955 -8.596 1.00 95.88 374 PHE A CA 1
ATOM 2915 C C . PHE A 1 374 ? 18.403 6.670 -7.352 1.00 95.88 374 PHE A C 1
ATOM 2917 O O . PHE A 1 374 ? 18.563 6.034 -6.310 1.00 95.88 374 PHE A O 1
ATOM 2924 N N . GLN A 1 375 ? 18.618 7.991 -7.400 1.00 95.25 375 GLN A N 1
ATOM 2925 C CA . GLN A 1 375 ? 18.953 8.796 -6.218 1.00 95.25 375 GLN A CA 1
ATOM 2926 C C . GLN A 1 375 ? 17.803 8.837 -5.198 1.00 95.25 375 GLN A C 1
ATOM 2928 O O . GLN A 1 375 ? 18.052 8.631 -4.012 1.00 95.25 375 GLN A O 1
ATOM 2933 N N . LYS A 1 376 ? 16.541 9.000 -5.627 1.00 92.06 376 LYS A N 1
ATOM 2934 C CA . LYS A 1 376 ? 15.359 8.821 -4.752 1.00 92.06 376 LYS A CA 1
ATOM 2935 C C . LYS A 1 376 ? 15.310 7.402 -4.166 1.00 92.06 376 LYS A C 1
ATOM 2937 O O . LYS A 1 376 ? 15.027 7.231 -2.979 1.00 92.06 376 LYS A O 1
ATOM 2942 N N . GLY A 1 377 ? 15.682 6.398 -4.963 1.00 91.44 377 GLY A N 1
ATOM 2943 C CA . GLY A 1 377 ? 15.839 5.005 -4.537 1.00 91.44 377 GLY A CA 1
ATOM 2944 C C . GLY A 1 377 ? 16.847 4.793 -3.396 1.00 91.44 377 GLY A C 1
ATOM 2945 O O . GLY A 1 377 ? 16.630 3.913 -2.566 1.00 91.44 377 GLY A O 1
ATOM 2946 N N . LEU A 1 378 ? 17.891 5.625 -3.269 1.00 91.25 378 LEU A N 1
ATOM 2947 C CA . LEU A 1 378 ? 18.822 5.577 -2.126 1.00 91.25 378 LEU A CA 1
ATOM 2948 C C . LEU A 1 378 ? 18.182 6.014 -0.795 1.00 91.25 378 LEU A C 1
ATOM 2950 O O . LEU A 1 378 ? 18.695 5.643 0.261 1.00 91.25 378 LEU A O 1
ATOM 2954 N N . ASN A 1 379 ? 17.084 6.778 -0.828 1.00 87.25 379 ASN A N 1
ATOM 2955 C CA . ASN A 1 379 ? 16.389 7.252 0.375 1.00 87.25 379 ASN A CA 1
ATOM 2956 C C . ASN A 1 379 ? 15.345 6.247 0.881 1.00 87.25 379 ASN A C 1
ATOM 2958 O O . ASN A 1 379 ? 15.246 6.015 2.085 1.00 87.25 379 ASN A O 1
ATOM 2962 N N . HIS A 1 380 ? 14.553 5.667 -0.029 1.00 82.69 380 HIS A N 1
ATOM 2963 C CA . HIS A 1 380 ? 13.362 4.874 0.323 1.00 82.69 380 HIS A CA 1
ATOM 2964 C C . HIS A 1 380 ? 13.403 3.412 -0.146 1.00 82.69 380 HIS A C 1
ATOM 2966 O O . HIS A 1 380 ? 12.533 2.628 0.238 1.00 82.69 380 HIS A O 1
ATOM 2972 N N . GLY A 1 381 ? 14.409 3.024 -0.931 1.00 91.81 381 GLY A N 1
ATOM 2973 C CA . GLY A 1 381 ? 14.547 1.698 -1.534 1.00 91.81 381 GLY A CA 1
ATOM 2974 C C . GLY A 1 381 ? 14.278 1.697 -3.041 1.00 91.81 381 GLY A C 1
ATOM 2975 O O . GLY A 1 381 ? 13.510 2.510 -3.564 1.00 91.81 381 GLY A O 1
ATOM 2976 N N . MET A 1 382 ? 14.923 0.755 -3.729 1.00 95.94 382 MET A N 1
ATOM 2977 C CA . MET A 1 382 ? 14.790 0.494 -5.162 1.00 95.94 382 MET A CA 1
ATOM 2978 C C . MET A 1 382 ? 14.594 -1.011 -5.375 1.00 95.94 382 MET A C 1
ATOM 2980 O O . MET A 1 382 ? 15.219 -1.820 -4.683 1.00 95.94 382 MET A O 1
ATOM 2984 N N . TRP A 1 383 ? 13.771 -1.388 -6.350 1.00 96.69 383 TRP A N 1
ATOM 2985 C CA . TRP A 1 383 ? 13.291 -2.754 -6.557 1.00 96.69 383 TRP A CA 1
ATOM 2986 C C . TRP A 1 383 ? 13.397 -3.173 -8.021 1.00 96.69 383 TRP A C 1
ATOM 2988 O O . TRP A 1 383 ? 13.027 -2.411 -8.915 1.00 96.69 383 TRP A O 1
ATOM 2998 N N . ASN A 1 384 ? 13.850 -4.399 -8.271 1.00 95.75 384 ASN A N 1
ATOM 2999 C CA . ASN A 1 384 ? 13.650 -5.090 -9.536 1.00 95.75 384 ASN A CA 1
ATOM 3000 C C . ASN A 1 384 ? 12.279 -5.773 -9.486 1.00 95.75 384 ASN A C 1
ATOM 3002 O O . ASN A 1 384 ? 12.100 -6.705 -8.704 1.00 95.75 384 ASN A O 1
ATOM 3006 N N . THR A 1 385 ? 11.308 -5.288 -10.259 1.00 96.75 385 THR A N 1
ATOM 3007 C CA . THR A 1 385 ? 9.899 -5.682 -10.109 1.00 96.75 385 THR A CA 1
ATOM 3008 C C . THR A 1 385 ? 9.322 -6.245 -11.398 1.00 96.75 385 THR A C 1
ATOM 3010 O O . THR A 1 385 ? 9.251 -5.533 -12.395 1.00 96.75 385 THR A O 1
ATOM 3013 N N . SER A 1 386 ? 8.852 -7.489 -11.368 1.00 95.75 386 SER A N 1
ATOM 3014 C CA . SER A 1 386 ? 8.040 -8.078 -12.443 1.00 95.75 386 SER A CA 1
ATOM 3015 C C . SER A 1 386 ? 6.567 -8.008 -12.039 1.00 95.75 386 SER A C 1
ATOM 3017 O O . SER A 1 386 ? 6.235 -8.357 -10.906 1.00 95.75 386 SER A O 1
ATOM 3019 N N . LEU A 1 387 ? 5.685 -7.561 -12.933 1.00 96.94 387 LEU A N 1
ATOM 3020 C CA . LEU A 1 387 ? 4.234 -7.576 -12.719 1.00 96.94 387 LEU A CA 1
ATOM 3021 C C . LEU A 1 387 ? 3.595 -8.437 -13.804 1.00 96.94 387 LEU A C 1
ATOM 3023 O O . LEU A 1 387 ? 3.805 -8.186 -14.987 1.00 96.94 387 LEU A O 1
ATOM 3027 N N . TYR A 1 388 ? 2.804 -9.423 -13.398 1.00 96.00 388 TYR A N 1
ATOM 3028 C CA . TYR A 1 388 ? 2.073 -10.319 -14.283 1.00 96.00 388 TYR A CA 1
ATOM 3029 C C . TYR A 1 388 ? 0.567 -10.164 -14.102 1.00 96.00 388 TYR A C 1
ATOM 3031 O O . TYR A 1 388 ? 0.077 -9.961 -12.988 1.00 96.00 388 TYR A O 1
ATOM 3039 N N . ILE A 1 389 ? -0.161 -10.317 -15.201 1.00 95.88 389 ILE A N 1
ATOM 3040 C CA . ILE A 1 389 ? -1.616 -10.453 -15.226 1.00 95.88 389 ILE A CA 1
ATOM 3041 C C . ILE A 1 389 ? -2.006 -11.796 -15.833 1.00 95.88 389 ILE A C 1
ATOM 3043 O O . ILE A 1 389 ? -1.329 -12.280 -16.740 1.00 95.88 389 ILE A O 1
ATOM 3047 N N . GLN A 1 390 ? -3.089 -12.394 -15.337 1.00 94.19 390 GLN A N 1
ATOM 3048 C CA . GLN A 1 390 ? -3.559 -13.714 -15.764 1.00 94.19 390 GLN A CA 1
ATOM 3049 C C . GLN A 1 390 ? -5.094 -13.798 -15.716 1.00 94.19 390 GLN A C 1
ATOM 3051 O O . GLN A 1 390 ? -5.715 -13.234 -14.815 1.00 94.19 390 GLN A O 1
ATOM 3056 N N . SER A 1 391 ? -5.713 -14.487 -16.677 1.00 93.50 391 SER A N 1
ATOM 3057 C CA . SER A 1 391 ? -7.157 -14.785 -16.715 1.00 93.50 391 SER A CA 1
ATOM 3058 C C . SER A 1 391 ? -7.436 -15.959 -17.662 1.00 93.50 391 SER A C 1
ATOM 3060 O O . SER A 1 391 ? -6.648 -16.228 -18.568 1.00 93.50 391 SER A O 1
ATOM 3062 N N . ASP A 1 392 ? -8.561 -16.651 -17.487 1.00 91.12 392 ASP A N 1
ATOM 3063 C CA . ASP A 1 392 ? -9.003 -17.714 -18.402 1.00 91.12 392 ASP A CA 1
ATOM 3064 C C . ASP A 1 392 ? -9.647 -17.203 -19.695 1.00 91.12 392 ASP A C 1
ATOM 3066 O O . ASP A 1 392 ? -9.729 -17.935 -20.687 1.00 91.12 392 ASP A O 1
ATOM 3070 N N . ASP A 1 393 ? -10.059 -15.936 -19.710 1.00 92.56 393 ASP A N 1
ATOM 3071 C CA . ASP A 1 393 ? -10.624 -15.261 -20.872 1.00 92.56 393 ASP A CA 1
ATOM 3072 C C . ASP A 1 393 ? -9.697 -14.137 -21.352 1.00 92.56 393 ASP A C 1
ATOM 3074 O O . ASP A 1 393 ? -9.327 -13.225 -20.610 1.00 92.56 393 ASP A O 1
ATOM 3078 N N . ASN A 1 394 ? -9.351 -14.180 -22.638 1.00 94.56 394 ASN A N 1
ATOM 3079 C CA . ASN A 1 394 ? -8.500 -13.179 -23.273 1.00 94.56 394 ASN A CA 1
ATOM 3080 C C . ASN A 1 394 ? -9.170 -11.792 -23.338 1.00 94.56 394 ASN A C 1
ATOM 3082 O O . ASN A 1 394 ? -8.474 -10.776 -23.351 1.00 94.56 394 ASN A O 1
ATOM 3086 N N . THR A 1 395 ? -10.505 -11.729 -23.350 1.00 95.62 395 THR A N 1
ATOM 3087 C CA . THR A 1 395 ? -11.260 -10.463 -23.324 1.00 95.62 395 THR A CA 1
ATOM 3088 C C . THR A 1 395 ? -11.075 -9.773 -21.975 1.00 95.62 395 THR A C 1
ATOM 3090 O O . THR A 1 395 ? -10.634 -8.627 -21.918 1.00 95.62 395 THR A O 1
ATOM 3093 N N . THR A 1 396 ? -11.301 -10.516 -20.892 1.00 95.81 396 THR A N 1
ATOM 3094 C CA . THR A 1 396 ? -11.044 -10.116 -19.505 1.00 95.81 396 THR A CA 1
ATOM 3095 C C . THR A 1 396 ? -9.583 -9.718 -19.294 1.00 95.81 396 THR A C 1
ATOM 3097 O O . THR A 1 396 ? -9.321 -8.680 -18.687 1.00 95.81 396 THR A O 1
ATOM 3100 N N . LEU A 1 397 ? -8.620 -10.475 -19.837 1.00 96.00 397 LEU A N 1
ATOM 3101 C CA . LEU A 1 397 ? -7.203 -10.110 -19.750 1.00 96.00 397 LEU A CA 1
ATOM 3102 C C . LEU A 1 397 ? -6.896 -8.781 -20.461 1.00 96.00 397 LEU A C 1
ATOM 3104 O O . LEU A 1 397 ? -6.176 -7.950 -19.914 1.00 96.00 397 LEU A O 1
ATOM 3108 N N . SER A 1 398 ? -7.466 -8.562 -21.649 1.00 96.69 398 SER A N 1
ATOM 3109 C CA . SER A 1 398 ? -7.278 -7.327 -22.430 1.00 96.69 398 SER A CA 1
ATOM 3110 C C . SER A 1 398 ? -7.923 -6.110 -21.752 1.00 96.69 398 SER A C 1
ATOM 3112 O O . SER A 1 398 ? -7.388 -5.003 -21.789 1.00 96.69 398 SER A O 1
ATOM 3114 N N . GLU A 1 399 ? -9.064 -6.298 -21.088 1.00 97.25 399 GLU A N 1
ATOM 3115 C CA . GLU A 1 399 ? -9.712 -5.240 -20.310 1.00 97.25 399 GLU A CA 1
ATOM 3116 C C . GLU A 1 399 ? -8.927 -4.901 -19.037 1.00 97.25 399 GLU A C 1
ATOM 3118 O O . GLU A 1 399 ? -8.760 -3.721 -18.710 1.00 97.25 399 GLU A O 1
ATOM 3123 N N . LEU A 1 400 ? -8.375 -5.912 -18.358 1.00 97.19 400 LEU A N 1
ATOM 3124 C CA . LEU A 1 400 ? -7.457 -5.717 -17.238 1.00 97.19 400 LEU A CA 1
ATOM 3125 C C . LEU A 1 400 ? -6.205 -4.950 -17.679 1.00 97.19 400 LEU A C 1
ATOM 3127 O O . LEU A 1 400 ? -5.827 -3.980 -17.026 1.00 97.19 400 LEU A O 1
ATOM 3131 N N . GLU A 1 401 ? -5.603 -5.334 -18.805 1.00 97.00 401 GLU A N 1
ATOM 3132 C CA . GLU A 1 401 ? -4.451 -4.660 -19.412 1.00 97.00 401 GLU A CA 1
ATOM 3133 C C . GLU A 1 401 ? -4.707 -3.154 -19.596 1.00 97.00 401 GLU A C 1
ATOM 3135 O O . GLU A 1 401 ? -3.951 -2.308 -19.103 1.00 97.00 401 GLU A O 1
ATOM 3140 N N . HIS A 1 402 ? -5.818 -2.806 -20.251 1.00 96.12 402 HIS A N 1
ATOM 3141 C CA . HIS A 1 402 ? -6.211 -1.418 -20.491 1.00 96.12 402 HIS A CA 1
ATOM 3142 C C . HIS A 1 402 ? -6.539 -0.668 -19.190 1.00 96.12 402 HIS A C 1
ATOM 3144 O O . HIS A 1 402 ? -6.192 0.509 -19.051 1.00 96.12 402 HIS A O 1
ATOM 3150 N N . THR A 1 403 ? -7.162 -1.344 -18.222 1.00 96.81 403 THR A N 1
ATOM 3151 C CA . THR A 1 403 ? -7.515 -0.776 -16.913 1.00 96.81 403 THR A CA 1
ATOM 3152 C C . THR A 1 403 ? -6.263 -0.440 -16.106 1.00 96.81 403 THR A C 1
ATOM 3154 O O . THR A 1 403 ? -6.107 0.699 -15.665 1.00 96.81 403 THR A O 1
ATOM 3157 N N . LEU A 1 404 ? -5.319 -1.378 -15.983 1.00 96.50 404 LEU A N 1
ATOM 3158 C CA . LEU A 1 404 ? -4.037 -1.145 -15.313 1.00 96.50 404 LEU A CA 1
ATOM 3159 C C . LEU A 1 404 ? -3.245 -0.038 -16.007 1.00 96.50 404 LEU A C 1
ATOM 3161 O O . LEU A 1 404 ? -2.764 0.877 -15.339 1.00 96.50 404 LEU A O 1
ATOM 3165 N N . LYS A 1 405 ? -3.182 -0.047 -17.345 1.00 95.00 405 LYS A N 1
ATOM 3166 C CA . LYS A 1 405 ? -2.547 1.029 -18.116 1.00 95.00 405 LYS A CA 1
ATOM 3167 C C . LYS A 1 405 ? -3.177 2.390 -17.815 1.00 95.00 405 LYS A C 1
ATOM 3169 O O . LYS A 1 405 ? -2.445 3.359 -17.630 1.00 95.00 405 LYS A O 1
ATOM 3174 N N . SER A 1 406 ? -4.503 2.475 -17.711 1.00 92.75 406 SER A N 1
ATOM 3175 C CA . SER A 1 406 ? -5.209 3.723 -17.395 1.00 92.75 406 SER A CA 1
ATOM 3176 C C . SER A 1 406 ? -5.062 4.181 -15.938 1.00 92.75 406 SER A C 1
ATOM 3178 O O . SER A 1 406 ? -5.174 5.383 -15.684 1.00 92.75 406 SER A O 1
ATOM 3180 N N . VAL A 1 407 ? -4.873 3.265 -14.983 1.00 93.19 407 VAL A N 1
ATOM 3181 C CA . VAL A 1 407 ? -4.742 3.598 -13.552 1.00 93.19 407 VAL A CA 1
ATOM 3182 C C . VAL A 1 407 ? -3.296 3.930 -13.188 1.00 93.19 407 VAL A C 1
ATOM 3184 O O . VAL A 1 407 ? -3.056 4.907 -12.482 1.00 93.19 407 VAL A O 1
ATOM 3187 N N . TYR A 1 408 ? -2.323 3.167 -13.680 1.00 94.31 408 TYR A N 1
ATOM 3188 C CA . TYR A 1 408 ? -0.909 3.338 -13.337 1.00 94.31 408 TYR A CA 1
ATOM 3189 C C . TYR A 1 408 ? -0.184 4.406 -14.173 1.00 94.31 408 TYR A C 1
ATOM 3191 O O . TYR A 1 408 ? 0.863 4.890 -13.744 1.00 94.31 408 TYR A O 1
ATOM 3199 N N . SER A 1 409 ? -0.734 4.816 -15.325 1.00 92.81 409 SER A N 1
ATOM 3200 C CA . SER A 1 409 ? -0.181 5.940 -16.094 1.00 92.81 409 SER A CA 1
ATOM 3201 C C . SER A 1 409 ? -0.495 7.273 -15.416 1.00 92.81 409 SER A C 1
ATOM 3203 O O . SER A 1 409 ? -1.661 7.676 -15.334 1.00 92.81 409 SER A O 1
ATOM 3205 N N . GLY A 1 410 ? 0.548 7.971 -14.972 1.00 90.62 410 GLY A N 1
ATOM 3206 C CA . GLY A 1 410 ? 0.448 9.314 -14.405 1.00 90.62 410 GLY A CA 1
ATOM 3207 C C . GLY A 1 410 ? 1.196 10.366 -15.219 1.00 90.62 410 GLY A C 1
ATOM 3208 O O . GLY A 1 410 ? 1.443 10.200 -16.414 1.00 90.62 410 GLY A O 1
ATOM 3209 N N . ASP A 1 411 ? 1.570 11.448 -14.541 1.00 89.00 411 ASP A N 1
ATOM 3210 C CA . ASP A 1 411 ? 2.067 12.683 -15.157 1.00 89.00 411 ASP A CA 1
ATOM 3211 C C . ASP A 1 411 ? 3.453 12.529 -15.821 1.00 89.00 411 ASP A C 1
ATOM 3213 O O . ASP A 1 411 ? 3.807 13.314 -16.700 1.00 89.00 411 ASP A O 1
ATOM 3217 N N . GLU A 1 412 ? 4.235 11.513 -15.434 1.00 90.12 412 GLU A N 1
ATOM 3218 C CA . GLU A 1 412 ? 5.603 11.269 -15.914 1.00 90.12 412 GLU A CA 1
ATOM 3219 C C . GLU A 1 412 ? 5.781 9.930 -16.652 1.00 90.12 412 GLU A C 1
ATOM 3221 O O . GLU A 1 412 ? 6.807 9.738 -17.296 1.00 90.12 412 GLU A O 1
ATOM 3226 N N . THR A 1 413 ? 4.786 9.033 -16.662 1.00 89.69 413 THR A N 1
ATOM 3227 C CA . THR A 1 413 ? 4.856 7.713 -17.331 1.00 89.69 413 THR A CA 1
ATOM 3228 C C . THR A 1 413 ? 5.231 7.783 -18.823 1.00 89.69 413 THR A C 1
ATOM 3230 O O . THR A 1 413 ? 5.679 6.793 -19.390 1.00 89.69 413 THR A O 1
ATOM 3233 N N . TYR A 1 414 ? 5.111 8.939 -19.485 1.00 86.06 414 TYR A N 1
ATOM 3234 C CA . TYR A 1 414 ? 5.422 9.097 -20.910 1.00 86.06 414 TYR A CA 1
ATOM 3235 C C . TYR A 1 414 ? 6.872 8.763 -21.315 1.00 86.06 414 TYR A C 1
ATOM 3237 O O . TYR A 1 414 ? 7.095 8.536 -22.500 1.00 86.06 414 TYR A O 1
ATOM 3245 N N . PHE A 1 415 ? 7.849 8.747 -20.394 1.00 86.88 415 PHE A N 1
ATOM 3246 C CA . PHE A 1 415 ? 9.249 8.440 -20.739 1.00 86.88 415 PHE A CA 1
ATOM 3247 C C . PHE A 1 415 ? 9.610 6.941 -20.680 1.00 86.88 415 PHE A C 1
ATOM 3249 O O . PHE A 1 415 ? 10.560 6.523 -21.332 1.00 86.88 415 PHE A O 1
ATOM 3256 N N . GLU A 1 416 ? 8.850 6.124 -19.945 1.00 90.75 416 GLU A N 1
ATOM 3257 C CA . GLU A 1 416 ? 8.904 4.655 -20.021 1.00 90.75 416 GLU A CA 1
ATOM 3258 C C . GLU A 1 416 ? 7.464 4.131 -19.917 1.00 90.75 416 GLU A C 1
ATOM 3260 O O . GLU A 1 416 ? 6.987 3.718 -18.857 1.00 90.75 416 GLU A O 1
ATOM 3265 N N . ALA A 1 417 ? 6.731 4.263 -21.027 1.00 92.38 417 ALA A N 1
ATOM 3266 C CA . ALA A 1 417 ? 5.287 4.061 -21.068 1.00 92.38 417 ALA A CA 1
ATOM 3267 C C . ALA A 1 417 ? 4.866 2.635 -20.688 1.00 92.38 417 ALA A C 1
ATOM 3269 O O . ALA A 1 417 ? 5.543 1.663 -21.017 1.00 92.38 417 ALA A O 1
ATOM 3270 N N . ILE A 1 418 ? 3.688 2.509 -20.066 1.00 95.00 418 ILE A N 1
ATOM 3271 C CA . ILE A 1 418 ? 3.149 1.203 -19.676 1.00 95.00 418 ILE A CA 1
ATOM 3272 C C . ILE A 1 418 ? 2.748 0.390 -20.914 1.00 95.00 418 ILE A C 1
ATOM 3274 O O . ILE A 1 418 ? 1.915 0.805 -21.739 1.00 95.00 418 ILE A O 1
ATOM 3278 N N . ARG A 1 419 ? 3.361 -0.787 -21.027 1.00 94.56 419 ARG A N 1
ATOM 3279 C CA . ARG A 1 419 ? 3.246 -1.751 -22.129 1.00 94.56 419 ARG A CA 1
ATOM 3280 C C . ARG A 1 419 ? 3.105 -3.159 -21.547 1.00 94.56 419 ARG A C 1
ATOM 3282 O O . ARG A 1 419 ? 3.429 -3.379 -20.383 1.00 94.56 419 ARG A O 1
ATOM 3289 N N . PHE A 1 420 ? 2.618 -4.103 -22.341 1.00 95.19 420 PHE A N 1
ATOM 3290 C CA . PHE A 1 420 ? 2.458 -5.495 -21.924 1.00 95.19 420 PHE A CA 1
ATOM 3291 C C . PHE A 1 420 ? 2.991 -6.432 -23.000 1.00 95.19 420 PHE A C 1
ATOM 3293 O O . PHE A 1 420 ? 2.884 -6.121 -24.183 1.00 95.19 420 PHE A O 1
ATOM 3300 N N . SER A 1 421 ? 3.567 -7.556 -22.578 1.00 93.38 421 SER A N 1
ATOM 3301 C CA . SER A 1 421 ? 4.125 -8.574 -23.469 1.00 93.38 421 SER A CA 1
ATOM 3302 C C . SER A 1 421 ? 3.066 -9.261 -24.342 1.00 93.38 421 SER A C 1
ATOM 3304 O O . SER A 1 421 ? 1.859 -9.195 -24.082 1.00 93.38 421 SER A O 1
ATOM 3306 N N . GLU A 1 422 ? 3.537 -10.040 -25.315 1.00 89.62 422 GLU A N 1
ATOM 3307 C CA . GLU A 1 422 ? 2.775 -11.164 -25.871 1.00 89.62 422 GLU A CA 1
ATOM 3308 C C . GLU A 1 422 ? 2.378 -12.191 -24.779 1.00 89.62 422 GLU A C 1
ATOM 3310 O O . GLU A 1 422 ? 2.798 -12.096 -23.619 1.00 89.62 422 GLU A O 1
ATOM 3315 N N . ASN A 1 423 ? 1.522 -13.158 -25.132 1.00 89.69 423 ASN A N 1
ATOM 3316 C CA . ASN A 1 423 ? 0.970 -14.139 -24.192 1.00 89.69 423 ASN A CA 1
ATOM 3317 C C . ASN A 1 423 ? 2.066 -15.081 -23.655 1.00 89.69 423 ASN A C 1
ATOM 3319 O O . ASN A 1 423 ? 2.567 -15.930 -24.390 1.00 89.69 423 ASN A O 1
ATOM 3323 N N . LEU A 1 424 ? 2.415 -14.983 -22.368 1.00 88.12 424 LEU A N 1
ATOM 3324 C CA . LEU A 1 424 ? 3.513 -15.774 -21.788 1.00 88.12 424 LEU A CA 1
ATOM 3325 C C . LEU A 1 424 ? 3.207 -17.279 -21.807 1.00 88.12 424 LEU A C 1
ATOM 3327 O O . LEU A 1 424 ? 4.115 -18.087 -21.983 1.00 88.12 424 LEU A O 1
ATOM 3331 N N . ASN A 1 425 ? 1.928 -17.648 -21.673 1.00 83.56 425 ASN A N 1
ATOM 3332 C CA . ASN A 1 425 ? 1.469 -19.041 -21.660 1.00 83.56 425 ASN A CA 1
ATOM 3333 C C . ASN A 1 425 ? 1.676 -19.785 -22.993 1.00 83.56 425 ASN A C 1
ATOM 3335 O O . ASN A 1 425 ? 1.572 -21.014 -23.019 1.00 83.56 425 ASN A O 1
ATOM 3339 N N . ASP A 1 426 ? 1.985 -19.084 -24.089 1.00 82.00 426 ASP A N 1
ATOM 3340 C CA . ASP A 1 426 ? 2.396 -19.735 -25.339 1.00 82.00 426 ASP A CA 1
ATOM 3341 C C . ASP A 1 426 ? 3.745 -20.468 -25.150 1.00 82.00 426 ASP A C 1
ATOM 3343 O O . ASP A 1 426 ? 4.007 -21.483 -25.804 1.00 82.00 426 ASP A O 1
ATOM 3347 N N . ASN A 1 427 ? 4.565 -20.032 -24.181 1.00 76.38 427 ASN A N 1
ATOM 3348 C CA . ASN A 1 427 ? 5.728 -20.765 -23.689 1.00 76.38 427 ASN A CA 1
ATOM 3349 C C . ASN A 1 427 ? 5.365 -21.610 -22.453 1.00 76.38 427 ASN A C 1
ATOM 3351 O O . ASN A 1 427 ? 5.240 -21.125 -21.329 1.00 76.38 427 ASN A O 1
ATOM 3355 N N . LYS A 1 428 ? 5.283 -22.928 -22.664 1.00 75.38 428 LYS A N 1
ATOM 3356 C CA . LYS A 1 428 ? 4.889 -23.936 -21.659 1.00 75.38 428 LYS A CA 1
ATOM 3357 C C . LYS A 1 428 ? 5.810 -24.046 -20.435 1.00 75.38 428 LYS A C 1
ATOM 3359 O O . LYS A 1 428 ? 5.453 -24.751 -19.492 1.00 75.38 428 LYS A O 1
ATOM 3364 N N . ASN A 1 429 ? 6.982 -23.411 -20.451 1.00 77.12 429 ASN A N 1
ATOM 3365 C CA . ASN A 1 429 ? 7.924 -23.427 -19.330 1.00 77.12 429 ASN A CA 1
ATOM 3366 C C . ASN A 1 429 ? 7.660 -22.293 -18.323 1.00 77.12 429 ASN A C 1
ATOM 3368 O O . ASN A 1 429 ? 8.202 -22.331 -17.219 1.00 77.12 429 ASN A O 1
ATOM 3372 N N . ILE A 1 430 ? 6.844 -21.292 -18.674 1.00 82.56 430 ILE A N 1
ATOM 3373 C CA . ILE A 1 430 ? 6.537 -20.160 -17.794 1.00 82.56 430 ILE A CA 1
ATOM 3374 C C . ILE A 1 430 ? 5.312 -20.490 -16.941 1.00 82.56 430 ILE A C 1
ATOM 3376 O O . ILE A 1 430 ? 4.203 -20.644 -17.442 1.00 82.56 430 ILE A O 1
ATOM 3380 N N . LYS A 1 431 ? 5.529 -20.568 -15.627 1.00 82.56 431 LYS A N 1
ATOM 3381 C CA . LYS A 1 431 ? 4.514 -20.881 -14.616 1.00 82.56 431 LYS A CA 1
ATOM 3382 C C . LYS A 1 431 ? 4.411 -19.747 -13.610 1.00 82.56 431 LYS A C 1
ATOM 3384 O O . LYS A 1 431 ? 5.263 -19.621 -12.732 1.00 82.56 431 LYS A O 1
ATOM 3389 N N . ILE A 1 432 ? 3.378 -18.913 -13.725 1.00 82.81 432 ILE A N 1
ATOM 3390 C CA . ILE A 1 432 ? 3.201 -17.735 -12.852 1.00 82.81 432 ILE A CA 1
ATOM 3391 C C . ILE A 1 432 ? 2.925 -18.154 -11.399 1.00 82.81 432 ILE A C 1
ATOM 3393 O O . ILE A 1 432 ? 3.322 -17.443 -10.475 1.00 82.81 432 ILE A O 1
ATOM 3397 N N . GLU A 1 433 ? 2.365 -19.351 -11.188 1.00 79.56 433 GLU A N 1
ATOM 3398 C CA . GLU A 1 433 ? 2.263 -20.009 -9.876 1.00 79.56 433 GLU A CA 1
ATOM 3399 C C . GLU A 1 433 ? 3.596 -20.077 -9.100 1.00 79.56 433 GLU A C 1
ATOM 3401 O O . GLU A 1 433 ? 3.605 -19.951 -7.875 1.00 79.56 433 GLU A O 1
ATOM 3406 N N . ASN A 1 434 ? 4.731 -20.186 -9.802 1.00 86.19 434 ASN A N 1
ATOM 3407 C CA . ASN A 1 434 ? 6.070 -20.263 -9.209 1.00 86.19 434 ASN A CA 1
ATOM 3408 C C . ASN A 1 434 ? 6.730 -18.886 -9.005 1.00 86.19 434 ASN A C 1
ATOM 3410 O O . ASN A 1 434 ? 7.917 -18.813 -8.670 1.00 86.19 434 ASN A O 1
ATOM 3414 N N . LEU A 1 435 ? 5.973 -17.797 -9.197 1.00 89.31 435 LEU A N 1
ATOM 3415 C CA . LEU A 1 435 ? 6.404 -16.406 -9.008 1.00 89.31 435 LEU A CA 1
ATOM 3416 C C . LEU A 1 435 ? 7.743 -16.089 -9.724 1.00 89.31 435 LEU A C 1
ATOM 3418 O O . LEU A 1 435 ? 8.689 -15.611 -9.084 1.00 89.31 435 LEU A O 1
ATOM 3422 N N . PRO A 1 436 ? 7.870 -16.401 -11.029 1.00 89.94 436 PRO A N 1
ATOM 3423 C CA . PRO A 1 436 ? 9.132 -16.296 -11.746 1.00 89.94 436 PRO A CA 1
ATOM 3424 C C . PRO A 1 436 ? 9.560 -14.837 -11.922 1.00 89.94 436 PRO A C 1
ATOM 3426 O O . PRO A 1 436 ? 8.727 -13.942 -12.059 1.00 89.94 436 PRO A O 1
ATOM 3429 N N . MET A 1 437 ? 10.862 -14.596 -12.017 1.00 90.69 437 MET A N 1
ATOM 3430 C CA . MET A 1 437 ? 11.405 -13.432 -12.718 1.00 90.69 437 MET A CA 1
ATOM 3431 C C . MET A 1 437 ? 11.967 -13.895 -14.061 1.00 90.69 437 MET A C 1
ATOM 3433 O O . MET A 1 437 ? 12.730 -14.861 -14.116 1.00 90.69 437 MET A O 1
ATOM 3437 N N . LEU A 1 438 ? 11.539 -13.233 -15.137 1.00 89.25 438 LEU A N 1
ATOM 3438 C CA . LEU A 1 438 ? 11.845 -13.611 -16.515 1.00 89.25 438 LEU A CA 1
ATOM 3439 C C . LEU A 1 438 ? 12.932 -12.703 -17.087 1.00 89.25 438 LEU A C 1
ATOM 3441 O O . LEU A 1 438 ? 12.709 -11.500 -17.250 1.00 89.25 438 LEU A O 1
ATOM 3445 N N . TYR A 1 439 ? 14.079 -13.286 -17.426 1.00 87.44 439 TYR A N 1
ATOM 3446 C CA . TYR A 1 439 ? 15.219 -12.578 -17.997 1.00 87.44 439 TYR A CA 1
ATOM 3447 C C . TYR A 1 439 ? 15.416 -12.939 -19.476 1.00 87.44 439 TYR A C 1
ATOM 3449 O O . TYR A 1 439 ? 15.335 -14.106 -19.862 1.00 87.44 439 TYR A O 1
ATOM 3457 N N . PHE A 1 440 ? 15.686 -11.926 -20.299 1.00 81.19 440 PHE A N 1
ATOM 3458 C CA . PHE A 1 440 ? 16.201 -12.106 -21.656 1.00 81.19 440 PHE A CA 1
ATOM 3459 C C . PHE A 1 440 ? 17.652 -12.572 -21.529 1.00 81.19 440 PHE A C 1
ATOM 3461 O O . PHE A 1 440 ? 18.406 -11.890 -20.835 1.00 81.19 440 PHE A O 1
ATOM 3468 N N . ASP A 1 441 ? 17.990 -13.710 -22.148 1.00 73.94 441 ASP A N 1
ATOM 3469 C CA . ASP A 1 441 ? 19.306 -14.380 -22.166 1.00 73.94 441 ASP A CA 1
ATOM 3470 C C . ASP A 1 441 ? 20.396 -13.706 -21.303 1.00 73.94 441 ASP A C 1
ATOM 3472 O O . ASP A 1 441 ? 20.993 -12.698 -21.702 1.00 73.94 441 ASP A O 1
ATOM 3476 N N . LYS A 1 442 ? 20.709 -14.282 -20.132 1.00 67.00 442 LYS A N 1
ATOM 3477 C CA . LYS A 1 442 ? 21.716 -13.740 -19.199 1.00 67.00 442 LYS A CA 1
ATOM 3478 C C . LYS A 1 442 ? 23.139 -13.714 -19.785 1.00 67.00 442 LYS A C 1
ATOM 3480 O O . LYS A 1 442 ? 24.023 -13.118 -19.159 1.00 67.00 442 LYS A O 1
ATOM 3485 N N . SER A 1 443 ? 23.390 -14.292 -20.967 1.00 69.31 443 SER A N 1
ATOM 3486 C CA . SER A 1 443 ? 24.624 -14.061 -21.732 1.00 69.31 443 SER A CA 1
ATOM 3487 C C . SER A 1 443 ? 24.751 -12.598 -22.193 1.00 69.31 443 SER A C 1
ATOM 3489 O O . SER A 1 443 ? 25.859 -12.045 -22.220 1.00 69.31 443 SER A O 1
ATOM 3491 N N . PHE A 1 444 ? 23.624 -11.928 -22.464 1.00 69.12 444 PHE A N 1
ATOM 3492 C CA . PHE A 1 444 ? 23.578 -10.530 -22.871 1.00 69.12 444 PHE A CA 1
ATOM 3493 C C . PHE A 1 444 ? 23.728 -9.580 -21.675 1.00 69.12 444 PHE A C 1
ATOM 3495 O O . PHE A 1 444 ? 22.818 -9.346 -20.872 1.00 69.12 444 PHE A O 1
ATOM 3502 N N . LYS A 1 445 ? 24.902 -8.948 -21.588 1.00 74.81 445 LYS A N 1
ATOM 3503 C CA . LYS A 1 445 ? 25.174 -7.893 -20.606 1.00 74.81 445 LYS A CA 1
ATOM 3504 C C . LYS A 1 445 ? 24.519 -6.582 -21.033 1.00 74.81 445 LYS A C 1
ATOM 3506 O O . LYS A 1 445 ? 25.058 -5.863 -21.872 1.00 74.81 445 LYS A O 1
ATOM 3511 N N . HIS A 1 446 ? 23.395 -6.246 -20.402 1.00 84.56 446 HIS A N 1
ATOM 3512 C CA . HIS A 1 446 ? 22.754 -4.942 -20.561 1.00 84.56 446 HIS A CA 1
ATOM 3513 C C . HIS A 1 446 ? 23.751 -3.790 -20.293 1.00 84.56 446 HIS A C 1
ATOM 3515 O O . HIS A 1 446 ? 24.401 -3.808 -19.244 1.00 84.56 446 HIS A O 1
ATOM 3521 N N . PRO A 1 447 ? 23.843 -2.761 -21.163 1.00 83.25 447 PRO A N 1
ATOM 3522 C CA . PRO A 1 447 ? 24.832 -1.680 -21.046 1.00 83.25 447 PRO A CA 1
ATOM 3523 C C . PRO A 1 447 ? 24.827 -0.900 -19.722 1.00 83.25 447 PRO A C 1
ATOM 3525 O O . PRO A 1 447 ? 25.859 -0.363 -19.335 1.00 83.25 447 PRO A O 1
ATOM 3528 N N . ILE A 1 448 ? 23.680 -0.832 -19.033 1.00 89.69 448 ILE A N 1
ATOM 3529 C CA . ILE A 1 448 ? 23.568 -0.196 -17.708 1.00 89.69 448 ILE A CA 1
ATOM 3530 C C . ILE A 1 448 ? 23.806 -1.190 -16.564 1.00 89.69 448 ILE A C 1
ATOM 3532 O O . ILE A 1 448 ? 24.718 -0.991 -15.770 1.00 89.69 448 ILE A O 1
ATOM 3536 N N . HIS A 1 449 ? 22.983 -2.236 -16.434 1.00 89.62 449 HIS A N 1
ATOM 3537 C CA . HIS A 1 449 ? 23.131 -3.271 -15.409 1.00 89.62 449 HIS A CA 1
ATOM 3538 C C . HIS A 1 449 ? 22.307 -4.513 -15.778 1.00 89.62 449 HIS A C 1
ATOM 3540 O O . HIS A 1 449 ? 21.206 -4.381 -16.315 1.00 89.62 449 HIS A O 1
ATOM 3546 N N . SER A 1 450 ? 22.809 -5.712 -15.465 1.00 84.38 450 SER A N 1
ATOM 3547 C CA . SER A 1 450 ? 22.222 -7.001 -15.878 1.00 84.38 450 SER A CA 1
ATOM 3548 C C . SER A 1 450 ? 20.770 -7.216 -15.438 1.00 84.38 450 SER A C 1
ATOM 3550 O O . SER A 1 450 ? 20.027 -7.923 -16.109 1.00 84.38 450 SER A O 1
ATOM 3552 N N . SER A 1 451 ? 20.332 -6.575 -14.353 1.00 84.38 451 SER A N 1
ATOM 3553 C CA . SER A 1 451 ? 18.950 -6.671 -13.864 1.00 84.38 451 SER A CA 1
ATOM 3554 C C . SER A 1 451 ? 17.896 -6.037 -14.779 1.00 84.38 451 SER A C 1
ATOM 3556 O O . SER A 1 451 ? 16.711 -6.191 -14.499 1.00 84.38 451 SER A O 1
ATOM 3558 N N . PHE A 1 452 ? 18.292 -5.320 -15.839 1.00 86.81 452 PHE A N 1
ATOM 3559 C CA . PHE A 1 452 ? 17.364 -4.752 -16.828 1.00 86.81 452 PHE A CA 1
ATOM 3560 C C . PHE A 1 452 ? 17.166 -5.668 -18.056 1.00 86.81 452 PHE A C 1
ATOM 3562 O O . PHE A 1 452 ? 16.309 -5.383 -18.896 1.00 86.81 452 PHE A O 1
ATOM 3569 N N . SER A 1 453 ? 17.921 -6.772 -18.164 1.00 81.31 453 SER A N 1
ATOM 3570 C CA . SER A 1 453 ? 17.735 -7.814 -19.188 1.00 81.31 453 SER A CA 1
ATOM 3571 C C . SER A 1 453 ? 16.515 -8.695 -18.867 1.00 81.31 453 SER A C 1
ATOM 3573 O O . SER A 1 453 ? 16.675 -9.879 -18.597 1.00 81.31 453 SER A O 1
ATOM 3575 N N . GLY A 1 454 ? 15.292 -8.159 -18.845 1.00 85.62 454 GLY A N 1
ATOM 3576 C CA . GLY A 1 454 ? 14.095 -8.976 -18.599 1.00 85.62 454 GLY A CA 1
ATOM 3577 C C . GLY A 1 454 ? 12.759 -8.238 -18.620 1.00 85.62 454 GLY A C 1
ATOM 3578 O O . GLY A 1 454 ? 12.706 -7.015 -18.784 1.00 85.62 454 GLY A O 1
ATOM 3579 N N . PHE A 1 455 ? 11.678 -8.987 -18.373 1.00 89.00 455 PHE A N 1
ATOM 3580 C CA . PHE A 1 455 ? 10.320 -8.468 -18.139 1.00 89.00 455 PHE A CA 1
ATOM 3581 C C . PHE A 1 455 ? 10.141 -7.914 -16.713 1.00 89.00 455 PHE A C 1
ATOM 3583 O O . PHE A 1 455 ? 9.121 -8.120 -16.054 1.00 89.00 455 PHE A O 1
ATOM 3590 N N . SER A 1 456 ? 11.158 -7.208 -16.228 1.00 91.19 456 SER A N 1
ATOM 3591 C CA . SER A 1 456 ? 11.173 -6.541 -14.934 1.00 91.19 456 SER A CA 1
ATOM 3592 C C . SER A 1 456 ? 11.436 -5.047 -15.107 1.00 91.19 456 SER A C 1
ATOM 3594 O O . SER A 1 456 ? 12.030 -4.602 -16.089 1.00 91.19 456 SER A O 1
ATOM 3596 N N . ASN A 1 457 ? 10.976 -4.251 -14.150 1.00 93.06 457 ASN A N 1
ATOM 3597 C CA . ASN A 1 457 ? 11.092 -2.800 -14.141 1.00 93.06 457 ASN A CA 1
ATOM 3598 C C . ASN A 1 457 ? 11.858 -2.381 -12.887 1.00 93.06 457 ASN A C 1
ATOM 3600 O O . ASN A 1 457 ? 11.580 -2.864 -11.785 1.00 93.06 457 ASN A O 1
ATOM 3604 N N . ALA A 1 458 ? 12.829 -1.483 -13.043 1.00 94.75 458 ALA A N 1
ATOM 3605 C CA . ALA A 1 458 ? 13.567 -0.935 -11.916 1.00 94.75 458 ALA A CA 1
ATOM 3606 C C . ALA A 1 458 ? 12.813 0.277 -11.357 1.00 94.75 458 ALA A C 1
ATOM 3608 O O . ALA A 1 458 ? 12.873 1.370 -11.928 1.00 94.75 458 ALA A O 1
ATOM 3609 N N . ILE A 1 459 ? 12.098 0.071 -10.252 1.00 95.38 459 ILE A N 1
ATOM 3610 C CA . ILE A 1 459 ? 11.190 1.056 -9.651 1.00 95.38 459 ILE A CA 1
ATOM 3611 C C . ILE A 1 459 ? 11.566 1.367 -8.202 1.00 95.38 459 ILE A C 1
ATOM 3613 O O . ILE A 1 459 ? 12.078 0.508 -7.482 1.00 95.38 459 ILE A O 1
ATOM 3617 N N . ASN A 1 460 ? 11.341 2.602 -7.765 1.00 95.50 460 ASN A N 1
ATOM 3618 C CA . ASN A 1 460 ? 11.557 2.995 -6.371 1.00 95.50 460 ASN A CA 1
ATOM 3619 C C . ASN A 1 460 ? 10.357 2.597 -5.490 1.00 95.50 460 ASN A C 1
ATOM 3621 O O . ASN A 1 460 ? 9.310 2.173 -5.981 1.00 95.50 460 ASN A O 1
ATOM 3625 N N . SER A 1 461 ? 10.500 2.712 -4.168 1.00 95.38 461 SER A N 1
ATOM 3626 C CA . SER A 1 461 ? 9.415 2.355 -3.241 1.00 95.38 461 SER A CA 1
ATOM 3627 C C . SER A 1 461 ? 8.146 3.211 -3.394 1.00 95.38 461 SER A C 1
ATOM 3629 O O . SER A 1 461 ? 7.072 2.721 -3.067 1.00 95.38 461 SER A O 1
ATOM 3631 N N . GLU A 1 462 ? 8.223 4.458 -3.879 1.00 93.00 462 GLU A N 1
ATOM 3632 C CA . GLU A 1 462 ? 7.030 5.287 -4.143 1.00 93.00 462 GLU A CA 1
ATOM 3633 C C . GLU A 1 462 ? 6.230 4.721 -5.323 1.00 93.00 462 GLU A C 1
ATOM 3635 O O . GLU A 1 462 ? 5.024 4.513 -5.216 1.00 93.00 462 GLU A O 1
ATOM 3640 N N . GLU A 1 463 ? 6.918 4.377 -6.408 1.00 94.44 463 GLU A N 1
ATOM 3641 C CA . GLU A 1 463 ? 6.355 3.755 -7.610 1.00 94.44 463 GLU A CA 1
ATOM 3642 C C . GLU A 1 463 ? 5.796 2.348 -7.336 1.00 94.44 463 GLU A C 1
ATOM 3644 O O . GLU A 1 463 ? 4.711 2.007 -7.808 1.00 94.44 463 GLU A O 1
ATOM 3649 N N . LEU A 1 464 ? 6.486 1.539 -6.523 1.00 95.94 464 LEU A N 1
ATOM 3650 C CA . LEU A 1 464 ? 5.996 0.219 -6.112 1.00 95.94 464 LEU A CA 1
ATOM 3651 C C . LEU A 1 464 ? 4.747 0.319 -5.216 1.00 95.94 464 LEU A C 1
ATOM 3653 O O . LEU A 1 464 ? 3.866 -0.535 -5.330 1.00 95.94 464 LEU A O 1
ATOM 3657 N N . SER A 1 465 ? 4.610 1.367 -4.394 1.00 94.12 465 SER A N 1
ATOM 3658 C CA . SER A 1 465 ? 3.362 1.642 -3.661 1.00 94.12 465 SER A CA 1
ATOM 3659 C C . SER A 1 465 ? 2.184 1.970 -4.587 1.00 94.12 465 SER A C 1
ATOM 3661 O O . SER A 1 465 ? 1.060 1.600 -4.262 1.00 94.12 465 SER A O 1
ATOM 3663 N N . ILE A 1 466 ? 2.415 2.595 -5.752 1.00 93.69 466 ILE A N 1
ATOM 3664 C CA . ILE A 1 466 ? 1.353 2.827 -6.755 1.00 93.69 466 ILE A CA 1
ATOM 3665 C C . ILE A 1 466 ? 0.845 1.489 -7.311 1.00 93.69 466 ILE A C 1
ATOM 3667 O O . ILE A 1 466 ? -0.364 1.286 -7.402 1.00 93.69 466 ILE A O 1
ATOM 3671 N N . LEU A 1 467 ? 1.750 0.558 -7.645 1.00 94.62 467 LEU A N 1
ATOM 3672 C CA . LEU A 1 467 ? 1.369 -0.779 -8.132 1.00 94.62 467 LEU A CA 1
ATOM 3673 C C . LEU A 1 467 ? 0.711 -1.643 -7.045 1.00 94.62 467 LEU A C 1
ATOM 3675 O O . LEU A 1 467 ? -0.105 -2.507 -7.347 1.00 94.62 467 LEU A O 1
ATOM 3679 N N . SER A 1 468 ? 1.079 -1.419 -5.784 1.00 93.44 468 SER A N 1
ATOM 3680 C CA . SER A 1 468 ? 0.686 -2.244 -4.633 1.00 93.44 468 SER A CA 1
ATOM 3681 C C . SER A 1 468 ? -0.406 -1.590 -3.775 1.00 93.44 468 SER A C 1
ATOM 3683 O O . SER A 1 468 ? -0.495 -1.851 -2.574 1.00 93.44 468 SER A O 1
ATOM 3685 N N . ALA A 1 469 ? -1.212 -0.706 -4.372 1.00 88.38 469 ALA A N 1
ATOM 3686 C CA . ALA A 1 469 ? -2.203 0.102 -3.667 1.00 88.38 469 ALA A CA 1
ATOM 3687 C C . ALA A 1 469 ? -3.223 -0.748 -2.882 1.00 88.38 469 ALA A C 1
ATOM 3689 O O . ALA A 1 469 ? -3.538 -1.887 -3.236 1.00 88.38 469 ALA A O 1
ATOM 3690 N N . LEU A 1 470 ? -3.776 -0.176 -1.813 1.00 91.88 470 LEU A N 1
ATOM 3691 C CA . LEU A 1 470 ? -4.804 -0.809 -0.988 1.00 91.88 470 LEU A CA 1
ATOM 3692 C C . LEU A 1 470 ? -6.193 -0.213 -1.301 1.00 91.88 470 LEU A C 1
ATOM 3694 O O . LEU A 1 470 ? -6.287 0.894 -1.838 1.00 91.88 470 LEU A O 1
ATOM 3698 N N . PRO A 1 471 ? -7.296 -0.926 -1.001 1.00 91.88 471 PRO A N 1
ATOM 3699 C CA . PRO A 1 471 ? -8.641 -0.374 -1.151 1.00 91.88 471 PRO A CA 1
ATOM 3700 C C . PRO A 1 471 ? -8.919 0.682 -0.070 1.00 91.88 471 PRO A C 1
ATOM 3702 O O . PRO A 1 471 ? -8.634 0.462 1.111 1.00 91.88 471 PRO A O 1
ATOM 3705 N N . ASN A 1 472 ? -9.495 1.823 -0.457 1.00 89.12 472 ASN A N 1
ATOM 3706 C CA . ASN A 1 472 ? -9.895 2.917 0.442 1.00 89.12 472 ASN A CA 1
ATOM 3707 C C . ASN A 1 472 ? -11.310 2.730 1.030 1.00 89.12 472 ASN A C 1
ATOM 3709 O O . ASN A 1 472 ? -11.649 3.366 2.037 1.00 89.12 472 ASN A O 1
ATOM 3713 N N . ASN A 1 473 ? -12.116 1.863 0.415 1.00 89.88 473 ASN A N 1
ATOM 3714 C CA . ASN A 1 473 ? -13.507 1.546 0.740 1.00 89.88 473 ASN A CA 1
ATOM 3715 C C . ASN A 1 473 ? -13.723 0.024 0.808 1.00 89.88 473 ASN A C 1
ATOM 3717 O O . ASN A 1 473 ? -12.875 -0.746 0.363 1.00 89.88 473 ASN A O 1
ATOM 3721 N N . ASP A 1 474 ? -14.864 -0.409 1.356 1.00 91.75 474 ASP A N 1
ATOM 3722 C CA . ASP A 1 474 ? -15.268 -1.820 1.324 1.00 91.75 474 ASP A CA 1
ATOM 3723 C C . ASP A 1 474 ? -15.345 -2.326 -0.130 1.00 91.75 474 ASP A C 1
ATOM 3725 O O . ASP A 1 474 ? -15.978 -1.699 -0.984 1.00 91.75 474 ASP A O 1
ATOM 3729 N N . ILE A 1 475 ? -14.727 -3.477 -0.387 1.00 91.69 475 ILE A N 1
ATOM 3730 C CA . ILE A 1 475 ? -14.807 -4.224 -1.648 1.00 91.69 475 ILE A CA 1
ATOM 3731 C C . ILE A 1 475 ? -15.214 -5.670 -1.351 1.00 91.69 475 ILE A C 1
ATOM 3733 O O . ILE A 1 475 ? -15.128 -6.130 -0.210 1.00 91.69 475 ILE A O 1
ATOM 3737 N N . ASP A 1 476 ? -15.660 -6.404 -2.367 1.00 88.94 476 ASP A N 1
ATOM 3738 C CA . ASP A 1 476 ? -16.052 -7.799 -2.172 1.00 88.94 476 ASP A CA 1
ATOM 3739 C C . ASP A 1 476 ? -14.854 -8.642 -1.698 1.00 88.94 476 ASP A C 1
ATOM 3741 O O . ASP A 1 476 ? -13.803 -8.639 -2.331 1.00 88.94 476 ASP A O 1
ATOM 3745 N N . GLY A 1 477 ? -14.986 -9.312 -0.553 1.00 88.75 477 GLY A N 1
ATOM 3746 C CA . GLY A 1 477 ? -13.903 -10.039 0.124 1.00 88.75 477 GLY A CA 1
ATOM 3747 C C . GLY A 1 477 ? -13.042 -9.238 1.122 1.00 88.75 477 GLY A C 1
ATOM 3748 O O . GLY A 1 477 ? -12.479 -9.854 2.033 1.00 88.75 477 GLY A O 1
ATOM 3749 N N . ILE A 1 478 ? -12.973 -7.896 1.045 1.00 93.12 478 ILE A N 1
ATOM 3750 C CA . ILE A 1 478 ? -12.109 -7.071 1.924 1.00 93.12 478 ILE A CA 1
ATOM 3751 C C . ILE A 1 478 ? -12.858 -5.871 2.504 1.00 93.12 478 ILE A C 1
ATOM 3753 O O . ILE A 1 478 ? -13.281 -4.957 1.799 1.00 93.12 478 ILE A O 1
ATOM 3757 N N . SER A 1 479 ? -12.935 -5.834 3.835 1.00 94.19 479 SER A N 1
ATOM 3758 C CA . SER A 1 479 ? -13.582 -4.738 4.565 1.00 94.19 479 SER A CA 1
ATOM 3759 C C . SER A 1 479 ? -12.602 -3.633 4.969 1.00 94.19 479 SER A C 1
ATOM 3761 O O . SER A 1 479 ? -11.469 -3.907 5.368 1.00 94.19 479 SER A O 1
ATOM 3763 N N . VAL A 1 480 ? -13.045 -2.381 4.965 1.00 93.62 480 VAL A N 1
ATOM 3764 C CA . VAL A 1 480 ? -12.232 -1.198 5.267 1.00 93.62 480 VAL A CA 1
ATOM 3765 C C . VAL A 1 480 ? -12.935 -0.323 6.304 1.00 93.62 480 VAL A C 1
ATOM 3767 O O . VAL A 1 480 ? -14.113 -0.003 6.186 1.00 93.62 480 VAL A O 1
ATOM 3770 N N . SER A 1 481 ? -12.227 0.116 7.351 1.00 91.56 481 SER A N 1
ATOM 3771 C CA . SER A 1 481 ? -12.807 1.039 8.342 1.00 91.56 481 SER A CA 1
ATOM 3772 C C . SER A 1 481 ? -11.897 2.208 8.713 1.00 91.56 481 SER A C 1
ATOM 3774 O O . SER A 1 481 ? -10.710 2.035 8.974 1.00 91.56 481 SER A O 1
ATOM 3776 N N . LYS A 1 482 ? -12.484 3.411 8.801 1.00 89.50 482 LYS A N 1
ATOM 3777 C CA . LYS A 1 482 ? -11.800 4.642 9.236 1.00 89.50 482 LYS A CA 1
ATOM 3778 C C . LYS A 1 482 ? -11.999 4.869 10.741 1.00 89.50 482 LYS A C 1
ATOM 3780 O O . LYS A 1 482 ? -13.059 5.347 11.177 1.00 89.50 482 LYS A O 1
ATOM 3785 N N . VAL A 1 483 ? -10.984 4.514 11.529 1.00 87.31 483 VAL A N 1
ATOM 3786 C CA . VAL A 1 483 ? -10.951 4.594 13.000 1.00 87.31 483 VAL A CA 1
ATOM 3787 C C . VAL A 1 483 ? -10.363 5.918 13.491 1.00 87.31 483 VAL A C 1
ATOM 3789 O O . VAL A 1 483 ? -9.452 6.468 12.888 1.00 87.31 483 VAL A O 1
ATOM 3792 N N . SER A 1 484 ? -10.867 6.434 14.612 1.00 84.50 484 SER A N 1
ATOM 3793 C CA . SER A 1 484 ? -10.291 7.618 15.262 1.00 84.50 484 SER A CA 1
ATOM 3794 C C . SER A 1 484 ? -9.103 7.245 16.147 1.00 84.50 484 SER A C 1
ATOM 3796 O O . SER A 1 484 ? -9.178 6.285 16.919 1.00 84.50 484 SER A O 1
ATOM 3798 N N . SER A 1 485 ? -8.039 8.043 16.083 1.00 80.94 485 SER A N 1
ATOM 3799 C CA . SER A 1 485 ? -6.935 7.990 17.042 1.00 80.94 485 SER A CA 1
ATOM 3800 C C . SER A 1 485 ? -7.313 8.617 18.390 1.00 80.94 485 SER A C 1
ATOM 3802 O O . SER A 1 485 ? -7.959 9.662 18.455 1.00 80.94 485 SER A O 1
ATOM 3804 N N . PHE A 1 486 ? -6.890 7.970 19.478 1.00 84.00 486 PHE A N 1
ATOM 3805 C CA . PHE A 1 486 ? -7.088 8.407 20.863 1.00 84.00 486 PHE A CA 1
ATOM 3806 C C . PHE A 1 486 ? -5.757 8.358 21.623 1.00 84.00 486 PHE A C 1
ATOM 3808 O O . PHE A 1 486 ? -4.849 7.614 21.253 1.00 84.00 486 PHE A O 1
ATOM 3815 N N . GLY A 1 487 ? -5.640 9.130 22.708 1.00 84.00 487 GLY A N 1
ATOM 3816 C CA . GLY A 1 487 ? -4.435 9.149 23.540 1.00 84.00 487 GLY A CA 1
ATOM 3817 C C . GLY A 1 487 ? -4.125 7.777 24.149 1.00 84.00 487 GLY A C 1
ATOM 3818 O O . GLY A 1 487 ? -4.935 7.226 24.893 1.00 84.00 487 GLY A O 1
ATOM 3819 N N . LEU A 1 488 ? -2.940 7.238 23.849 1.00 86.00 488 LEU A N 1
ATOM 3820 C CA . LEU A 1 488 ? -2.510 5.911 24.317 1.00 86.00 488 LEU A CA 1
ATOM 3821 C C . LEU A 1 488 ? -1.922 5.929 25.739 1.00 86.00 488 LEU A C 1
ATOM 3823 O O . LEU A 1 488 ? -1.906 4.911 26.429 1.00 86.00 488 LEU A O 1
ATOM 3827 N N . THR A 1 489 ? -1.461 7.091 26.197 1.00 82.56 489 THR A N 1
ATOM 3828 C CA . THR A 1 489 ? -0.742 7.259 27.466 1.00 82.56 489 THR A CA 1
ATOM 3829 C C . THR A 1 489 ? -1.635 7.918 28.509 1.00 82.56 489 THR A C 1
ATOM 3831 O O . THR A 1 489 ? -2.372 8.853 28.204 1.00 82.56 489 THR A O 1
ATOM 3834 N N . GLN A 1 490 ? -1.536 7.467 29.759 1.00 78.38 490 GLN A N 1
ATOM 3835 C CA . GLN A 1 490 ? -2.170 8.117 30.904 1.00 78.38 490 GLN A CA 1
ATOM 3836 C C . GLN A 1 490 ? -1.116 8.820 31.777 1.00 78.38 490 GLN A C 1
ATOM 3838 O O . GLN A 1 490 ? 0.050 8.422 31.791 1.00 78.38 490 GLN A O 1
ATOM 3843 N N . ALA A 1 491 ? -1.503 9.878 32.498 1.00 72.12 491 ALA A N 1
ATOM 3844 C CA . ALA A 1 491 ? -0.593 10.616 33.375 1.00 72.12 491 ALA A CA 1
ATOM 3845 C C . ALA A 1 491 ? 0.082 9.684 34.402 1.00 72.12 491 ALA A C 1
ATOM 3847 O O . ALA A 1 491 ? -0.583 8.880 35.050 1.00 72.12 491 ALA A O 1
ATOM 3848 N N . LYS A 1 492 ? 1.405 9.806 34.585 1.00 63.94 492 LYS A N 1
ATOM 3849 C CA . LYS A 1 492 ? 2.184 8.900 35.458 1.00 63.94 492 LYS A CA 1
ATOM 3850 C C . LYS A 1 492 ? 1.765 8.956 36.936 1.00 63.94 492 LYS A C 1
ATOM 3852 O O . LYS A 1 492 ? 1.920 7.969 37.647 1.00 63.94 492 LYS A O 1
ATOM 3857 N N . ASN A 1 493 ? 1.204 10.086 37.370 1.00 63.22 493 ASN A N 1
ATOM 3858 C CA . ASN A 1 493 ? 0.761 10.338 38.741 1.00 63.22 493 ASN A CA 1
ATOM 3859 C C . ASN A 1 493 ? -0.762 10.171 38.900 1.00 63.22 493 ASN A C 1
ATOM 3861 O O . ASN A 1 493 ? -1.415 11.000 39.525 1.00 63.22 493 ASN A O 1
ATOM 3865 N N . ILE A 1 494 ? -1.346 9.104 38.343 1.00 65.75 494 ILE A N 1
ATOM 3866 C CA . ILE A 1 494 ? -2.671 8.651 38.798 1.00 65.75 494 ILE A CA 1
ATOM 3867 C C . ILE A 1 494 ? -2.528 8.322 40.287 1.00 65.75 494 ILE A C 1
ATOM 3869 O O . ILE A 1 494 ? -1.723 7.452 40.627 1.00 65.75 494 ILE A O 1
ATOM 3873 N N . ASP A 1 495 ? -3.274 9.026 41.145 1.00 63.19 495 ASP A N 1
ATOM 3874 C CA . ASP A 1 495 ? -3.228 8.874 42.605 1.00 63.19 495 ASP A CA 1
ATOM 3875 C C . ASP A 1 495 ? -3.162 7.390 43.000 1.00 63.19 495 ASP A C 1
ATOM 3877 O O . ASP A 1 495 ? -4.083 6.614 42.727 1.00 63.19 495 ASP A O 1
ATOM 3881 N N . LYS A 1 496 ? -2.030 6.989 43.595 1.00 57.97 496 LYS A N 1
ATOM 3882 C CA . LYS A 1 496 ? -1.657 5.578 43.779 1.00 57.97 496 LYS A CA 1
ATOM 3883 C C . LYS A 1 496 ? -2.638 4.825 44.675 1.00 57.97 496 LYS A C 1
ATOM 3885 O O . LYS A 1 496 ? -2.720 3.601 44.584 1.00 57.97 496 LYS A O 1
ATOM 3890 N N . ASN A 1 497 ? -3.379 5.535 45.524 1.00 60.34 497 ASN A N 1
ATOM 3891 C CA . ASN A 1 497 ? -4.072 4.926 46.651 1.00 60.34 497 ASN A CA 1
ATOM 3892 C C . ASN A 1 497 ? -5.506 4.458 46.342 1.00 60.34 497 ASN A C 1
ATOM 3894 O O . ASN A 1 497 ? -6.007 3.596 47.066 1.00 60.34 497 ASN A O 1
ATOM 3898 N N . THR A 1 498 ? -6.193 4.975 45.307 1.00 69.31 498 THR A N 1
ATOM 3899 C CA . THR A 1 498 ? -7.630 4.662 45.072 1.00 69.31 498 THR A CA 1
ATOM 3900 C C . THR A 1 498 ? -8.162 4.582 43.613 1.00 69.31 498 THR A C 1
ATOM 3902 O O . THR A 1 498 ? -9.381 4.650 43.431 1.00 69.31 498 THR A O 1
ATOM 3905 N N . PRO A 1 499 ? -7.376 4.347 42.542 1.00 81.31 499 PRO A N 1
ATOM 3906 C CA . PRO A 1 499 ? -7.877 4.492 41.169 1.00 81.31 499 PRO A CA 1
ATOM 3907 C C . PRO A 1 499 ? -8.936 3.447 40.768 1.00 81.31 499 PRO A C 1
ATOM 3909 O O . PRO A 1 499 ? -8.856 2.272 41.142 1.00 81.31 499 PRO A O 1
ATOM 3912 N N . ILE A 1 500 ? -9.924 3.847 39.966 1.00 85.31 500 ILE A N 1
ATOM 3913 C CA . ILE A 1 500 ? -10.958 2.971 39.396 1.00 85.31 500 ILE A CA 1
ATOM 3914 C C . ILE A 1 500 ? -10.465 2.421 38.056 1.00 85.31 500 ILE A C 1
ATOM 3916 O O . ILE A 1 500 ? -10.430 3.123 37.049 1.00 85.31 500 ILE A O 1
ATOM 3920 N N . GLU A 1 501 ? -10.094 1.145 38.023 1.00 86.50 501 GLU A N 1
ATOM 3921 C CA . GLU A 1 501 ? -9.720 0.486 36.772 1.00 86.50 501 GLU A CA 1
ATOM 3922 C C . GLU A 1 501 ? -10.950 0.232 35.886 1.00 86.50 501 GLU A C 1
ATOM 3924 O O . GLU A 1 501 ? -11.940 -0.349 36.349 1.00 86.50 501 GLU A O 1
ATOM 3929 N N . ILE A 1 502 ? -10.882 0.651 34.619 1.00 87.88 502 ILE A N 1
ATOM 3930 C CA . ILE A 1 502 ? -11.990 0.551 33.655 1.00 87.88 502 ILE A CA 1
ATOM 3931 C C . ILE A 1 502 ? -11.774 -0.609 32.674 1.00 87.88 502 ILE A C 1
ATOM 3933 O O . ILE A 1 502 ? -12.674 -1.424 32.491 1.00 87.88 502 ILE A O 1
ATOM 3937 N N . GLY A 1 503 ? -10.590 -0.709 32.063 1.00 88.88 503 GLY A N 1
ATOM 3938 C CA . GLY A 1 503 ? -10.296 -1.693 31.014 1.00 88.88 503 GLY A CA 1
ATOM 3939 C C . GLY A 1 503 ? -8.900 -1.524 30.408 1.00 88.88 503 GLY A C 1
ATOM 3940 O O . GLY A 1 503 ? -8.034 -0.902 31.018 1.00 88.88 503 GLY A O 1
ATOM 3941 N N . ASN A 1 504 ? -8.678 -2.070 29.211 1.00 89.31 504 ASN A N 1
ATOM 3942 C CA . ASN A 1 504 ? -7.438 -1.870 28.448 1.00 89.31 504 ASN A CA 1
ATOM 3943 C C . ASN A 1 504 ? -7.498 -0.564 27.646 1.00 89.31 504 ASN A C 1
ATOM 3945 O O . ASN A 1 504 ? -8.555 -0.210 27.123 1.00 89.31 504 ASN A O 1
ATOM 3949 N N . VAL A 1 505 ? -6.359 0.106 27.480 1.00 89.62 505 VAL A N 1
ATOM 3950 C CA . VAL A 1 505 ? -6.198 1.105 26.418 1.00 89.62 505 VAL A CA 1
ATOM 3951 C C . VAL A 1 505 ? -6.080 0.375 25.079 1.00 89.62 505 VAL A C 1
ATOM 3953 O O . VAL A 1 505 ? -5.368 -0.624 24.970 1.00 89.62 505 VAL A O 1
ATOM 3956 N N . LEU A 1 506 ? -6.783 0.864 24.058 1.00 86.62 506 LEU A N 1
ATOM 3957 C CA . LEU A 1 506 ? -6.746 0.308 22.707 1.00 86.62 506 LEU A CA 1
ATOM 3958 C C . LEU A 1 506 ? -6.043 1.293 21.767 1.00 86.62 506 LEU A C 1
ATOM 3960 O O . LEU A 1 506 ? -6.473 2.439 21.656 1.00 86.62 506 LEU A O 1
ATOM 3964 N N . ASN A 1 507 ? -5.019 0.837 21.048 1.00 84.50 507 ASN A N 1
ATOM 3965 C CA . ASN A 1 507 ? -4.520 1.538 19.869 1.00 84.50 507 ASN A CA 1
ATOM 3966 C C . ASN A 1 507 ? -5.283 1.017 18.649 1.00 84.50 507 ASN A C 1
ATOM 3968 O O . ASN A 1 507 ? -5.069 -0.126 18.251 1.00 84.50 507 ASN A O 1
ATOM 3972 N N . LYS A 1 508 ? -6.198 1.825 18.095 1.00 79.44 508 LYS A N 1
ATOM 3973 C CA . LYS A 1 508 ? -6.970 1.497 16.881 1.00 79.44 508 LYS A CA 1
ATOM 3974 C C . LYS A 1 508 ? -7.506 0.050 16.904 1.00 79.44 508 LYS A C 1
ATOM 3976 O O . LYS A 1 508 ? -7.142 -0.784 16.091 1.00 79.44 508 LYS A O 1
ATOM 3981 N N . LYS A 1 509 ? -8.344 -0.267 17.901 1.00 77.75 509 LYS A N 1
ATOM 3982 C CA . LYS A 1 509 ? -8.880 -1.613 18.236 1.00 77.75 509 LYS A CA 1
ATOM 3983 C C . LYS A 1 509 ? -7.878 -2.634 18.825 1.00 77.75 509 LYS A C 1
ATOM 3985 O O . LYS A 1 509 ? -8.328 -3.508 19.564 1.00 77.75 509 LYS A O 1
ATOM 3990 N N . LYS A 1 510 ? -6.561 -2.544 18.593 1.00 79.94 510 LYS A N 1
ATOM 3991 C CA . LYS A 1 510 ? -5.562 -3.467 19.180 1.00 79.94 510 LYS A CA 1
ATOM 3992 C C . LYS A 1 510 ? -5.322 -3.132 20.657 1.00 79.94 510 LYS A C 1
ATOM 3994 O O . LYS A 1 510 ? -5.009 -1.993 20.999 1.00 79.94 510 LYS A O 1
ATOM 3999 N N . ALA A 1 511 ? -5.479 -4.110 21.550 1.00 83.88 511 ALA A N 1
ATOM 4000 C CA . ALA A 1 511 ? -5.238 -3.903 22.977 1.00 83.88 511 ALA A CA 1
ATOM 4001 C C . ALA A 1 511 ? -3.749 -3.664 23.262 1.00 83.88 511 ALA A C 1
ATOM 4003 O O . ALA A 1 511 ? -2.894 -4.397 22.766 1.00 83.88 511 ALA A O 1
ATOM 4004 N N . THR A 1 512 ? -3.445 -2.651 24.073 1.00 85.06 512 THR A N 1
ATOM 4005 C CA . THR A 1 512 ? -2.098 -2.433 24.611 1.00 85.06 512 THR A CA 1
ATOM 4006 C C . THR A 1 512 ? -1.958 -3.109 25.977 1.00 85.06 512 THR A C 1
ATOM 4008 O O . THR A 1 512 ? -2.945 -3.474 26.619 1.00 85.06 512 THR A O 1
ATOM 4011 N N . ASN A 1 513 ? -0.722 -3.209 26.472 1.00 85.44 513 ASN A N 1
ATOM 4012 C CA . ASN A 1 513 ? -0.441 -3.702 27.825 1.00 85.44 513 ASN A CA 1
ATOM 4013 C C . ASN A 1 513 ? -0.872 -2.713 28.936 1.00 85.44 513 ASN A C 1
ATOM 4015 O O . ASN A 1 513 ? -0.740 -3.021 30.120 1.00 85.44 513 ASN A O 1
ATOM 4019 N N . GLN A 1 514 ? -1.370 -1.516 28.592 1.00 86.62 514 GLN A N 1
ATOM 4020 C CA . GLN A 1 514 ? -1.751 -0.490 29.561 1.00 86.62 514 GLN A CA 1
ATOM 4021 C C . GLN A 1 514 ? -3.215 -0.640 30.000 1.00 86.62 514 GLN A C 1
ATOM 4023 O O . GLN A 1 514 ? -4.146 -0.549 29.197 1.00 86.62 514 GLN A O 1
ATOM 4028 N N . ARG A 1 515 ? -3.431 -0.782 31.312 1.00 87.12 515 ARG A N 1
ATOM 4029 C CA . ARG A 1 515 ? -4.761 -0.704 31.937 1.00 87.12 515 ARG A CA 1
ATOM 4030 C C . ARG A 1 515 ? -5.137 0.754 32.196 1.00 87.12 515 ARG A C 1
ATOM 4032 O O . ARG A 1 515 ? -4.388 1.473 32.853 1.00 87.12 515 ARG A O 1
ATOM 4039 N N . PHE A 1 516 ? -6.301 1.179 31.711 1.00 88.62 516 PHE A N 1
ATOM 4040 C CA . PHE A 1 516 ? -6.845 2.518 31.934 1.00 88.62 516 PHE A CA 1
ATOM 4041 C C . PHE A 1 516 ? -7.470 2.635 33.331 1.00 88.62 516 PHE A C 1
ATOM 4043 O O . PHE A 1 516 ? -8.323 1.822 33.716 1.00 88.62 516 PHE A O 1
ATOM 4050 N N . LYS A 1 517 ? -7.062 3.662 34.083 1.00 87.44 517 LYS A N 1
ATOM 4051 C CA . LYS A 1 517 ? -7.368 3.830 35.511 1.00 87.44 517 LYS A CA 1
ATOM 4052 C C . LYS A 1 517 ? -7.855 5.247 35.815 1.00 87.44 517 LYS A C 1
ATOM 4054 O O . LYS A 1 517 ? -7.063 6.179 35.849 1.00 87.44 517 LYS A O 1
ATOM 4059 N N . LEU A 1 518 ? -9.147 5.428 36.054 1.00 86.31 518 LEU A N 1
ATOM 4060 C CA . LEU A 1 518 ? -9.731 6.733 36.375 1.00 86.31 518 LEU A CA 1
ATOM 4061 C C . LEU A 1 518 ? -9.421 7.114 37.835 1.00 86.31 518 LEU A C 1
ATOM 4063 O O . LEU A 1 518 ? -9.740 6.343 38.741 1.00 86.31 518 LEU A O 1
ATOM 4067 N N . SER A 1 519 ? -8.799 8.271 38.092 1.00 84.06 519 SER A N 1
ATOM 4068 C CA . SER A 1 519 ? -8.602 8.750 39.471 1.00 84.06 519 SER A CA 1
ATOM 4069 C C . SER A 1 519 ? -9.893 9.363 40.026 1.00 84.06 519 SER A C 1
ATOM 4071 O O . SER A 1 519 ? -10.740 9.852 39.274 1.00 84.06 519 SER A O 1
ATOM 4073 N N . LEU A 1 520 ? -10.048 9.348 41.354 1.00 81.06 520 LEU A N 1
ATOM 4074 C CA . LEU A 1 520 ? -11.172 10.023 42.013 1.00 81.06 520 LEU A CA 1
ATOM 4075 C C . LEU A 1 520 ? -11.084 11.549 41.861 1.00 81.06 520 LEU A C 1
ATOM 4077 O O . LEU A 1 520 ? -12.107 12.210 41.737 1.00 81.06 520 LEU A O 1
ATOM 4081 N N . GLU A 1 521 ? -9.871 12.098 41.795 1.00 81.25 521 GLU A N 1
ATOM 4082 C CA . GLU A 1 521 ? -9.643 13.519 41.527 1.00 81.25 521 GLU A CA 1
ATOM 4083 C C . GLU A 1 521 ? -10.147 13.928 40.134 1.00 81.25 521 GLU A C 1
ATOM 4085 O O . GLU A 1 521 ? -10.848 14.929 40.015 1.00 81.25 521 GLU A O 1
ATOM 4090 N N . SER A 1 522 ? -9.907 13.118 39.092 1.00 81.56 522 SER A N 1
ATOM 4091 C CA . SER A 1 522 ? -10.448 13.379 37.749 1.00 81.56 522 SER A CA 1
ATOM 4092 C C . SER A 1 522 ? -11.979 13.366 37.710 1.00 81.56 522 SER A C 1
ATOM 4094 O O . SER A 1 522 ? -12.568 14.090 36.913 1.00 81.56 522 SER A O 1
ATOM 4096 N N . LEU A 1 523 ? -12.644 12.584 38.570 1.00 83.88 523 LEU A N 1
ATOM 4097 C CA . LEU A 1 523 ? -14.110 12.589 38.666 1.00 83.88 523 LEU A CA 1
ATOM 4098 C C . LEU A 1 523 ? -14.670 13.910 39.220 1.00 83.88 523 LEU A C 1
ATOM 4100 O O . LEU A 1 523 ? -15.803 14.260 38.883 1.00 83.88 523 LEU A O 1
ATOM 4104 N N . ASN A 1 524 ? -13.889 14.676 39.993 1.00 84.88 524 ASN A N 1
ATOM 4105 C CA . ASN A 1 524 ? -14.293 16.011 40.451 1.00 84.88 524 ASN A CA 1
ATOM 4106 C C . ASN A 1 524 ? -14.395 17.019 39.290 1.00 84.88 524 ASN A C 1
ATOM 4108 O O . ASN A 1 524 ? -15.143 17.985 39.396 1.00 84.88 524 ASN A O 1
ATOM 4112 N N . SER A 1 525 ? -13.698 16.779 38.173 1.00 87.06 525 SER A N 1
ATOM 4113 C CA . SER A 1 525 ? -13.770 17.586 36.942 1.00 87.06 525 SER A CA 1
ATOM 4114 C C . SER A 1 525 ? -14.920 17.189 36.002 1.00 87.06 525 SER A C 1
ATOM 4116 O O . SER A 1 525 ? -14.984 17.677 34.876 1.00 87.06 525 SER A O 1
ATOM 4118 N N . HIS A 1 526 ? -15.833 16.330 36.473 1.00 89.31 526 HIS A N 1
ATOM 4119 C CA . HIS A 1 526 ? -16.920 15.695 35.719 1.00 89.31 526 HIS A CA 1
ATOM 4120 C C . HIS A 1 526 ? -16.459 14.669 34.665 1.00 89.31 526 HIS A C 1
ATOM 4122 O O . HIS A 1 526 ? -15.333 14.675 34.175 1.00 89.31 526 HIS A O 1
ATOM 4128 N N . LEU A 1 527 ? -17.365 13.752 34.308 1.00 90.25 527 LEU A N 1
ATOM 4129 C CA . LEU A 1 527 ? -17.139 12.706 33.310 1.00 90.25 527 LEU A CA 1
ATOM 4130 C C . LEU A 1 527 ? -18.257 12.733 32.264 1.00 90.25 527 LEU A C 1
ATOM 4132 O O . LEU A 1 527 ? -19.420 12.501 32.587 1.00 90.25 527 LEU A O 1
ATOM 4136 N N . PHE A 1 528 ? -17.893 12.953 31.001 1.00 93.06 528 PHE A N 1
ATOM 4137 C CA . PHE A 1 528 ? -18.807 12.853 29.865 1.00 93.06 528 PHE A CA 1
ATOM 4138 C C . PHE A 1 528 ? -18.646 11.496 29.166 1.00 93.06 528 PHE A C 1
ATOM 4140 O O . PHE A 1 528 ? -17.550 11.142 28.737 1.00 93.06 528 PHE A O 1
ATOM 4147 N N . VAL A 1 529 ? -19.737 10.730 29.040 1.00 92.19 529 VAL A N 1
ATOM 4148 C CA . VAL A 1 529 ? -19.746 9.419 28.363 1.00 92.19 529 VAL A CA 1
ATOM 4149 C C . VAL A 1 529 ? -20.714 9.452 27.184 1.00 92.19 529 VAL A C 1
ATOM 4151 O O . VAL A 1 529 ? -21.931 9.392 27.356 1.00 92.19 529 VAL A O 1
ATOM 4154 N N . SER A 1 530 ? -20.151 9.524 25.979 1.00 92.19 530 SER A N 1
ATOM 4155 C CA . SER A 1 530 ? -20.882 9.558 24.707 1.00 92.19 530 SER A CA 1
ATOM 4156 C C . SER A 1 530 ? -20.730 8.252 23.916 1.00 92.19 530 SER A C 1
ATOM 4158 O O . SER A 1 530 ? -19.973 7.360 24.294 1.00 92.19 530 SER A O 1
ATOM 4160 N N . GLY A 1 531 ? -21.496 8.119 22.833 1.00 88.44 531 GLY A N 1
ATOM 4161 C CA . GLY A 1 531 ? -21.520 6.954 21.945 1.00 88.44 531 GLY A CA 1
ATOM 4162 C C . GLY A 1 531 ? -22.935 6.569 21.510 1.00 88.44 531 GLY A C 1
ATOM 4163 O O . GLY A 1 531 ? -23.928 7.005 22.099 1.00 88.44 531 GLY A O 1
ATOM 4164 N N . ILE A 1 532 ? -23.043 5.708 20.500 1.00 89.75 532 ILE A N 1
ATOM 4165 C CA . ILE A 1 532 ? -24.325 5.208 19.976 1.00 89.75 532 ILE A CA 1
ATOM 4166 C C . ILE A 1 532 ? -25.079 4.316 20.985 1.00 89.75 532 ILE A C 1
ATOM 4168 O O . ILE A 1 532 ? -24.545 3.900 22.023 1.00 89.75 532 ILE A O 1
ATOM 4172 N N . THR A 1 533 ? -26.356 4.034 20.719 1.00 87.69 533 THR A N 1
ATOM 4173 C CA . THR A 1 533 ? -27.106 2.980 21.429 1.00 87.69 533 THR A CA 1
ATOM 4174 C C . THR A 1 533 ? -26.429 1.628 21.189 1.00 87.69 533 THR A C 1
ATOM 4176 O O . THR A 1 533 ? -25.891 1.391 20.117 1.00 87.69 533 THR A O 1
ATOM 4179 N N . GLY A 1 534 ? -26.368 0.772 22.213 1.00 85.38 534 GLY A N 1
ATOM 4180 C CA . GLY A 1 534 ? -25.600 -0.482 22.169 1.00 85.38 534 GLY A CA 1
ATOM 4181 C C . GLY A 1 534 ? -24.091 -0.328 22.426 1.00 85.38 534 GLY A C 1
ATOM 4182 O O . GLY A 1 534 ? -23.470 -1.270 22.903 1.00 85.38 534 GLY A O 1
ATOM 4183 N N . GLY A 1 535 ? -23.510 0.867 22.249 1.00 86.31 535 GLY A N 1
ATOM 4184 C CA . GLY A 1 535 ? -22.075 1.151 22.440 1.00 86.31 535 GLY A CA 1
ATOM 4185 C C . GLY A 1 535 ? -21.557 1.133 23.891 1.00 86.31 535 GLY A C 1
ATOM 4186 O O . GLY A 1 535 ? -20.659 1.895 24.231 1.00 86.31 535 GLY A O 1
ATOM 4187 N N . GLY A 1 536 ? -22.151 0.345 24.789 1.00 90.81 536 GLY A N 1
ATOM 4188 C CA . GLY A 1 536 ? -21.618 0.079 26.131 1.00 90.81 536 GLY A CA 1
ATOM 4189 C C . GLY A 1 536 ? -21.754 1.182 27.193 1.00 90.81 536 GLY A C 1
ATOM 4190 O O . GLY A 1 536 ? -21.518 0.880 28.358 1.00 90.81 536 GLY A O 1
ATOM 4191 N N . LYS A 1 537 ? -22.184 2.412 26.857 1.00 92.75 537 LYS A N 1
ATOM 4192 C CA . LYS A 1 537 ? -22.269 3.574 27.782 1.00 92.75 537 LYS A CA 1
ATOM 4193 C C . LYS A 1 537 ? -22.732 3.227 29.208 1.00 92.75 537 LYS A C 1
ATOM 4195 O O . LYS A 1 537 ? -21.988 3.408 30.170 1.00 92.75 537 LYS A O 1
ATOM 4200 N N . SER A 1 538 ? -23.942 2.682 29.345 1.00 90.56 538 SER A N 1
ATOM 4201 C CA . SER A 1 538 ? -24.540 2.347 30.643 1.00 90.56 538 SER A CA 1
ATOM 4202 C C . SER A 1 538 ? -23.820 1.201 31.355 1.00 90.56 538 SER A C 1
ATOM 4204 O O . SER A 1 538 ? -23.847 1.126 32.579 1.00 90.56 538 SER A O 1
ATOM 4206 N N . ASN A 1 539 ? -23.166 0.300 30.615 1.00 91.62 539 ASN A N 1
ATOM 4207 C CA . ASN A 1 539 ? -22.332 -0.755 31.188 1.00 91.62 539 ASN A CA 1
ATOM 4208 C C . ASN A 1 539 ? -21.055 -0.167 31.809 1.00 91.62 539 ASN A C 1
ATOM 4210 O O . ASN A 1 539 ? -20.716 -0.506 32.940 1.00 91.62 539 ASN A O 1
ATOM 4214 N N . THR A 1 540 ? -20.410 0.781 31.121 1.00 92.12 540 THR A N 1
ATOM 4215 C CA . THR A 1 540 ? -19.241 1.513 31.633 1.00 92.12 540 THR A CA 1
ATOM 4216 C C . THR A 1 540 ? -19.578 2.290 32.906 1.00 92.12 540 THR A C 1
ATOM 4218 O O . THR A 1 540 ? -18.877 2.144 33.906 1.00 92.12 540 THR A O 1
ATOM 4221 N N . ILE A 1 541 ? -20.683 3.050 32.923 1.00 92.38 541 ILE A N 1
ATOM 4222 C CA . ILE A 1 541 ? -21.120 3.767 34.135 1.00 92.38 541 ILE A CA 1
ATOM 4223 C C . ILE A 1 541 ? -21.449 2.784 35.267 1.00 92.38 541 ILE A C 1
ATOM 4225 O O . ILE A 1 541 ? -20.982 2.982 36.386 1.00 92.38 541 ILE A O 1
ATOM 4229 N N . LYS A 1 542 ? -22.179 1.690 35.000 1.00 91.06 542 LYS A N 1
ATOM 4230 C CA . LYS A 1 542 ? -22.451 0.654 36.015 1.00 91.06 542 LYS A CA 1
ATOM 4231 C C . LYS A 1 542 ? -21.164 0.078 36.614 1.00 91.06 542 LYS A C 1
ATOM 4233 O O . LYS A 1 542 ? -21.080 -0.027 37.832 1.00 91.06 542 LYS A O 1
ATOM 4238 N N . GLY A 1 543 ? -20.150 -0.205 35.794 1.00 90.44 543 GLY A N 1
ATOM 4239 C CA . GLY A 1 543 ? -18.842 -0.683 36.257 1.00 90.44 543 GLY A CA 1
ATOM 4240 C C . GLY A 1 543 ? -18.047 0.331 37.094 1.00 90.44 543 GLY A C 1
ATOM 4241 O O . GLY A 1 543 ? -17.244 -0.078 37.931 1.00 90.44 543 GLY A O 1
ATOM 4242 N N . ILE A 1 544 ? -18.279 1.637 36.913 1.00 90.38 544 ILE A N 1
ATOM 4243 C CA . ILE A 1 544 ? -17.738 2.697 37.783 1.00 90.38 544 ILE A CA 1
ATOM 4244 C C . ILE A 1 544 ? -18.507 2.730 39.113 1.00 90.38 544 ILE A C 1
ATOM 4246 O O . ILE A 1 544 ? -17.894 2.651 40.179 1.00 90.38 544 ILE A O 1
ATOM 4250 N N . LEU A 1 545 ? -19.842 2.791 39.059 1.00 90.19 545 LEU A N 1
ATOM 4251 C CA . LEU A 1 545 ? -20.716 2.870 40.239 1.00 90.19 545 LEU A CA 1
ATOM 4252 C C . LEU A 1 545 ? -20.603 1.644 41.154 1.00 90.19 545 LEU A C 1
ATOM 4254 O O . LEU A 1 545 ? -20.685 1.779 42.368 1.00 90.19 545 LEU A O 1
ATOM 4258 N N . GLU A 1 546 ? -20.363 0.461 40.593 1.00 87.94 546 GLU A N 1
ATOM 4259 C CA . GLU A 1 546 ? -20.097 -0.780 41.332 1.00 87.94 546 GLU A CA 1
ATOM 4260 C C . GLU A 1 546 ? -18.818 -0.700 42.182 1.00 87.94 546 GLU A C 1
ATOM 4262 O O . GLU A 1 546 ? -18.755 -1.289 43.258 1.00 87.94 546 GLU A O 1
ATOM 4267 N N . LYS A 1 547 ? -17.809 0.064 41.739 1.00 84.62 547 LYS A N 1
ATOM 4268 C CA . LYS A 1 547 ? -16.486 0.144 42.383 1.00 84.62 547 LYS A CA 1
ATOM 4269 C C . LYS A 1 547 ? -16.342 1.305 43.372 1.00 84.62 547 LYS A C 1
ATOM 4271 O O . LYS A 1 547 ? -15.442 1.264 44.206 1.00 84.62 547 LYS A O 1
ATOM 4276 N N . LEU A 1 548 ? -17.198 2.329 43.303 1.00 83.31 548 LEU A N 1
ATOM 4277 C CA . LEU A 1 548 ? -17.138 3.512 44.180 1.00 83.31 548 LEU A CA 1
ATOM 4278 C C . LEU A 1 548 ? -17.404 3.223 45.682 1.00 83.31 548 LEU A C 1
ATOM 4280 O O . LEU A 1 548 ? -16.664 3.756 46.511 1.00 83.31 548 LEU A O 1
ATOM 4284 N N . PRO A 1 549 ? -18.396 2.397 46.087 1.00 74.19 549 PRO A N 1
ATOM 4285 C CA . PRO A 1 549 ? -18.741 2.220 47.504 1.00 74.19 549 PRO A CA 1
ATOM 4286 C C . PRO A 1 549 ? -17.816 1.280 48.292 1.00 74.19 549 PRO A C 1
ATOM 4288 O O . PRO A 1 549 ? -17.946 1.207 49.514 1.00 74.19 549 PRO A O 1
ATOM 4291 N N . TYR A 1 550 ? -16.929 0.543 47.614 1.00 68.38 550 TYR A N 1
ATOM 4292 C CA . TYR A 1 550 ? -16.132 -0.561 48.178 1.00 68.38 550 TYR A CA 1
ATOM 4293 C C . TYR A 1 550 ? -14.618 -0.334 48.050 1.00 68.38 550 TYR A C 1
ATOM 4295 O O . TYR A 1 550 ? -13.853 -1.280 47.916 1.00 68.38 550 TYR A O 1
ATOM 4303 N N . LYS A 1 551 ? -14.162 0.923 48.046 1.00 67.94 551 LYS A N 1
ATOM 4304 C CA . LYS A 1 551 ? -12.728 1.236 48.053 1.00 67.94 551 LYS A CA 1
ATOM 4305 C C . LYS A 1 551 ? -12.151 1.115 49.462 1.00 67.94 551 LYS A C 1
ATOM 4307 O O . LYS A 1 551 ? -12.364 2.001 50.284 1.00 67.94 551 LYS A O 1
ATOM 4312 N N . ASP A 1 552 ? -11.367 0.062 49.689 1.00 59.53 552 ASP A N 1
ATOM 4313 C CA . ASP A 1 552 ? -10.816 -0.338 50.998 1.00 59.53 552 ASP A CA 1
ATOM 4314 C C . ASP A 1 552 ? -10.032 0.770 51.726 1.00 59.53 552 ASP A C 1
ATOM 4316 O O . ASP A 1 552 ? -10.047 0.852 52.950 1.00 59.53 552 ASP A O 1
ATOM 4320 N N . ASN A 1 553 ? -9.397 1.674 50.972 1.00 58.22 553 ASN A N 1
ATOM 4321 C CA . ASN A 1 553 ? -8.590 2.774 51.511 1.00 58.22 553 ASN A CA 1
ATOM 4322 C C . ASN A 1 553 ? -9.398 4.045 51.859 1.00 58.22 553 ASN A C 1
ATOM 4324 O O . ASN A 1 553 ? -8.817 5.037 52.304 1.00 58.22 553 ASN A O 1
ATOM 4328 N N . LEU A 1 554 ? -10.721 4.069 51.650 1.00 60.59 554 LEU A N 1
ATOM 4329 C CA . LEU A 1 554 ? -11.560 5.228 51.972 1.00 60.59 554 LEU A CA 1
ATOM 4330 C C . LEU A 1 554 ? -12.204 5.096 53.356 1.00 60.59 554 LEU A C 1
ATOM 4332 O O . LEU A 1 554 ? -13.018 4.212 53.603 1.00 60.59 554 LEU A O 1
ATOM 4336 N N . LYS A 1 555 ? -11.954 6.081 54.233 1.00 58.88 555 LYS A N 1
ATOM 4337 C CA . LYS A 1 555 ? -12.593 6.183 55.565 1.00 58.88 555 LYS A CA 1
ATOM 4338 C C . LYS A 1 555 ? -14.131 6.277 55.522 1.00 58.88 555 LYS A C 1
ATOM 4340 O O . LYS A 1 555 ? -14.773 6.132 56.559 1.00 58.88 555 LYS A O 1
ATOM 4345 N N . LYS A 1 556 ? -14.726 6.581 54.362 1.00 63.19 556 LYS A N 1
ATOM 4346 C CA . LYS A 1 556 ? -16.177 6.651 54.122 1.00 63.19 556 LYS A CA 1
ATOM 4347 C C . LYS A 1 556 ? -16.493 6.189 52.699 1.00 63.19 556 LYS A C 1
ATOM 4349 O O . LYS A 1 556 ? -15.768 6.534 51.770 1.00 63.19 556 LYS A O 1
ATOM 4354 N N . LYS A 1 557 ? -17.607 5.472 52.524 1.00 75.69 557 LYS A N 1
ATOM 4355 C CA . LYS A 1 557 ? -18.133 5.102 51.200 1.00 75.69 557 LYS A CA 1
ATOM 4356 C C . LYS A 1 557 ? -18.549 6.354 50.425 1.00 75.69 557 LYS A C 1
ATOM 4358 O O . LYS A 1 557 ? -19.143 7.257 51.013 1.00 75.69 557 LYS A O 1
ATOM 4363 N N . ILE A 1 558 ? -18.287 6.387 49.119 1.00 84.00 558 ILE A N 1
ATOM 4364 C CA . ILE A 1 558 ? -18.744 7.473 48.241 1.00 84.00 558 ILE A CA 1
ATOM 4365 C C . ILE A 1 558 ? -20.223 7.228 47.889 1.00 84.00 558 ILE A C 1
ATOM 4367 O O . ILE A 1 558 ? -20.523 6.197 47.280 1.00 84.00 558 ILE A O 1
ATOM 4371 N N . PRO A 1 559 ? -21.158 8.123 48.266 1.00 86.31 559 PRO A N 1
ATOM 4372 C CA . PRO A 1 559 ? -22.549 8.026 47.842 1.00 86.31 559 PRO A CA 1
ATOM 4373 C C . PRO A 1 559 ? -22.690 8.442 46.372 1.00 86.31 559 PRO A C 1
ATOM 4375 O O . PRO A 1 559 ? -21.939 9.281 45.879 1.00 86.31 559 PRO A O 1
ATOM 4378 N N . PHE A 1 560 ? -23.690 7.898 45.683 1.00 89.81 560 PHE A N 1
ATOM 4379 C CA . PHE A 1 560 ? -24.039 8.303 44.323 1.00 89.81 560 PHE A CA 1
ATOM 4380 C C . PHE A 1 560 ? -25.559 8.371 44.149 1.00 89.81 560 PHE A C 1
ATOM 4382 O O . PHE A 1 560 ? -26.308 7.683 44.843 1.00 89.81 560 PHE A O 1
ATOM 4389 N N . LEU A 1 561 ? -26.002 9.181 43.190 1.00 91.81 561 LEU A N 1
ATOM 4390 C CA . LEU A 1 561 ? -27.386 9.264 42.731 1.00 91.81 561 LEU A CA 1
ATOM 4391 C C . LEU A 1 561 ? -27.403 8.989 41.226 1.00 91.81 561 LEU A C 1
ATOM 4393 O O . LEU A 1 561 ? -26.623 9.582 40.484 1.00 91.81 561 LEU A O 1
ATOM 4397 N N . VAL A 1 562 ? -28.297 8.109 40.776 1.00 91.69 562 VAL A N 1
ATOM 4398 C CA . VAL A 1 562 ? -28.572 7.895 39.350 1.00 91.69 562 VAL A CA 1
ATOM 4399 C C . VAL A 1 562 ? -29.962 8.431 39.046 1.00 91.69 562 VAL A C 1
ATOM 4401 O O . VAL A 1 562 ? -30.933 8.016 39.673 1.00 91.69 562 VAL A O 1
ATOM 4404 N N . ILE A 1 563 ? -30.052 9.331 38.070 1.00 91.31 563 ILE A N 1
ATOM 4405 C CA . ILE A 1 563 ? -31.320 9.815 37.524 1.00 91.31 563 ILE A CA 1
ATOM 4406 C C . ILE A 1 563 ? -31.537 9.083 36.198 1.00 91.31 563 ILE A C 1
ATOM 4408 O O . ILE A 1 563 ? -30.841 9.341 35.219 1.00 91.31 563 ILE A O 1
ATOM 4412 N N . GLU A 1 564 ? -32.475 8.135 36.177 1.00 87.81 564 GLU A N 1
ATOM 4413 C CA . GLU A 1 564 ? -32.814 7.342 34.993 1.00 87.81 564 GLU A CA 1
ATOM 4414 C C . GLU A 1 564 ? -34.283 7.581 34.595 1.00 87.81 564 GLU A C 1
ATOM 4416 O O . GLU A 1 564 ? -35.171 7.254 35.380 1.00 87.81 564 GLU A O 1
ATOM 4421 N N . PRO A 1 565 ? -34.570 8.118 33.390 1.00 78.81 565 PRO A N 1
ATOM 4422 C CA . PRO A 1 565 ? -35.934 8.501 33.022 1.00 78.81 565 PRO A CA 1
ATOM 4423 C C . PRO A 1 565 ? -36.799 7.370 32.441 1.00 78.81 565 PRO A C 1
ATOM 4425 O O . PRO A 1 565 ? -38.018 7.487 32.485 1.00 78.81 565 PRO A O 1
ATOM 4428 N N . ALA A 1 566 ? -36.217 6.310 31.854 1.00 68.12 566 ALA A N 1
ATOM 4429 C CA . ALA A 1 566 ? -37.004 5.360 31.045 1.00 68.12 566 ALA A CA 1
ATOM 4430 C C . ALA A 1 566 ? -36.569 3.882 31.075 1.00 68.12 566 ALA A C 1
ATOM 4432 O O . ALA A 1 566 ? -37.423 3.003 31.150 1.00 68.12 566 ALA A O 1
ATOM 4433 N N . LYS A 1 567 ? -35.270 3.564 30.969 1.00 74.88 567 LYS A N 1
ATOM 4434 C CA . LYS A 1 567 ? -34.843 2.212 30.543 1.00 74.88 567 LYS A CA 1
ATOM 4435 C C . LYS A 1 567 ? -34.644 1.183 31.666 1.00 74.88 567 LYS A C 1
ATOM 4437 O O . LYS A 1 567 ? -34.458 0.005 31.375 1.00 74.88 567 LYS A O 1
ATOM 4442 N N . SER A 1 568 ? -34.732 1.594 32.934 1.00 80.44 568 SER A N 1
ATOM 4443 C CA . SER A 1 568 ? -34.504 0.753 34.128 1.00 80.44 568 SER A CA 1
ATOM 4444 C C . SER A 1 568 ? -33.174 -0.035 34.137 1.00 80.44 568 SER A C 1
ATOM 4446 O O . SER A 1 568 ? -33.030 -1.020 34.869 1.00 80.44 568 SER A O 1
ATOM 4448 N N . GLU A 1 569 ? -32.178 0.389 33.354 1.00 83.75 569 GLU A N 1
ATOM 4449 C CA . GLU A 1 569 ? -30.901 -0.294 33.128 1.00 83.75 569 GLU A CA 1
ATOM 4450 C C . GLU A 1 569 ? -30.037 -0.372 34.392 1.00 83.75 569 GLU A C 1
ATOM 4452 O O . GLU A 1 569 ? -29.183 -1.265 34.491 1.00 83.75 569 GLU A O 1
ATOM 4457 N N . TYR A 1 570 ? -30.240 0.537 35.350 1.00 88.88 570 TYR A N 1
ATOM 4458 C CA . TYR A 1 570 ? -29.482 0.600 36.603 1.00 88.88 570 TYR A CA 1
ATOM 4459 C C . TYR A 1 570 ? -30.101 -0.229 37.734 1.00 88.88 570 TYR A C 1
ATOM 4461 O O . TYR A 1 570 ? -29.402 -0.552 38.695 1.00 88.88 570 TYR A O 1
ATOM 4469 N N . ARG A 1 571 ? -31.357 -0.689 37.598 1.00 85.56 571 ARG A N 1
ATOM 4470 C CA . ARG A 1 571 ? -32.043 -1.532 38.601 1.00 85.56 571 ARG A CA 1
ATOM 4471 C C . ARG A 1 571 ? -31.267 -2.810 38.944 1.00 85.56 571 ARG A C 1
ATOM 4473 O O . ARG A 1 571 ? -31.339 -3.289 40.072 1.00 85.56 571 ARG A O 1
ATOM 4480 N N . HIS A 1 572 ? -30.486 -3.339 38.000 1.00 83.62 572 HIS A N 1
ATOM 4481 C CA . HIS A 1 572 ? -29.630 -4.510 38.218 1.00 83.62 572 HIS A CA 1
ATOM 4482 C C . HIS A 1 572 ? -28.561 -4.294 39.309 1.00 83.62 572 HIS A C 1
ATOM 4484 O O . HIS A 1 572 ? -28.166 -5.264 39.956 1.00 83.62 572 HIS A O 1
ATOM 4490 N N . LEU A 1 573 ? -28.125 -3.052 39.568 1.00 87.81 573 LEU A N 1
ATOM 4491 C CA . LEU A 1 573 ? -27.126 -2.754 40.604 1.00 87.81 573 LEU A CA 1
ATOM 4492 C C . LEU A 1 573 ? -27.582 -3.155 42.017 1.00 87.81 573 LEU A C 1
ATOM 4494 O O . LEU A 1 573 ? -26.721 -3.418 42.850 1.00 87.81 573 LEU A O 1
ATOM 4498 N N . LEU A 1 574 ? -28.890 -3.313 42.273 1.00 86.94 574 LEU A N 1
ATOM 4499 C CA . LEU A 1 574 ? -29.415 -3.885 43.526 1.00 86.94 574 LEU A CA 1
ATOM 4500 C C . LEU A 1 574 ? -28.775 -5.234 43.886 1.00 86.94 574 LEU A C 1
ATOM 4502 O O . LEU A 1 574 ? -28.567 -5.520 45.060 1.00 86.94 574 LEU A O 1
ATOM 4506 N N . LYS A 1 575 ? -28.449 -6.064 42.884 1.00 86.19 575 LYS A N 1
ATOM 4507 C CA . LYS A 1 575 ? -27.822 -7.380 43.097 1.00 86.19 575 LYS A CA 1
ATOM 4508 C C . LYS A 1 575 ? -26.352 -7.293 43.516 1.00 86.19 575 LYS A C 1
ATOM 4510 O O . LYS A 1 575 ? -25.798 -8.286 43.970 1.00 86.19 575 LYS A O 1
ATOM 4515 N N . LYS A 1 576 ? -25.717 -6.138 43.305 1.00 85.31 576 LYS A N 1
ATOM 4516 C CA . LYS A 1 576 ? -24.274 -5.922 43.473 1.00 85.31 576 LYS A CA 1
ATOM 4517 C C . LYS A 1 576 ? -23.930 -4.951 44.598 1.00 85.31 576 LYS A C 1
ATOM 4519 O O . LYS A 1 576 ? -22.867 -5.061 45.194 1.00 85.31 576 LYS A O 1
ATOM 4524 N N . ILE A 1 577 ? -24.822 -4.002 44.872 1.00 85.81 577 ILE A N 1
ATOM 4525 C CA . ILE A 1 577 ? -24.648 -2.946 45.865 1.00 85.81 577 ILE A CA 1
ATOM 4526 C C . ILE A 1 577 ? -25.748 -3.124 46.924 1.00 85.81 577 ILE A C 1
ATOM 4528 O O . ILE A 1 577 ? -26.828 -2.541 46.785 1.00 85.81 577 ILE A O 1
ATOM 4532 N N . PRO A 1 578 ? -25.529 -3.950 47.970 1.00 80.06 578 PRO A N 1
ATOM 4533 C CA . PRO A 1 578 ? -26.425 -4.016 49.120 1.00 80.06 578 PRO A CA 1
ATOM 4534 C C . PRO A 1 578 ? -26.775 -2.625 49.665 1.00 80.06 578 PRO A C 1
ATOM 4536 O O . PRO A 1 578 ? -25.925 -1.737 49.757 1.00 80.06 578 PRO A O 1
ATOM 4539 N N . ASN A 1 579 ? -28.043 -2.471 50.052 1.00 82.31 579 ASN A N 1
ATOM 4540 C CA . ASN A 1 579 ? -28.669 -1.237 50.545 1.00 82.31 579 ASN A CA 1
ATOM 4541 C C . ASN A 1 579 ? -28.812 -0.098 49.513 1.00 82.31 579 ASN A C 1
ATOM 4543 O O . ASN A 1 579 ? -29.135 1.026 49.899 1.00 82.31 579 ASN A O 1
ATOM 4547 N N . LEU A 1 580 ? -28.632 -0.358 48.211 1.00 87.69 580 LEU A N 1
ATOM 4548 C CA . LEU A 1 580 ? -29.014 0.599 47.168 1.00 87.69 580 LEU A CA 1
ATOM 4549 C C . LEU A 1 580 ? -30.535 0.838 47.195 1.00 87.69 580 LEU A C 1
ATOM 4551 O O . LEU A 1 580 ? -31.326 -0.096 47.076 1.00 87.69 580 LEU A O 1
ATOM 4555 N N . GLN A 1 581 ? -30.944 2.098 47.328 1.00 88.06 581 GLN A N 1
ATOM 4556 C CA . GLN A 1 581 ? -32.350 2.500 47.308 1.00 88.06 581 GLN A CA 1
ATOM 4557 C C . GLN A 1 581 ? -32.797 2.814 45.874 1.00 88.06 581 GLN A C 1
ATOM 4559 O O . GLN A 1 581 ? -32.046 3.400 45.096 1.00 88.06 581 GLN A O 1
ATOM 4564 N N . ILE A 1 582 ? -34.031 2.438 45.529 1.00 87.56 582 ILE A N 1
ATOM 4565 C CA . ILE A 1 582 ? -34.686 2.844 44.281 1.00 87.56 582 ILE A CA 1
ATOM 4566 C C . ILE A 1 582 ? -35.943 3.618 44.641 1.00 87.56 582 ILE A C 1
ATOM 4568 O O . ILE A 1 582 ? -36.786 3.119 45.382 1.00 87.56 582 ILE A O 1
ATOM 4572 N N . PHE A 1 583 ? -36.065 4.802 44.055 1.00 88.44 583 PHE A N 1
ATOM 4573 C CA . PHE A 1 583 ? -37.217 5.679 44.181 1.00 88.44 583 PHE A CA 1
ATOM 4574 C C . PHE A 1 583 ? -37.849 5.871 42.805 1.00 88.44 583 PHE A C 1
ATOM 4576 O O . PHE A 1 583 ? -37.139 6.081 41.818 1.00 88.44 583 PHE A O 1
ATOM 4583 N N . ARG A 1 584 ? -39.178 5.798 42.728 1.00 86.19 584 ARG A N 1
ATOM 4584 C CA . ARG A 1 584 ? -39.953 5.996 41.490 1.00 86.19 584 ARG A CA 1
ATOM 4585 C C . ARG A 1 584 ? -40.967 7.120 41.716 1.00 86.19 584 ARG A C 1
ATOM 4587 O O . ARG A 1 584 ? -42.114 6.837 42.072 1.00 86.19 584 ARG A O 1
ATOM 4594 N N . PRO A 1 585 ? -40.563 8.394 41.544 1.00 81.38 585 PRO A N 1
ATOM 4595 C CA . PRO A 1 585 ? -41.461 9.530 41.720 1.00 81.38 585 PRO A CA 1
ATOM 4596 C C . PRO A 1 585 ? -42.742 9.348 40.893 1.00 81.38 585 PRO A C 1
ATOM 4598 O O . PRO A 1 585 ? -42.681 9.083 39.697 1.00 81.38 585 PRO A O 1
ATOM 4601 N N . GLY A 1 586 ? -43.904 9.461 41.539 1.00 77.19 586 GLY A N 1
ATOM 4602 C CA . GLY A 1 586 ? -45.214 9.323 40.888 1.00 77.19 586 GLY A CA 1
ATOM 4603 C C . GLY A 1 586 ? -45.780 7.899 40.789 1.00 77.19 586 GLY A C 1
ATOM 4604 O O . GLY A 1 586 ? -46.970 7.756 40.514 1.00 77.19 586 GLY A O 1
ATOM 4605 N N . ALA A 1 587 ? -45.010 6.842 41.077 1.00 82.44 587 ALA A N 1
ATOM 4606 C CA . ALA A 1 587 ? -45.587 5.501 41.206 1.00 82.44 587 ALA A CA 1
ATOM 4607 C C . ALA A 1 587 ? -46.481 5.407 42.462 1.00 82.44 587 ALA A C 1
ATOM 4609 O O . ALA A 1 587 ? -46.215 6.050 43.485 1.00 82.44 587 ALA A O 1
ATOM 4610 N N . LYS A 1 588 ? -47.561 4.612 42.395 1.00 77.88 588 LYS A N 1
ATOM 4611 C CA . LYS A 1 588 ? -48.524 4.480 43.506 1.00 77.88 588 LYS A CA 1
ATOM 4612 C C . LYS A 1 588 ? -47.852 3.919 44.761 1.00 77.88 588 LYS A C 1
ATOM 4614 O O . LYS A 1 588 ? -47.896 4.571 45.802 1.00 77.88 588 LYS A O 1
ATOM 4619 N N . ASP A 1 589 ? -47.138 2.807 44.608 1.00 82.88 589 ASP A N 1
ATOM 4620 C CA . ASP A 1 589 ? -46.557 2.009 45.700 1.00 82.88 589 ASP A CA 1
ATOM 4621 C C . ASP A 1 589 ? -45.091 2.371 45.999 1.00 82.88 589 ASP A C 1
ATOM 4623 O O . ASP A 1 589 ? -44.275 1.511 46.332 1.00 82.88 589 ASP A O 1
ATOM 4627 N N . ASP A 1 590 ? -44.714 3.635 45.800 1.00 83.81 590 ASP A N 1
ATOM 4628 C CA . ASP A 1 590 ? -43.365 4.125 46.084 1.00 83.81 590 ASP A CA 1
ATOM 4629 C C . ASP A 1 590 ? -43.364 5.073 47.284 1.00 83.81 590 ASP A C 1
ATOM 4631 O O . ASP A 1 590 ? -44.210 5.965 47.398 1.00 83.81 590 ASP A O 1
ATOM 4635 N N . ILE A 1 591 ? -42.401 4.870 48.185 1.00 83.19 591 ILE A N 1
ATOM 4636 C CA . ILE A 1 591 ? -42.264 5.651 49.421 1.00 83.19 591 ILE A CA 1
ATOM 4637 C C . ILE A 1 591 ? -41.776 7.081 49.163 1.00 83.19 591 ILE A C 1
ATOM 4639 O O . ILE A 1 591 ? -41.960 7.957 50.008 1.00 83.19 591 ILE A O 1
ATOM 4643 N N . PHE A 1 592 ? -41.164 7.346 48.006 1.00 85.19 592 PHE A N 1
ATOM 4644 C CA . PHE A 1 592 ? -40.621 8.660 47.697 1.00 85.19 592 PHE A CA 1
ATOM 4645 C C . PHE A 1 592 ? -41.693 9.609 47.154 1.00 85.19 592 PHE A C 1
ATOM 4647 O O . PHE A 1 592 ? -42.142 9.516 46.008 1.00 85.19 592 PHE A O 1
ATOM 4654 N N . ARG A 1 593 ? -42.077 10.578 47.988 1.00 81.12 593 ARG A N 1
ATOM 4655 C CA . ARG A 1 593 ? -42.929 11.708 47.608 1.00 81.12 593 ARG A CA 1
ATOM 4656 C C . ARG A 1 593 ? -42.081 12.975 47.539 1.00 81.12 593 ARG A C 1
ATOM 4658 O O . ARG A 1 593 ? -41.703 13.529 48.565 1.00 81.12 593 ARG A O 1
ATOM 4665 N N . PHE A 1 594 ? -41.799 13.436 46.324 1.00 81.88 594 PHE A N 1
ATOM 4666 C CA . PHE A 1 594 ? -41.121 14.708 46.094 1.00 81.88 594 PHE A CA 1
ATOM 4667 C C . PHE A 1 594 ? -42.146 15.832 45.945 1.00 81.88 594 PHE A C 1
ATOM 4669 O O . PHE A 1 594 ? -42.987 15.790 45.049 1.00 81.88 594 PHE A O 1
ATOM 4676 N N . ASN A 1 595 ? -42.067 16.838 46.813 1.00 85.00 595 ASN A N 1
ATOM 4677 C CA . ASN A 1 595 ? -42.810 18.083 46.669 1.00 85.00 595 ASN A CA 1
ATOM 4678 C C . ASN A 1 595 ? -41.797 19.220 46.450 1.00 85.00 595 ASN A C 1
ATOM 4680 O O . ASN A 1 595 ? -41.123 19.594 47.411 1.00 85.00 595 ASN A O 1
ATOM 4684 N N . PRO A 1 596 ? -41.682 19.780 45.230 1.00 85.81 596 PRO A N 1
ATOM 4685 C CA . PRO A 1 596 ? -40.682 20.802 44.929 1.00 85.81 596 PRO A CA 1
ATOM 4686 C C . PRO A 1 596 ? -40.900 22.099 45.721 1.00 85.81 596 PRO A C 1
ATOM 4688 O O . PRO A 1 596 ? -39.944 22.829 45.940 1.00 85.81 596 PRO A O 1
ATOM 4691 N N . PHE A 1 597 ? -42.121 22.358 46.208 1.00 85.88 597 PHE A N 1
ATOM 4692 C CA . PHE A 1 597 ? -42.450 23.531 47.025 1.00 85.88 597 PHE A CA 1
ATOM 4693 C C . PHE A 1 597 ? -42.021 23.406 48.501 1.00 85.88 597 PHE A C 1
ATOM 4695 O O . PHE A 1 597 ? -42.282 24.315 49.296 1.00 85.88 597 PHE A O 1
ATOM 4702 N N . VAL A 1 598 ? -41.399 22.295 48.917 1.00 80.56 598 VAL A N 1
ATOM 4703 C CA . VAL A 1 598 ? -40.828 22.178 50.267 1.00 80.56 598 VAL A CA 1
ATOM 4704 C C . VAL A 1 598 ? -39.515 22.952 50.326 1.00 80.56 598 VAL A C 1
ATOM 4706 O O . VAL A 1 598 ? -38.494 22.539 49.784 1.00 80.56 598 VAL A O 1
ATOM 4709 N N . PHE A 1 599 ? -39.560 24.076 51.033 1.00 73.94 599 PHE A N 1
ATOM 4710 C CA . PHE A 1 599 ? -38.421 24.946 51.282 1.00 73.94 599 PHE A CA 1
ATOM 4711 C C . PHE A 1 599 ? -37.799 24.642 52.652 1.00 73.94 599 PHE A C 1
ATOM 4713 O O . PHE A 1 599 ? -38.391 24.947 53.690 1.00 73.94 599 PHE A O 1
ATOM 4720 N N . GLU A 1 600 ? -36.591 24.075 52.672 1.00 62.62 600 GLU A N 1
ATOM 4721 C CA . GLU A 1 600 ? -35.804 23.969 53.904 1.00 62.62 600 GLU A CA 1
ATOM 4722 C C . GLU A 1 600 ? -35.078 25.286 54.200 1.00 62.62 600 GLU A C 1
ATOM 4724 O O . GLU A 1 600 ? -34.086 25.646 53.560 1.00 62.62 600 GLU A O 1
ATOM 4729 N N . HIS A 1 601 ? -35.537 25.994 55.233 1.00 62.47 601 HIS A N 1
ATOM 4730 C CA . HIS A 1 601 ? -34.804 27.129 55.781 1.00 62.47 601 HIS A CA 1
ATOM 4731 C C . HIS A 1 601 ? -33.566 26.636 56.551 1.00 62.47 601 HIS A C 1
ATOM 4733 O O . HIS A 1 601 ? -33.618 26.351 57.752 1.00 62.47 601 HIS A O 1
ATOM 4739 N N . SER A 1 602 ? -32.445 26.511 55.837 1.00 54.66 602 SER A N 1
ATOM 4740 C CA . SER A 1 602 ? -31.147 26.131 56.399 1.00 54.66 602 SER A CA 1
ATOM 4741 C C . SER A 1 602 ? -30.734 27.080 57.529 1.00 54.66 602 SER A C 1
ATOM 4743 O O . SER A 1 602 ? -30.369 28.229 57.291 1.00 54.66 602 SER A O 1
ATOM 4745 N N . ARG A 1 603 ? -30.714 26.567 58.766 1.00 52.84 603 ARG A N 1
ATOM 4746 C CA . ARG A 1 603 ? -30.161 27.262 59.945 1.00 52.84 603 ARG A CA 1
ATOM 4747 C C . ARG A 1 603 ? -28.623 27.257 59.993 1.00 52.84 603 ARG A C 1
ATOM 4749 O O . ARG A 1 603 ? -28.047 27.677 60.993 1.00 52.84 603 ARG A O 1
ATOM 4756 N N . LYS A 1 604 ? -27.934 26.744 58.963 1.00 55.81 604 LYS A N 1
ATOM 4757 C CA . LYS A 1 604 ? -26.463 26.735 58.916 1.00 55.81 604 LYS A CA 1
ATOM 4758 C C . LYS A 1 604 ? -25.964 28.122 58.482 1.00 55.81 604 LYS A C 1
ATOM 4760 O O . LYS A 1 604 ? -26.340 28.554 57.392 1.00 55.81 604 LYS A O 1
ATOM 4765 N N . PRO A 1 605 ? -25.089 28.788 59.260 1.00 55.84 605 PRO A N 1
ATOM 4766 C CA . PRO A 1 605 ? -24.764 30.205 59.064 1.00 55.84 605 PRO A CA 1
ATOM 4767 C C . PRO A 1 605 ? -24.156 30.538 57.693 1.00 55.84 605 PRO A C 1
ATOM 4769 O O . PRO A 1 605 ? -24.332 31.647 57.204 1.00 55.84 605 PRO A O 1
ATOM 4772 N N . ASN A 1 606 ? -23.487 29.582 57.040 1.00 57.44 606 ASN A N 1
ATOM 4773 C CA . ASN A 1 606 ? -22.705 29.870 55.836 1.00 57.44 606 ASN A CA 1
ATOM 4774 C C . ASN A 1 606 ? -23.522 29.854 54.528 1.00 57.44 606 ASN A C 1
ATOM 4776 O O . ASN A 1 606 ? -23.054 30.407 53.537 1.00 57.44 606 ASN A O 1
ATOM 4780 N N . HIS A 1 607 ? -24.724 29.259 54.496 1.00 55.88 607 HIS A N 1
ATOM 4781 C CA . HIS A 1 607 ? -25.597 29.231 53.308 1.00 55.88 607 HIS A CA 1
ATOM 4782 C C . HIS A 1 607 ? -27.094 29.259 53.691 1.00 55.88 607 HIS A C 1
ATOM 4784 O O . HIS A 1 607 ? -27.762 28.217 53.683 1.00 55.88 607 HIS A O 1
ATOM 4790 N N . PRO A 1 608 ? -27.655 30.444 53.998 1.00 60.66 608 PRO A N 1
ATOM 4791 C CA . PRO A 1 608 ? -29.097 30.637 54.041 1.00 60.66 608 PRO A CA 1
ATOM 4792 C C . PRO A 1 608 ? -29.655 30.693 52.610 1.00 60.66 608 PRO A C 1
ATOM 4794 O O . PRO A 1 608 ? -29.440 31.656 51.867 1.00 60.66 608 PRO A O 1
ATOM 4797 N N . ILE A 1 609 ? -30.406 29.663 52.215 1.00 66.50 609 ILE A N 1
ATOM 4798 C CA . ILE A 1 609 ? -31.314 29.779 51.068 1.00 66.50 609 ILE A CA 1
ATOM 4799 C C . ILE A 1 609 ? -32.460 30.689 51.525 1.00 66.50 609 ILE A C 1
ATOM 4801 O O . ILE A 1 609 ? -33.033 30.474 52.594 1.00 66.50 609 ILE A O 1
ATOM 4805 N N . THR A 1 610 ? -32.765 31.736 50.760 1.00 78.25 610 THR A N 1
ATOM 4806 C CA . THR A 1 610 ? -33.913 32.618 51.015 1.00 78.25 610 THR A CA 1
ATOM 4807 C C . THR A 1 610 ? -35.139 32.104 50.270 1.00 78.25 610 THR A C 1
ATOM 4809 O O . THR A 1 610 ? -35.002 31.393 49.273 1.00 78.25 610 THR A O 1
ATOM 4812 N N . LEU A 1 611 ? -36.339 32.490 50.721 1.00 79.06 611 LEU A N 1
ATOM 4813 C CA . LEU A 1 611 ? -37.574 32.117 50.028 1.00 79.06 611 LEU A CA 1
ATOM 4814 C C . LEU A 1 611 ? -37.532 32.566 48.560 1.00 79.06 611 LEU A C 1
ATOM 4816 O O . LEU A 1 611 ? -37.773 31.751 47.681 1.00 79.06 611 LEU A O 1
ATOM 4820 N N . THR A 1 612 ? -37.110 33.807 48.293 1.00 81.44 612 THR A N 1
ATOM 4821 C CA . THR A 1 612 ? -36.923 34.355 46.938 1.00 81.44 612 THR A CA 1
ATOM 4822 C C . THR A 1 612 ? -36.043 33.458 46.065 1.00 81.44 612 THR A C 1
ATOM 4824 O O . THR A 1 612 ? -36.490 33.017 45.016 1.00 81.44 612 THR A O 1
ATOM 4827 N N . LYS A 1 613 ? -34.848 33.063 46.541 1.00 82.44 613 LYS A N 1
ATOM 4828 C CA . LYS A 1 613 ? -33.950 32.164 45.790 1.00 82.44 613 LYS A CA 1
ATOM 4829 C C . LYS A 1 613 ? -34.597 30.813 45.472 1.00 82.44 613 LYS A C 1
ATOM 4831 O O . LYS A 1 613 ? -34.338 30.246 44.416 1.00 82.44 613 LYS A O 1
ATOM 4836 N N . HIS A 1 614 ? -35.429 30.287 46.369 1.00 84.88 614 HIS A N 1
ATOM 4837 C CA . HIS A 1 614 ? -36.168 29.052 46.116 1.00 84.88 614 HIS A CA 1
ATOM 4838 C C . HIS A 1 614 ? -37.291 29.252 45.085 1.00 84.88 614 HIS A C 1
ATOM 4840 O O . HIS A 1 614 ? -37.448 28.410 44.202 1.00 84.88 614 HIS A O 1
ATOM 4846 N N . VAL A 1 615 ? -38.010 30.380 45.126 1.00 86.69 615 VAL A N 1
ATOM 4847 C CA . VAL A 1 615 ? -38.992 30.752 44.090 1.00 86.69 615 VAL A CA 1
ATOM 4848 C C . VAL A 1 615 ? -38.314 30.918 42.724 1.00 86.69 615 VAL A C 1
ATOM 4850 O O . VAL A 1 615 ? -38.808 30.366 41.744 1.00 86.69 615 VAL A O 1
ATOM 4853 N N . ASP A 1 616 ? -37.139 31.545 42.650 1.00 87.44 616 ASP A N 1
ATOM 4854 C CA . ASP A 1 616 ? -36.350 31.656 41.413 1.00 87.44 616 ASP A CA 1
ATOM 4855 C C . ASP A 1 616 ? -35.899 30.293 40.864 1.00 87.44 616 ASP A C 1
ATOM 4857 O O . ASP A 1 616 ? -36.006 30.035 39.660 1.00 87.44 616 ASP A O 1
ATOM 4861 N N . MET A 1 617 ? -35.453 29.377 41.731 1.00 87.94 617 MET A N 1
ATOM 4862 C CA . MET A 1 617 ? -35.129 28.000 41.335 1.00 87.94 617 MET A CA 1
ATOM 4863 C C . MET A 1 617 ? -36.360 27.249 40.808 1.00 87.94 617 MET A C 1
ATOM 4865 O O . MET A 1 617 ? -36.259 26.532 39.809 1.00 87.94 617 MET A O 1
ATOM 4869 N N . LEU A 1 618 ? -37.529 27.434 41.431 1.00 89.44 618 LEU A N 1
ATOM 4870 C CA . LEU A 1 618 ? -38.793 26.868 40.953 1.00 89.44 618 LEU A CA 1
ATOM 4871 C C . LEU A 1 618 ? -39.178 27.449 39.590 1.00 89.44 618 LEU A C 1
ATOM 4873 O O . LEU A 1 618 ? -39.396 26.676 38.659 1.00 89.44 618 LEU A O 1
ATOM 4877 N N . LYS A 1 619 ? -39.189 28.779 39.430 1.00 88.19 619 LYS A N 1
ATOM 4878 C CA . LYS A 1 619 ? -39.451 29.463 38.149 1.00 88.19 619 LYS A CA 1
ATOM 4879 C C . LYS A 1 619 ? -38.534 28.946 37.045 1.00 88.19 619 LYS A C 1
ATOM 4881 O O . LYS A 1 619 ? -39.016 28.618 35.964 1.00 88.19 619 LYS A O 1
ATOM 4886 N N . THR A 1 620 ? -37.237 28.816 37.326 1.00 88.94 620 THR A N 1
ATOM 4887 C CA . THR A 1 620 ? -36.241 28.288 36.379 1.00 88.94 620 THR A CA 1
ATOM 4888 C C . THR A 1 620 ? -36.557 26.841 35.993 1.00 88.94 620 THR A C 1
ATOM 4890 O O . THR A 1 620 ? -36.575 26.508 34.812 1.00 88.94 620 THR A O 1
ATOM 4893 N N . THR A 1 621 ? -36.886 25.992 36.972 1.00 89.75 621 THR A N 1
ATOM 4894 C CA . THR A 1 621 ? -37.245 24.580 36.744 1.00 89.75 621 THR A CA 1
ATOM 4895 C C . THR A 1 621 ? -38.518 24.446 35.904 1.00 89.75 621 THR A C 1
ATOM 4897 O O . THR A 1 621 ? -38.536 23.697 34.929 1.00 89.75 621 THR A O 1
ATOM 4900 N N . PHE A 1 622 ? -39.571 25.199 36.233 1.00 89.38 622 PHE A N 1
ATOM 4901 C CA . PHE A 1 622 ? -40.819 25.203 35.467 1.00 89.38 622 PHE A CA 1
ATOM 4902 C C . PHE A 1 622 ? -40.631 25.777 34.056 1.00 89.38 622 PHE A C 1
ATOM 4904 O O . PHE A 1 622 ? -41.195 25.227 33.117 1.00 89.38 622 PHE A O 1
ATOM 4911 N N . SER A 1 623 ? -39.807 26.814 33.881 1.00 86.81 623 SER A N 1
ATOM 4912 C CA . SER A 1 623 ? -39.525 27.410 32.562 1.00 86.81 623 SER A CA 1
ATOM 4913 C C . SER A 1 623 ? -38.637 26.528 31.676 1.00 86.81 623 SER A C 1
ATOM 4915 O O . SER A 1 623 ? -38.704 26.624 30.456 1.00 86.81 623 SER A O 1
ATOM 4917 N N . ALA A 1 624 ? -37.817 25.656 32.270 1.00 87.94 624 ALA A N 1
ATOM 4918 C CA . ALA A 1 624 ? -37.058 24.641 31.539 1.00 87.94 624 ALA A CA 1
ATOM 4919 C C . ALA A 1 624 ? -37.917 23.420 31.152 1.00 87.94 624 ALA A C 1
ATOM 4921 O O . ALA A 1 624 ? -37.623 22.753 30.163 1.00 87.94 624 ALA A O 1
ATOM 4922 N N . ALA A 1 625 ? -38.964 23.117 31.928 1.00 87.62 625 ALA A N 1
ATOM 4923 C CA . ALA A 1 625 ? -39.863 21.986 31.690 1.00 87.62 625 ALA A CA 1
ATOM 4924 C C . ALA A 1 625 ? -41.061 22.323 30.781 1.00 87.62 625 ALA A C 1
ATOM 4926 O O . ALA A 1 625 ? -41.563 21.441 30.085 1.00 87.62 625 ALA A O 1
ATOM 4927 N N . PHE A 1 626 ? -41.524 23.577 30.783 1.00 86.31 626 PHE A N 1
ATOM 4928 C CA . PHE A 1 626 ? -42.692 24.036 30.032 1.00 86.31 626 PHE A CA 1
ATOM 4929 C C . PHE A 1 626 ? -42.385 25.349 29.292 1.00 86.31 626 PHE A C 1
ATOM 4931 O O . PHE A 1 626 ? -41.769 26.240 29.879 1.00 86.31 626 PHE A O 1
ATOM 4938 N N . PRO A 1 627 ? -42.843 25.521 28.036 1.00 83.56 627 PRO A N 1
ATOM 4939 C CA . PRO A 1 627 ? -42.648 26.760 27.288 1.00 83.56 627 PRO A CA 1
ATOM 4940 C C . PRO A 1 627 ? -43.487 27.898 27.891 1.00 83.56 627 PRO A C 1
ATOM 4942 O O . PRO A 1 627 ? -44.685 28.012 27.636 1.00 83.56 627 PRO A O 1
ATOM 4945 N N . MET A 1 628 ? -42.850 28.750 28.695 1.00 85.31 628 MET A N 1
ATOM 4946 C CA . MET A 1 628 ? -43.483 29.926 29.298 1.00 85.31 628 MET A CA 1
ATOM 4947 C C . MET A 1 628 ? -43.483 31.101 28.318 1.00 85.31 628 MET A C 1
ATOM 4949 O O . MET A 1 628 ? -42.423 31.519 27.855 1.00 85.31 628 MET A O 1
ATOM 4953 N N . TYR A 1 629 ? -44.656 31.672 28.040 1.00 81.81 629 TYR A N 1
ATOM 4954 C CA . TYR A 1 629 ? -44.809 32.814 27.134 1.00 81.81 629 TYR A CA 1
ATOM 4955 C C . TYR A 1 629 ? -45.445 34.031 27.819 1.00 81.81 629 TYR A C 1
ATOM 4957 O O . TYR A 1 629 ? -46.261 33.908 28.735 1.00 81.81 629 TYR A O 1
ATOM 4965 N N . GLY A 1 630 ? -45.081 35.229 27.349 1.00 83.31 630 GLY A N 1
ATOM 4966 C CA . GLY A 1 630 ? -45.656 36.496 27.808 1.00 83.31 630 GLY A CA 1
ATOM 4967 C C . GLY A 1 630 ? -45.599 36.667 29.338 1.00 83.31 630 GLY A C 1
ATOM 4968 O O . GLY A 1 630 ? -44.529 36.499 29.920 1.00 83.31 630 GLY A O 1
ATOM 4969 N N . PRO A 1 631 ? -46.722 36.986 30.014 1.00 86.06 631 PRO A N 1
ATOM 4970 C CA . PRO A 1 631 ? -46.747 37.242 31.455 1.00 86.06 631 PRO A CA 1
ATOM 4971 C C . PRO A 1 631 ? -46.685 35.974 32.330 1.00 86.06 631 PRO A C 1
ATOM 4973 O O . PRO A 1 631 ? -46.666 36.094 33.555 1.00 86.06 631 PRO A O 1
ATOM 4976 N N . MET A 1 632 ? -46.656 34.760 31.758 1.00 87.19 632 MET A N 1
ATOM 4977 C CA . MET A 1 632 ? -46.703 33.513 32.540 1.00 87.19 632 MET A CA 1
ATOM 4978 C C . MET A 1 632 ? -45.622 33.384 33.629 1.00 87.19 632 MET A C 1
ATOM 4980 O O . MET A 1 632 ? -45.991 32.990 34.735 1.00 87.19 632 MET A O 1
ATOM 4984 N N . PRO A 1 633 ? -44.334 33.731 33.405 1.00 85.69 633 PRO A N 1
ATOM 4985 C CA . PRO A 1 633 ? -43.318 33.645 34.458 1.00 85.69 633 PRO A CA 1
ATOM 4986 C C . PRO A 1 633 ? -43.626 34.532 35.672 1.00 85.69 633 PRO A C 1
ATOM 4988 O O . PRO A 1 633 ? -43.352 34.130 36.801 1.00 85.69 633 PRO A O 1
ATOM 4991 N N . TYR A 1 634 ? -44.224 35.706 35.440 1.00 86.06 634 TYR A N 1
ATOM 4992 C CA . TYR A 1 634 ? -44.620 36.652 36.485 1.00 86.06 634 TYR A CA 1
ATOM 4993 C C . TYR A 1 634 ? -45.857 36.162 37.248 1.00 86.06 634 TYR A C 1
ATOM 4995 O O . TYR A 1 634 ? -45.865 36.144 38.475 1.00 86.06 634 TYR A O 1
ATOM 5003 N N . ILE A 1 635 ? -46.875 35.671 36.533 1.00 88.69 635 ILE A N 1
ATOM 5004 C CA . ILE A 1 635 ? -48.074 35.078 37.149 1.00 88.69 635 ILE A CA 1
ATOM 5005 C C . ILE A 1 635 ? -47.694 33.853 37.997 1.00 88.69 635 ILE A C 1
ATOM 5007 O O . ILE A 1 635 ? -48.211 33.677 39.101 1.00 88.69 635 ILE A O 1
ATOM 5011 N N . LEU A 1 636 ? -46.773 33.014 37.509 1.00 88.75 636 LEU A N 1
ATOM 5012 C CA . LEU A 1 636 ? -46.265 31.854 38.241 1.00 88.75 636 LEU A CA 1
ATOM 5013 C C . LEU A 1 636 ? -45.510 32.274 39.509 1.00 88.75 636 LEU A C 1
ATOM 5015 O O . LEU A 1 636 ? -45.754 31.713 40.574 1.00 88.75 636 LEU A O 1
ATOM 5019 N N . GLU A 1 637 ? -44.628 33.267 39.414 1.00 87.81 637 GLU A N 1
ATOM 5020 C CA . GLU A 1 637 ? -43.920 33.849 40.556 1.00 87.81 637 GLU A CA 1
ATOM 5021 C C . GLU A 1 637 ? -44.881 34.371 41.629 1.00 87.81 637 GLU A C 1
ATOM 5023 O O . GLU A 1 637 ? -44.814 33.947 42.786 1.00 87.81 637 GLU A O 1
ATOM 5028 N N . GLU A 1 638 ? -45.818 35.233 41.239 1.00 88.00 638 GLU A N 1
ATOM 5029 C CA . GLU A 1 638 ? -46.796 35.841 42.139 1.00 88.00 638 GLU A CA 1
ATOM 5030 C C . GLU A 1 638 ? -47.691 34.780 42.803 1.00 88.00 638 GLU A C 1
ATOM 5032 O O . GLU A 1 638 ? -47.947 34.832 44.011 1.00 88.00 638 GLU A O 1
ATOM 5037 N N . ALA A 1 639 ? -48.118 33.765 42.044 1.00 89.81 639 ALA A N 1
ATOM 5038 C CA . ALA A 1 639 ? -48.885 32.638 42.567 1.00 89.81 639 ALA A CA 1
ATOM 5039 C C . ALA A 1 639 ? -48.084 31.823 43.595 1.00 89.81 639 ALA A C 1
ATOM 5041 O O . ALA A 1 639 ? -48.619 31.484 44.654 1.00 89.81 639 ALA A O 1
ATOM 5042 N N . ILE A 1 640 ? -46.805 31.540 43.327 1.00 88.94 640 ILE A N 1
ATOM 5043 C CA . ILE A 1 640 ? -45.923 30.832 44.264 1.00 88.94 640 ILE A CA 1
ATOM 5044 C C . ILE A 1 640 ? -45.752 31.648 45.556 1.00 88.94 640 ILE A C 1
ATOM 5046 O O . ILE A 1 640 ? -45.930 31.097 46.646 1.00 88.94 640 ILE A O 1
ATOM 5050 N N . HIS A 1 641 ? -45.489 32.955 45.461 1.00 85.88 641 HIS A N 1
ATOM 5051 C CA . HIS A 1 641 ? -45.390 33.842 46.626 1.00 85.88 641 HIS A CA 1
ATOM 5052 C C . HIS A 1 641 ? -46.671 33.823 47.478 1.00 85.88 641 HIS A C 1
ATOM 5054 O O . HIS A 1 641 ? -46.610 33.512 48.673 1.00 85.88 641 HIS A O 1
ATOM 5060 N N . LYS A 1 642 ? -47.841 34.026 46.859 1.00 87.25 642 LYS A N 1
ATOM 5061 C CA . LYS A 1 642 ? -49.152 33.986 47.535 1.00 87.25 642 LYS A CA 1
ATOM 5062 C C . LYS A 1 642 ? -49.445 32.638 48.208 1.00 87.25 642 LYS A C 1
ATOM 5064 O O . LYS A 1 642 ? -50.061 32.596 49.278 1.00 87.25 642 LYS A O 1
ATOM 5069 N N . ILE A 1 643 ? -48.999 31.521 47.624 1.00 87.50 643 ILE A N 1
ATOM 5070 C CA . ILE A 1 643 ? -49.132 30.182 48.226 1.00 87.50 643 ILE A CA 1
ATOM 5071 C C . ILE A 1 643 ? -48.310 30.075 49.519 1.00 87.50 643 ILE A C 1
ATOM 5073 O O . ILE A 1 643 ? -48.829 29.572 50.524 1.00 87.50 643 ILE A O 1
ATOM 5077 N N . TYR A 1 644 ? -47.065 30.563 49.527 1.00 84.81 644 TYR A N 1
ATOM 5078 C CA . TYR A 1 644 ? -46.227 30.562 50.730 1.00 84.81 644 TYR A CA 1
ATOM 5079 C C . TYR A 1 644 ? -46.788 31.470 51.827 1.00 84.81 644 TYR A C 1
ATOM 5081 O O . TYR A 1 644 ? -46.923 31.018 52.965 1.00 84.81 644 TYR A O 1
ATOM 5089 N N . GLU A 1 645 ? -47.190 32.699 51.498 1.00 82.31 645 GLU A N 1
ATOM 5090 C CA . GLU A 1 645 ? -47.802 33.641 52.450 1.00 82.31 645 GLU A CA 1
ATOM 5091 C C . GLU A 1 645 ? -49.024 33.030 53.149 1.00 82.31 645 GLU A C 1
ATOM 5093 O O . GLU A 1 645 ? -49.092 32.979 54.383 1.00 82.31 645 GLU A O 1
ATOM 5098 N N . LYS A 1 646 ? -49.952 32.460 52.367 1.00 82.81 646 LYS A N 1
ATOM 5099 C CA . LYS A 1 646 ? -51.157 31.801 52.889 1.00 82.81 646 LYS A CA 1
ATOM 5100 C C . LYS A 1 646 ? -50.817 30.628 53.816 1.00 82.81 646 LYS A C 1
ATOM 5102 O O . LYS A 1 646 ? -51.466 30.453 54.849 1.00 82.81 646 LYS A O 1
ATOM 5107 N N . LYS A 1 647 ? -49.798 29.826 53.489 1.00 73.50 647 LYS A N 1
ATOM 5108 C CA . LYS A 1 647 ? -49.359 28.691 54.324 1.00 73.50 647 LYS A CA 1
ATOM 5109 C C . LYS A 1 647 ? -48.674 29.139 55.621 1.00 73.50 647 LYS A C 1
ATOM 5111 O O . LYS A 1 647 ? -48.925 28.526 56.659 1.00 73.50 647 LYS A O 1
ATOM 5116 N N . VAL A 1 648 ? -47.879 30.209 55.595 1.00 64.19 648 VAL A N 1
ATOM 5117 C CA . VAL A 1 648 ? -47.245 30.787 56.796 1.00 64.19 648 VAL A CA 1
ATOM 5118 C C . VAL A 1 648 ? -48.293 31.379 57.748 1.00 64.19 648 VAL A C 1
ATOM 5120 O O . VAL A 1 648 ? -48.208 31.158 58.958 1.00 64.19 648 VAL A O 1
ATOM 5123 N N . GLY A 1 649 ? -49.330 32.043 57.223 1.00 56.00 649 GLY A N 1
ATOM 5124 C CA . GLY A 1 649 ? -50.466 32.517 58.025 1.00 56.00 649 GLY A CA 1
ATOM 5125 C C . GLY A 1 649 ? -51.213 31.381 58.741 1.00 56.00 649 GLY A C 1
ATOM 5126 O O . GLY A 1 649 ? -51.462 31.457 59.945 1.00 56.00 649 GLY A O 1
ATOM 5127 N N . VAL A 1 650 ? -51.490 30.279 58.033 1.00 51.59 650 VAL A N 1
ATOM 5128 C CA . VAL A 1 650 ? -52.153 29.086 58.601 1.00 51.59 650 VAL A CA 1
ATOM 5129 C C . VAL A 1 650 ? -51.300 28.390 59.675 1.00 51.59 650 VAL A C 1
ATOM 5131 O O . VAL A 1 650 ? -51.849 27.852 60.636 1.00 51.59 650 VAL A O 1
ATOM 5134 N N . LEU A 1 651 ? -49.968 28.421 59.559 1.00 48.62 651 LEU A N 1
ATOM 5135 C CA . LEU A 1 651 ? -49.070 27.878 60.586 1.00 48.62 651 LEU A CA 1
ATOM 5136 C C . LEU A 1 651 ? -49.105 28.699 61.884 1.00 48.62 651 LEU A C 1
ATOM 5138 O O . LEU A 1 651 ? -49.207 28.101 62.953 1.00 48.62 651 LEU A O 1
ATOM 5142 N N . LYS A 1 652 ? -49.116 30.040 61.813 1.00 44.94 652 LYS A N 1
ATOM 5143 C CA . LYS A 1 652 ? -49.287 30.891 63.010 1.00 44.94 652 LYS A CA 1
ATOM 5144 C C . LYS A 1 652 ? -50.609 30.608 63.736 1.00 44.94 652 LYS A C 1
ATOM 5146 O O . LYS A 1 652 ? -50.612 30.490 64.957 1.00 44.94 652 LYS A O 1
ATOM 5151 N N . LEU A 1 653 ? -51.705 30.434 62.991 1.00 41.81 653 LEU A N 1
ATOM 5152 C CA . LEU A 1 653 ? -53.020 30.086 63.547 1.00 41.81 653 LEU A CA 1
ATOM 5153 C C . LEU A 1 653 ? -53.027 28.726 64.267 1.00 41.81 653 LEU A C 1
ATOM 5155 O O . LEU A 1 653 ? -53.614 28.610 65.341 1.00 41.81 653 LEU A O 1
ATOM 5159 N N . LYS A 1 654 ? -52.342 27.706 63.729 1.00 38.66 654 LYS A N 1
ATOM 5160 C CA . LYS A 1 654 ? -52.238 26.395 64.397 1.00 38.66 654 LYS A CA 1
ATOM 5161 C C . LYS A 1 654 ? -51.403 26.425 65.677 1.00 38.66 654 LYS A C 1
ATOM 5163 O O . LYS A 1 654 ? -51.779 25.754 66.631 1.00 38.66 654 LYS A O 1
ATOM 5168 N N . THR A 1 655 ? -50.315 27.194 65.728 1.00 39.09 655 THR A N 1
ATOM 5169 C CA . THR A 1 655 ? -49.500 27.306 66.952 1.00 39.09 655 THR A CA 1
ATOM 5170 C C . THR A 1 655 ? -50.264 27.989 68.089 1.00 39.09 655 THR A C 1
ATOM 5172 O O . THR A 1 655 ? -50.083 27.617 69.242 1.00 39.09 655 THR A O 1
ATOM 5175 N N . ILE A 1 656 ? -51.153 28.939 67.777 1.00 40.84 656 ILE A N 1
ATOM 5176 C CA . ILE A 1 656 ? -52.002 29.607 68.778 1.00 40.84 656 ILE A CA 1
ATOM 5177 C C . ILE A 1 656 ? -53.057 28.641 69.346 1.00 40.84 656 ILE A C 1
ATOM 5179 O O . ILE A 1 656 ? -53.235 28.597 70.559 1.00 40.84 656 ILE A O 1
ATOM 5183 N N . LEU A 1 657 ? -53.695 27.808 68.510 1.00 37.81 657 LEU A N 1
ATOM 5184 C CA . LEU A 1 657 ? -54.688 26.825 68.982 1.00 37.81 657 LEU A CA 1
ATOM 5185 C C . LEU A 1 657 ? -54.104 25.711 69.872 1.00 37.81 657 LEU A C 1
ATOM 5187 O O . LEU A 1 657 ? -54.836 25.129 70.662 1.00 37.81 657 LEU A O 1
ATOM 5191 N N . ILE A 1 658 ? -52.811 25.399 69.742 1.00 40.56 658 ILE A N 1
ATOM 5192 C CA . ILE A 1 658 ? -52.131 24.348 70.528 1.00 40.56 658 ILE A CA 1
ATOM 5193 C C . ILE A 1 658 ? -51.647 24.878 71.898 1.00 40.56 658 ILE A C 1
ATOM 5195 O O . ILE A 1 658 ? -51.192 24.106 72.730 1.00 40.56 658 ILE A O 1
ATOM 5199 N N . LEU A 1 659 ? -51.772 26.185 72.159 1.00 36.84 659 LEU A N 1
ATOM 5200 C CA . LEU A 1 659 ? -51.429 26.823 73.441 1.00 36.84 659 LEU A CA 1
ATOM 5201 C C . LEU A 1 659 ? -52.667 27.199 74.285 1.00 36.84 659 LEU A C 1
ATOM 5203 O O . LEU A 1 659 ? -52.540 27.938 75.259 1.00 36.84 659 LEU A O 1
ATOM 5207 N N . GLN A 1 660 ? -53.860 26.721 73.908 1.00 36.06 660 GLN A N 1
ATOM 5208 C CA . GLN A 1 660 ? -55.122 26.928 74.642 1.00 36.06 660 GLN A CA 1
ATOM 5209 C C . GLN A 1 660 ? -55.870 25.615 74.961 1.00 36.06 660 GLN A C 1
ATOM 5211 O O . GLN A 1 660 ? -57.069 25.643 75.240 1.00 36.06 660 GLN A O 1
ATOM 5216 N N . ILE A 1 661 ? -55.160 24.482 74.930 1.00 35.56 661 ILE A N 1
ATOM 5217 C CA . ILE A 1 661 ? -55.581 23.163 75.435 1.00 35.56 661 ILE A CA 1
ATOM 5218 C C . ILE A 1 661 ? -54.404 22.593 76.231 1.00 35.56 661 ILE A C 1
ATOM 5220 O O . ILE A 1 661 ? -54.652 22.082 77.342 1.00 35.56 661 ILE A O 1
#

Solvent-accessible surface area (backbone atoms only — not comparable to full-atom values): 41028 Å² total; per-residue (Å²): 135,88,80,83,85,78,90,69,98,70,83,86,73,84,77,52,65,47,59,54,51,40,40,58,74,39,53,60,68,62,42,70,59,65,64,77,82,46,78,64,44,74,49,67,52,81,58,60,45,23,34,28,52,46,33,45,24,43,57,59,87,57,53,67,42,50,60,34,36,57,51,39,24,52,48,48,36,54,39,47,78,57,45,27,35,44,32,43,37,43,40,34,38,99,84,32,37,48,40,35,46,31,32,30,59,74,52,78,90,85,80,78,89,82,74,89,70,86,80,90,72,90,66,66,73,77,43,55,46,53,50,47,54,51,51,46,50,43,55,75,34,32,51,35,41,72,39,79,77,43,69,80,86,70,69,88,48,68,33,30,31,38,41,41,49,46,54,32,70,47,71,53,99,82,66,50,66,69,60,47,37,54,74,53,47,62,85,44,60,94,44,57,38,37,42,42,36,45,31,37,43,60,51,80,61,59,46,52,48,40,40,50,36,41,50,51,51,40,63,61,45,53,67,60,22,60,42,78,46,73,50,73,52,72,64,74,67,77,83,82,90,85,85,88,87,88,87,84,88,88,87,87,86,88,86,86,88,87,83,87,80,85,72,82,75,79,92,73,82,86,79,75,89,84,80,89,83,92,79,88,88,89,88,87,87,88,85,90,83,93,77,81,99,76,80,86,91,82,86,84,92,76,82,80,90,70,91,74,83,78,81,56,84,51,66,55,66,60,74,58,77,68,83,81,84,91,84,87,88,69,103,62,98,76,87,84,88,82,86,71,77,57,71,47,66,43,58,40,52,41,43,56,48,78,46,71,36,63,59,34,48,50,43,42,58,49,42,53,51,51,42,52,49,47,54,54,15,74,77,46,36,34,27,47,29,28,34,38,40,32,10,70,43,67,67,60,41,52,51,50,52,54,36,49,44,66,53,38,51,25,80,63,13,82,62,28,48,70,44,55,37,58,60,48,53,77,26,86,86,61,52,73,76,41,50,53,46,53,26,50,40,82,87,55,73,40,89,61,45,61,82,62,31,34,56,38,30,86,39,30,29,63,41,48,16,57,79,62,36,54,64,90,52,67,49,63,58,30,45,46,44,74,39,73,86,71,87,82,75,75,73,91,79,54,57,87,77,71,52,48,74,77,48,67,35,56,56,44,82,40,76,48,96,49,70,40,59,49,34,69,70,56,54,75,75,56,83,90,83,78,73,62,89,89,60,48,53,70,57,55,51,48,60,50,63,70,50,48,54,70,47,87,81,48,99,62,66,56,85,86,86,84,91,77,94,78,82,67,78,66,63,64,48,52,84,76,40,82,89,64,84,86,76,46,76,84,48,88,94,39,92,48,81,85,62,89,87,68,77,76,75,46,86,50,91,90,59,64,63,47,72,65,60,52,51,51,53,48,53,51,52,50,50,74,74,40,92,71,60,88,66,46,65,57,55,50,48,54,51,53,52,52,53,50,53,54,51,55,54,54,50,56,56,52,59,55,60,68,74,77,117

pLDDT: mean 72.2, std 24.16, range [20.5, 97.31]

Secondary structure (DSSP, 8-state):
---------S------HHHHHHHHHTTTTGGG--TTTSPEEEE---SEEEEEEEEEEEETTS-HHIIIIIHHHHHHHHHHHHT-EEEEEEEEETTEEEEEEEEES-PPSSSSSS-------TTGGGGHHHHHHHHHHHHHTTT-EEEET--------SEEEEEES-------TT------THHHHTTTTT--EEEEEEEEEPPHHHHHHHHHHHHHHHHHHHHHHEEEEEEEEEE---------------------------------------------------------SS--------S--------EEEEEEEEE----------SS-----------EEEEEEEEEEEEE-HHHHHHHHHHHHHHHHHHHHHHH-EEEEEEEEEES-HHHHHHHHHHHHHHH--SSGGGS--EE-S-GGGSTT--GGG--EEEE-TTS--SS-GGGSBS-EEEEHHHHHHHTPPPSS-BTTBEEEEEPP------TT--TTS-EEEEEEEETTEEEEEEEEE-HHHHHT-------TTSSHHHHHHHHHTTSTT-TT-SSPPP-----SS--TTGGGGGTSTT-----TT-TT-S----TT-------TT----HHHHHHHHHHHHHHHS---TTHHHHHHHHHHHHHHHHHHHHHHHHHHTT--

Radius of gyration: 46.4 Å; Cα contacts (8 Å, |Δi|>4): 884; chains: 1; bounding box: 141×84×141 Å

InterPro domains:
  IPR002789 Helicase HerA, central domain [PF01935] (500-587)
  IPR027417 P-loop containing nucleoside triphosphate hydrolase [G3DSA:3.40.50.300] (489-613)
  IPR027417 P-loop containing nucleoside triphosphate hydrolase [SSF52540] (497-644)

Sequence (661 aa):
MELQVYNNMLNVQEIKLDKAIQNFLERNSYENYNIATQDMDIEENKDIDFIKINHISYDRSKDETDINLIDFQQILSAISSKTKKFIYVIESSENGIDLYLGTSKNSKEFLDNTFSGIYSKTHEKLYKELKFLDNTFSGIYSGSQTQLDKKPKFEDGKYSKAMLGIPSLKRDSDKKYNQSLEKILFPMQNKSFRIVIVAESYDNRTIKEIISNYQTLGNELHKLVKQSKNIQDSSSNSEGVTLTIGSSESNTEGSSESYSQTKGSSDKATSSKVGSMLSTAIGTGIGFGLAGPAGAAAGAAAGGFIGSNLFAKTVNESETHSTSTNKSRTNSTNESTSKNQNTSKTNTLGITFDEINKSAEYCENLIDKYIERFQKGLNHGMWNTSLYIQSDDNTTLSELEHTLKSVYSGDETYFEAIRFSENLNDNKNIKIENLPMLYFDKSFKHPIHSSFSGFSNAINSEELSILSALPNNDIDGISVSKVSSFGLTQAKNIDKNTPIEIGNVLNKKKATNQRFKLSLESLNSHLFVSGITGGGKSNTIKGILEKLPYKDNLKKKIPFLVIEPAKSEYRHLLKKIPNLQIFRPGAKDDIFRFNPFVFEHSRKPNHPITLTKHVDMLKTTFSAAFPMYGPMPYILEEAIHKIYEKKVGVLKLKTILILQI